Protein 4MD0 (pdb70)

CATH classification: 3.10.320.10 (+1 more: 2.60.40.10)

Foldseek 3Di:
DPKDKDFDKAADPPVRDIWTFIDIRQHTQWIADQVVLDIGGPDPVSPVPDDDRSVVVVVVSVVNVVVVVVVCVVVVNDDDDWDAWDWDWDWPDDDDAQDKTKIKIKTDDTDDQDKDKFKDKVRHTDDPPKDWDGWTADPVGGTMIMIMDIDGADQPIKMWIWMDDPNDPDIDIDIDHDD/DPDDDKDKDWDWDWDDDPQLPDIKTKTWIAIPNHTAKMDILVVLFIDGPDPVCVVVRVVQRVDPVSSVVRNCCSPPPRNVVCVVCVVCAVVPWDAWDWDWDFDDPDPPDPTFKIKIKTWFTPDQDKDKFKDKQNHTDDPQKDKPHWADPPPRGIIMIIMHGGDADAPIKMKMWMDDPNDPDIDIDIDGD/DDDDDDDDDD

Radius of gyration: 23.42 Å; Cα contacts (8 Å, |Δi|>4): 855; chains: 3; bounding box: 73×54×42 Å

InterPro domains:
  IPR001003 MHC class II, alpha chain, N-terminal [PF00993] (29-106)
  IPR001003 MHC class II, alpha chain, N-terminal [SM00920] (30-109)
  IPR003006 Immunoglobulin/major histocompatibility complex, conserved site [PS00290] (186-192)
  IPR003597 Immunoglobulin C1-set [PF07654] (114-195)
  IPR003597 Immunoglobulin C1-set [SM00407] (127-198)
  IPR007110 Immunoglobulin-like domain [PS50835] (112-192)
  IPR011162 MHC classes I/II-like antigen recognition protein [SSF54452] (27-108)
  IPR013783 Immunoglobulin-like fold [G3DSA:2.60.40.10] (107-217)
  IPR014745 MHC class II, alpha/beta chain, N-terminal [G3DSA:3.10.320.10] (25-106)
  IPR036179 Immunoglobulin-like domain superfamily [SSF48726] (110-206)
  IPR050160 Major Histocompatibility Complex/Immunoglobulin [PTHR19944] (16-243)

Structure (mmCIF, N/CA/C/O backbone):
data_4MD0
#
_entry.id   4MD0
#
_cell.length_a   67.127
_cell.length_b   183.413
_cell.length_c   77.312
_cell.angle_alpha   90.00
_cell.angle_beta   90.00
_cell.angle_gamma   90.00
#
_symmetry.space_group_name_H-M   'C 2 2 21'
#
loop_
_entity.id
_entity.type
_entity.pdbx_description
1 polymer 'HLA class II histocompatibility antigen, DR alpha chain'
2 polymer 'HLA class II histocompatibility antigen, DRB1-4 beta chain'
3 polymer 'Citrullinated Vimentin'
4 branched 2-acetamido-2-deoxy-beta-D-glucopyranose-(1-4)-2-acetamido-2-deoxy-beta-D-glucopyranose
5 non-polymer 2-acetamido-2-deoxy-beta-D-glucopyranose
6 water water
#
loop_
_atom_site.group_PDB
_atom_site.id
_atom_site.type_symbol
_atom_site.label_atom_id
_atom_site.label_alt_id
_atom_site.label_comp_id
_atom_site.label_asym_id
_atom_site.label_entity_id
_atom_site.label_seq_id
_atom_site.pdbx_PDB_ins_code
_atom_site.Cartn_x
_atom_site.Cartn_y
_atom_site.Cartn_z
_atom_site.occupancy
_atom_site.B_iso_or_equiv
_atom_site.auth_seq_id
_atom_site.auth_comp_id
_atom_site.auth_asym_id
_atom_site.auth_atom_id
_atom_site.pdbx_PDB_model_num
ATOM 1 N N . GLU A 1 3 ? 35.972 12.569 -18.921 1.00 61.62 3 GLU A N 1
ATOM 2 C CA . GLU A 1 3 ? 36.783 12.247 -17.751 1.00 58.90 3 GLU A CA 1
ATOM 3 C C . GLU A 1 3 ? 35.951 11.632 -16.635 1.00 49.77 3 GLU A C 1
ATOM 4 O O . GLU A 1 3 ? 34.745 11.855 -16.552 1.00 54.54 3 GLU A O 1
ATOM 10 N N . GLU A 1 4 ? 36.607 10.860 -15.774 1.00 40.08 4 GLU A N 1
ATOM 11 C CA . GLU A 1 4 ? 35.928 10.241 -14.646 1.00 37.67 4 GLU A CA 1
ATOM 12 C C . GLU A 1 4 ? 35.961 11.123 -13.413 1.00 31.22 4 GLU A C 1
ATOM 13 O O . GLU A 1 4 ? 34.950 11.293 -12.732 1.00 34.27 4 GLU A O 1
ATOM 19 N N . HIS A 1 5 ? 37.126 11.697 -13.134 1.00 25.13 5 HIS A N 1
ATOM 20 C CA . HIS A 1 5 ? 37.286 12.502 -11.934 1.00 24.92 5 HIS A CA 1
ATOM 21 C C . HIS A 1 5 ? 38.257 13.655 -12.135 1.00 21.67 5 HIS A C 1
ATOM 22 O O . HIS A 1 5 ? 39.154 13.595 -12.976 1.00 17.88 5 HIS A O 1
ATOM 29 N N . VAL A 1 6 ? 38.078 14.702 -11.340 1.00 19.94 6 VAL A N 1
ATOM 30 C CA . VAL A 1 6 ? 38.992 15.829 -11.355 1.00 19.44 6 VAL A CA 1
ATOM 31 C C . VA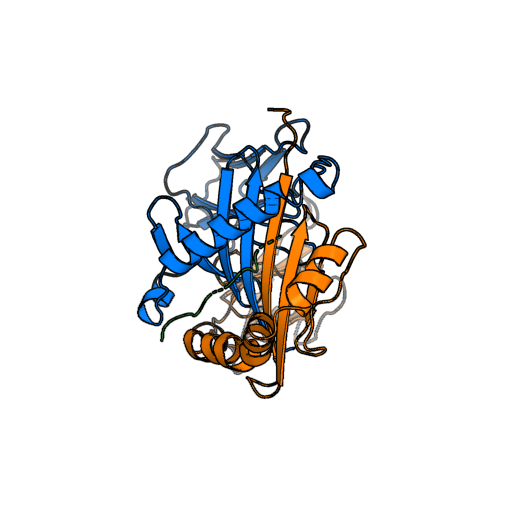L A 1 6 ? 39.349 16.199 -9.926 1.00 17.70 6 VAL A C 1
ATOM 32 O O . VAL A 1 6 ? 38.475 16.338 -9.070 1.00 18.41 6 VAL A O 1
ATOM 36 N N . ILE A 1 7 ? 40.639 16.379 -9.679 1.00 12.38 7 ILE A N 1
ATOM 37 C CA . ILE A 1 7 ? 41.098 16.852 -8.388 1.00 14.06 7 ILE A CA 1
ATOM 38 C C . ILE A 1 7 ? 41.779 18.184 -8.590 1.00 15.62 7 ILE A C 1
ATOM 39 O O . ILE A 1 7 ? 42.688 18.305 -9.407 1.00 12.69 7 ILE A O 1
ATOM 44 N N . ILE A 1 8 ? 41.338 19.189 -7.848 1.00 14.61 8 ILE A N 1
ATOM 45 C CA . ILE A 1 8 ? 41.902 20.512 -8.016 1.00 14.19 8 ILE A CA 1
ATOM 46 C C . ILE A 1 8 ? 42.428 21.029 -6.689 1.00 15.28 8 ILE A C 1
ATOM 47 O O . ILE A 1 8 ? 41.732 21.001 -5.673 1.00 15.95 8 ILE A O 1
ATOM 52 N N . GLN A 1 9 ? 43.670 21.493 -6.719 1.00 16.07 9 GLN A N 1
ATOM 53 C CA . GLN A 1 9 ? 44.245 22.249 -5.625 1.00 7.71 9 GLN A CA 1
ATOM 54 C C . GLN A 1 9 ? 44.036 23.711 -5.965 1.00 11.23 9 GLN A C 1
ATOM 55 O O . GLN A 1 9 ? 44.702 24.248 -6.852 1.00 7.54 9 GLN A O 1
ATOM 61 N N . ALA A 1 10 ? 43.125 24.355 -5.251 1.00 7.72 10 ALA A N 1
ATOM 62 C CA . ALA A 1 10 ? 42.742 25.719 -5.573 1.00 11.26 10 ALA A CA 1
ATOM 63 C C . ALA A 1 10 ? 43.234 26.671 -4.501 1.00 11.04 10 ALA A C 1
ATOM 64 O O . ALA A 1 10 ? 43.065 26.416 -3.314 1.00 15.35 10 ALA A O 1
ATOM 66 N N . GLU A 1 11 ? 43.822 27.781 -4.930 1.00 13.42 11 GLU A N 1
ATOM 67 C CA . GLU A 1 11 ? 44.387 28.742 -4.003 1.00 15.98 11 GLU A CA 1
ATOM 68 C C . GLU A 1 11 ? 43.907 30.127 -4.396 1.00 16.36 11 GLU A C 1
ATOM 69 O O . GLU A 1 11 ? 43.671 30.384 -5.575 1.00 10.94 11 GLU A O 1
ATOM 75 N N . PHE A 1 12 ? 43.763 31.029 -3.431 1.00 17.05 12 PHE A N 1
ATOM 76 C CA . PHE A 1 12 ? 43.627 32.436 -3.781 1.00 15.86 12 PHE A CA 1
ATOM 77 C C . PHE A 1 12 ? 44.269 33.338 -2.730 1.00 14.11 12 PHE A C 1
ATOM 78 O O . PHE A 1 12 ? 44.459 32.946 -1.581 1.00 9.89 12 PHE A O 1
ATOM 86 N N . TYR A 1 13 ? 44.600 34.550 -3.153 1.00 14.61 13 TYR A N 1
ATOM 87 C CA . TYR A 1 13 ? 45.025 35.619 -2.262 1.00 15.51 13 TYR A CA 1
ATOM 88 C C . TYR A 1 13 ? 44.356 36.917 -2.677 1.00 17.97 13 TYR A C 1
ATOM 89 O O . TYR A 1 13 ? 44.299 37.240 -3.860 1.00 15.28 13 TYR A O 1
ATOM 98 N N . LEU A 1 14 ? 43.840 37.651 -1.697 1.00 11.29 14 LEU A N 1
ATOM 99 C CA . LEU A 1 14 ? 43.061 38.847 -1.977 1.00 14.09 14 LEU A CA 1
ATOM 100 C C . LEU A 1 14 ? 43.632 40.066 -1.260 1.00 13.98 14 LEU A C 1
ATOM 101 O O . LEU A 1 14 ? 43.833 40.047 -0.048 1.00 15.84 14 LEU A O 1
ATOM 106 N N . ASN A 1 15 ? 43.884 41.120 -2.029 1.00 13.78 15 ASN A N 1
ATOM 107 C CA . ASN A 1 15 ? 44.278 42.409 -1.478 1.00 15.99 15 ASN A CA 1
ATOM 108 C C . ASN A 1 15 ? 43.097 43.368 -1.604 1.00 14.27 15 ASN A C 1
ATOM 109 O O . ASN A 1 15 ? 42.290 43.226 -2.517 1.00 15.81 15 ASN A O 1
ATOM 114 N N . PRO A 1 16 ? 42.973 44.337 -0.680 1.00 16.83 16 PRO A N 1
ATOM 115 C CA . PRO A 1 16 ? 43.889 44.656 0.421 1.00 17.55 16 PRO A CA 1
ATOM 116 C C . PRO A 1 16 ? 43.565 43.879 1.689 1.00 16.17 16 PRO A C 1
ATOM 117 O O . PRO A 1 16 ? 44.155 44.136 2.735 1.00 22.63 16 PRO A O 1
ATOM 121 N N . ASP A 1 17 ? 42.628 42.946 1.587 1.00 15.57 17 ASP A N 1
ATOM 122 C CA . ASP A 1 17 ? 42.163 42.200 2.746 1.00 16.01 17 ASP A CA 1
ATOM 123 C C . ASP A 1 17 ? 43.245 41.301 3.341 1.00 22.39 17 ASP A C 1
ATOM 124 O O . ASP A 1 17 ? 43.177 40.949 4.518 1.00 16.82 17 ASP A O 1
ATOM 129 N N . GLN A 1 18 ? 44.239 40.947 2.523 1.00 21.72 18 GLN A N 1
ATOM 130 C CA . GLN A 1 18 ? 45.298 40.013 2.913 1.00 18.49 18 GLN A CA 1
ATOM 131 C C . GLN A 1 18 ? 44.674 38.685 3.344 1.00 24.22 18 GLN A C 1
ATOM 132 O O . GLN A 1 18 ? 45.088 38.068 4.331 1.00 22.61 18 GLN A O 1
ATOM 138 N N . SER A 1 19 ? 43.671 38.249 2.584 1.00 20.02 19 SER A N 1
ATOM 139 C CA . SER A 1 19 ? 43.041 36.952 2.809 1.00 19.96 19 SER A CA 1
ATOM 140 C C . SER A 1 19 ? 43.534 35.911 1.814 1.00 17.19 19 SER A C 1
ATOM 141 O O . SER A 1 19 ? 43.557 36.153 0.603 1.00 16.40 19 SER A O 1
ATOM 144 N N . GLY A 1 20 ? 43.941 34.756 2.330 1.00 16.46 20 GLY A N 1
ATOM 145 C CA . GLY A 1 20 ? 44.387 33.663 1.489 1.00 22.30 20 GLY A CA 1
ATOM 146 C C . GLY A 1 20 ? 43.821 32.290 1.801 1.00 25.72 20 GLY A C 1
ATOM 147 O O . GLY A 1 20 ? 43.679 31.927 2.970 1.00 32.70 20 GLY A O 1
ATOM 148 N N . GLU A 1 21 ? 43.433 31.544 0.771 1.00 18.64 21 GLU A N 1
ATOM 149 C CA . GLU A 1 21 ? 42.834 30.235 0.997 1.00 17.01 21 GLU A CA 1
ATOM 150 C C . GLU A 1 21 ? 43.556 29.155 0.191 1.00 18.62 21 GLU A C 1
ATOM 151 O O . GLU A 1 21 ? 44.136 29.422 -0.856 1.00 9.48 21 GLU A O 1
ATOM 157 N N . PHE A 1 22 ? 43.525 27.938 0.715 1.00 15.91 22 PHE A N 1
ATOM 158 C CA . PHE A 1 22 ? 44.152 26.796 0.075 1.00 12.01 22 PHE A CA 1
ATOM 159 C C . PHE A 1 22 ? 43.228 25.622 0.340 1.00 14.44 22 PHE A C 1
ATOM 160 O O . PHE A 1 22 ? 42.917 25.332 1.493 1.00 17.06 22 PHE A O 1
ATOM 168 N N . MET A 1 23 ? 42.796 24.942 -0.717 1.00 9.09 23 MET A N 1
ATOM 169 C CA . MET A 1 23 ? 41.905 23.800 -0.538 1.00 12.69 23 MET A CA 1
ATOM 170 C C . MET A 1 23 ? 42.059 22.778 -1.650 1.00 11.67 23 MET A C 1
ATOM 171 O O . MET A 1 23 ? 42.597 23.073 -2.719 1.00 9.44 23 MET A O 1
ATOM 176 N N . PHE A 1 24 ? 41.563 21.577 -1.386 1.00 11.73 24 PHE A N 1
ATOM 177 C CA . PHE A 1 24 ? 41.505 20.529 -2.388 1.00 12.71 24 PHE A CA 1
ATOM 178 C C . PHE A 1 24 ? 40.061 20.196 -2.705 1.00 12.75 24 PHE A C 1
ATOM 179 O O . PHE A 1 24 ? 39.220 20.114 -1.809 1.00 9.28 24 PHE A O 1
ATOM 187 N N . ASP A 1 25 ? 39.779 20.017 -3.990 1.00 13.62 25 ASP A N 1
ATOM 188 C CA . ASP A 1 25 ? 38.436 19.728 -4.455 1.00 11.43 25 ASP A CA 1
ATOM 189 C C . ASP A 1 25 ? 38.447 18.402 -5.201 1.00 19.61 25 ASP A C 1
ATOM 190 O O . ASP A 1 25 ? 39.353 18.135 -5.988 1.00 18.66 25 ASP A O 1
ATOM 195 N N . PHE A 1 26 ? 37.446 17.571 -4.938 1.00 14.25 26 PHE A N 1
ATOM 196 C CA . PHE A 1 26 ? 37.255 16.336 -5.687 1.00 14.69 26 PHE A CA 1
ATOM 197 C C . PHE A 1 26 ? 35.861 16.380 -6.283 1.00 16.64 26 PHE A C 1
ATOM 198 O O . PHE A 1 26 ? 34.880 16.347 -5.542 1.00 13.15 26 PHE A O 1
ATOM 206 N N . ASP A 1 27 ? 35.775 16.457 -7.609 1.00 15.95 27 ASP A N 1
ATOM 207 C CA . ASP A 1 27 ? 34.491 16.457 -8.316 1.00 13.05 27 ASP A CA 1
ATOM 208 C C . ASP A 1 27 ? 33.492 17.479 -7.766 1.00 10.54 27 ASP A C 1
ATOM 209 O O . ASP A 1 27 ? 32.286 17.244 -7.776 1.00 16.75 27 ASP A O 1
ATOM 214 N N . GLY A 1 28 ? 33.998 18.606 -7.275 1.00 13.16 28 GLY A N 1
ATOM 215 C CA . GLY A 1 28 ? 33.139 19.670 -6.782 1.00 11.21 28 GLY A CA 1
ATOM 216 C C . GLY A 1 28 ? 32.909 19.671 -5.281 1.00 22.87 28 GLY A C 1
ATOM 217 O O . GLY A 1 28 ? 32.265 20.584 -4.756 1.00 21.92 28 GLY A O 1
ATOM 218 N N . ASP A 1 29 ? 33.444 18.673 -4.581 1.00 20.04 29 ASP A N 1
ATOM 219 C CA . ASP A 1 29 ? 33.372 18.672 -3.124 1.00 18.66 29 ASP A CA 1
ATOM 220 C C . ASP A 1 29 ? 34.741 18.909 -2.494 1.00 15.27 29 ASP A C 1
ATOM 221 O O . ASP A 1 29 ? 35.770 18.516 -3.047 1.00 22.12 29 ASP A O 1
ATOM 226 N N . GLU A 1 30 ? 34.747 19.553 -1.333 1.00 12.45 30 GLU A N 1
ATOM 227 C CA . GLU A 1 30 ? 35.995 19.887 -0.665 1.00 11.76 30 GLU A CA 1
ATOM 228 C C . GLU A 1 30 ? 36.542 18.690 0.091 1.00 13.83 30 GLU A C 1
ATOM 229 O O . GLU A 1 30 ? 35.826 18.083 0.881 1.00 14.33 30 GLU A O 1
ATOM 235 N N . ILE A 1 31 ? 37.788 18.316 -0.182 1.00 18.10 31 ILE A N 1
ATOM 236 C CA . ILE A 1 31 ? 38.440 17.271 0.601 1.00 13.40 31 ILE A CA 1
ATOM 237 C C . ILE A 1 31 ? 38.931 17.874 1.909 1.00 24.37 31 ILE A C 1
ATOM 238 O O . ILE A 1 31 ? 38.637 17.382 3.001 1.00 14.12 31 ILE A O 1
ATOM 243 N N . PHE A 1 32 ? 39.682 18.960 1.776 1.00 12.63 32 PHE A N 1
ATOM 244 C CA . PHE A 1 32 ? 40.163 19.712 2.923 1.00 15.76 32 PHE A CA 1
ATOM 245 C C . PHE A 1 32 ? 40.561 21.125 2.522 1.00 18.08 32 PHE A C 1
ATOM 246 O O . PHE A 1 32 ? 40.722 21.429 1.340 1.00 15.89 32 PHE A O 1
ATOM 254 N N . HIS A 1 33 ? 40.716 21.982 3.522 1.00 16.41 33 HIS A N 1
ATOM 255 C CA . HIS A 1 33 ? 41.367 23.267 3.353 1.00 13.40 33 HIS A CA 1
ATOM 256 C C . HIS A 1 33 ? 42.367 23.476 4.483 1.00 21.65 33 HIS A C 1
ATOM 257 O O . HIS A 1 33 ? 42.381 22.724 5.455 1.00 15.44 33 HIS A O 1
ATOM 264 N N . VAL A 1 34 ? 43.209 24.495 4.351 1.00 19.87 34 VAL A N 1
ATOM 265 C CA . VAL A 1 34 ? 44.149 24.826 5.408 1.00 19.97 34 VAL A CA 1
ATOM 266 C C . VAL A 1 34 ? 43.751 26.089 6.167 1.00 24.76 34 VAL A C 1
ATOM 267 O O . VAL A 1 34 ? 43.572 27.155 5.578 1.00 20.10 34 VAL A O 1
ATOM 271 N N . ASP A 1 35 ? 43.603 25.944 7.480 1.00 27.18 35 ASP A N 1
ATOM 272 C CA . ASP A 1 35 ? 43.410 27.068 8.387 1.00 28.73 35 ASP A CA 1
ATOM 273 C C . ASP A 1 35 ? 44.729 27.829 8.495 1.00 29.45 35 ASP A C 1
ATOM 274 O O . ASP A 1 35 ? 45.648 27.364 9.162 1.00 31.05 35 ASP A O 1
ATOM 279 N N . MET A 1 36 ? 44.827 28.985 7.839 1.00 31.29 36 MET A N 1
ATOM 280 C CA . MET A 1 36 ? 46.100 29.707 7.750 1.00 34.96 36 MET A CA 1
ATOM 281 C C . MET A 1 36 ? 46.586 30.230 9.100 1.00 40.94 36 MET A C 1
ATOM 282 O O . MET A 1 36 ? 47.786 30.212 9.381 1.00 42.07 36 MET A O 1
ATOM 287 N N . ALA A 1 37 ? 45.659 30.701 9.927 1.00 37.99 37 ALA A N 1
ATOM 288 C CA . ALA A 1 37 ? 46.016 31.246 11.232 1.00 37.86 37 ALA A CA 1
ATOM 289 C C . ALA A 1 37 ? 46.525 30.165 12.184 1.00 33.01 37 ALA A C 1
ATOM 290 O O . ALA A 1 37 ? 47.490 30.377 12.914 1.00 38.95 37 ALA A O 1
ATOM 292 N N . LYS A 1 38 ? 45.886 29.000 12.159 1.00 32.90 38 LYS A N 1
ATOM 293 C CA . LYS A 1 38 ? 46.278 27.901 13.034 1.00 36.02 38 LYS A CA 1
ATOM 294 C C . LYS A 1 38 ? 47.326 27.008 12.386 1.00 34.42 38 LYS A C 1
ATOM 295 O O . LYS A 1 38 ? 47.922 26.167 13.058 1.00 32.01 38 LYS A O 1
ATOM 301 N N . LYS A 1 39 ? 47.547 27.201 11.085 1.00 35.08 39 LYS A N 1
ATOM 302 C CA . LYS A 1 39 ? 48.473 26.363 10.326 1.00 30.73 39 LYS A CA 1
ATOM 303 C C . LYS A 1 39 ? 48.069 24.903 10.482 1.00 32.24 39 LYS A C 1
ATOM 304 O O . LYS A 1 39 ? 48.901 24.039 10.751 1.00 36.07 39 LYS A O 1
ATOM 310 N N . GLU A 1 40 ? 46.779 24.634 10.290 1.00 32.53 40 GLU A N 1
ATOM 311 C CA . GLU A 1 40 ? 46.247 23.279 10.417 1.00 33.09 40 GLU A CA 1
ATOM 312 C C . GLU A 1 40 ? 45.356 22.8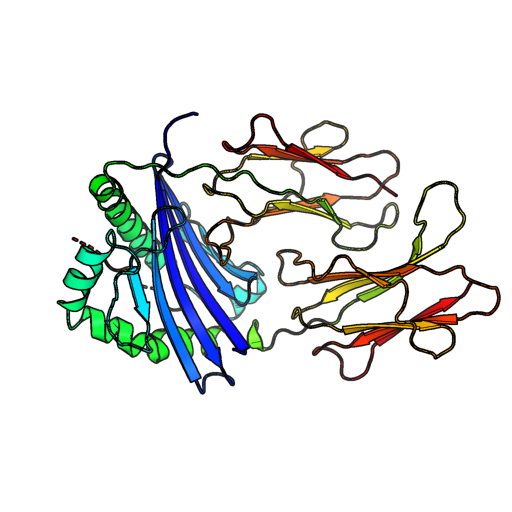33 9.261 1.00 27.48 40 GLU A C 1
ATOM 313 O O . GLU A 1 40 ? 44.633 23.629 8.659 1.00 21.20 40 GLU A O 1
ATOM 319 N N . THR A 1 41 ? 45.418 21.539 8.970 1.00 23.14 41 THR A N 1
ATOM 320 C CA . THR A 1 41 ? 44.610 20.926 7.933 1.00 22.24 41 THR A CA 1
ATOM 321 C C . THR A 1 41 ? 43.233 20.606 8.487 1.00 26.24 41 THR A C 1
ATOM 322 O O . THR A 1 41 ? 43.109 19.944 9.516 1.00 30.90 41 THR A O 1
ATOM 326 N N . VAL A 1 42 ? 42.199 21.085 7.806 1.00 27.69 42 VAL A N 1
ATOM 327 C CA . VAL A 1 42 ? 40.821 20.858 8.231 1.00 25.43 42 VAL A CA 1
ATOM 328 C C . VAL A 1 42 ? 40.111 19.978 7.219 1.00 28.40 42 VAL A C 1
ATOM 329 O O . VAL A 1 42 ? 39.766 20.421 6.123 1.00 28.96 42 VAL A O 1
ATOM 333 N N . TRP A 1 43 ? 39.885 18.727 7.599 1.00 25.88 43 TRP A N 1
ATOM 334 C CA . TRP A 1 43 ? 39.238 17.778 6.710 1.00 25.14 43 TRP A CA 1
ATOM 335 C C . TRP A 1 43 ? 37.739 18.045 6.690 1.00 25.05 43 TRP A C 1
ATOM 336 O O . TRP A 1 43 ? 37.139 18.325 7.726 1.00 23.99 43 TRP A O 1
ATOM 347 N N . ARG A 1 44 ? 37.138 17.969 5.508 1.00 23.12 44 ARG A N 1
ATOM 348 C CA . ARG A 1 44 ? 35.734 18.336 5.352 1.00 23.95 44 ARG A CA 1
ATOM 349 C C . ARG A 1 44 ? 34.821 17.361 6.085 1.00 19.65 44 ARG A C 1
ATOM 350 O O . ARG A 1 44 ? 33.850 17.761 6.727 1.00 18.84 44 ARG A O 1
ATOM 358 N N . LEU A 1 45 ? 35.157 16.080 5.979 1.00 19.54 45 LEU A N 1
ATOM 359 C CA . LEU A 1 45 ? 34.559 15.038 6.799 1.00 21.97 45 LEU A CA 1
ATOM 360 C C . LEU A 1 45 ? 35.661 14.485 7.688 1.00 22.95 45 LEU A C 1
ATOM 361 O O . LEU A 1 45 ? 36.764 14.222 7.205 1.00 22.71 45 LEU A O 1
ATOM 366 N N . GLU A 1 46 ? 35.377 14.322 8.979 1.00 25.78 46 GLU A N 1
ATOM 367 C CA . GLU A 1 46 ? 36.405 13.898 9.927 1.00 34.05 46 GLU A CA 1
ATOM 368 C C . GLU A 1 46 ? 37.063 12.577 9.554 1.00 29.49 46 GLU A C 1
ATOM 369 O O . GLU A 1 46 ? 38.250 12.386 9.804 1.00 33.02 46 GLU A O 1
ATOM 375 N N . GLU A 1 47 ? 36.295 11.674 8.952 1.00 24.91 47 GLU A N 1
ATOM 376 C CA . GLU A 1 47 ? 36.835 10.379 8.561 1.00 35.50 47 GLU A CA 1
ATOM 377 C C . GLU A 1 47 ? 38.010 10.507 7.595 1.00 36.41 47 GLU A C 1
ATOM 378 O O . GLU A 1 47 ? 38.897 9.654 7.596 1.00 31.77 47 GLU A O 1
ATOM 384 N N . PHE A 1 48 ? 38.014 11.563 6.777 1.00 32.64 48 PHE A N 1
ATOM 385 C CA . PHE A 1 48 ? 39.060 11.735 5.767 1.00 28.26 48 PHE A CA 1
ATOM 386 C C . PHE A 1 48 ? 40.430 11.754 6.434 1.00 26.85 48 PHE A C 1
ATOM 387 O O . PHE A 1 48 ? 41.393 11.187 5.916 1.00 22.79 48 PHE A O 1
ATOM 395 N N . GLY A 1 49 ? 40.504 12.392 7.597 1.00 26.92 49 GLY A N 1
ATOM 396 C CA . GLY A 1 49 ? 41.776 12.566 8.270 1.00 23.43 49 GLY A CA 1
ATOM 397 C C . GLY A 1 49 ? 42.305 11.307 8.928 1.00 26.47 49 GLY A C 1
ATOM 398 O O . GLY A 1 49 ? 43.441 11.288 9.400 1.00 26.12 49 GLY A O 1
ATOM 399 N N . ARG A 1 50 ? 41.487 10.260 8.978 1.00 29.56 50 ARG A N 1
ATOM 400 C CA . ARG A 1 50 ? 41.933 8.974 9.514 1.00 31.15 50 ARG A CA 1
ATOM 401 C C . ARG A 1 50 ? 42.666 8.176 8.437 1.00 30.44 50 ARG A C 1
ATOM 402 O O . ARG A 1 50 ? 43.389 7.228 8.739 1.00 33.71 50 ARG A O 1
ATOM 410 N N . PHE A 1 51 ? 42.459 8.562 7.180 1.00 35.65 51 PHE A N 1
ATOM 411 C CA . PHE A 1 51 ? 42.980 7.823 6.028 1.00 40.03 51 PHE A CA 1
ATOM 412 C C . PHE A 1 51 ? 44.111 8.566 5.314 1.00 32.59 51 PHE A C 1
ATOM 413 O O . PHE A 1 51 ? 44.898 7.960 4.587 1.00 33.91 51 PHE A O 1
ATOM 421 N N . ALA A 1 52 ? 44.178 9.879 5.507 1.00 26.27 52 ALA A N 1
ATOM 422 C CA . ALA A 1 52 ? 45.167 10.693 4.810 1.00 27.46 52 ALA A CA 1
ATOM 423 C C . ALA A 1 52 ? 45.729 11.792 5.702 1.00 25.09 52 ALA A C 1
ATOM 424 O O . ALA A 1 52 ? 45.160 12.119 6.743 1.00 29.17 52 ALA A O 1
ATOM 426 N N . SER A 1 53 ? 46.852 12.363 5.282 1.00 23.01 53 SER A N 1
ATOM 427 C CA . SER A 1 53 ? 47.453 13.477 6.003 1.00 22.12 53 SER A CA 1
ATOM 428 C C . SER A 1 53 ? 47.869 14.552 5.009 1.00 24.69 53 SER A C 1
ATOM 429 O O . SER A 1 53 ? 47.975 14.299 3.808 1.00 21.77 53 SER A O 1
ATOM 432 N N . PHE A 1 54 ? 48.094 15.757 5.515 1.00 29.55 54 PHE A N 1
ATOM 433 C CA . PHE A 1 54 ? 48.640 16.822 4.695 1.00 28.36 54 PHE A CA 1
ATOM 434 C C . PHE A 1 54 ? 49.494 17.784 5.501 1.00 33.67 54 PHE A C 1
ATOM 435 O O . PHE A 1 54 ? 49.073 18.264 6.553 1.00 34.36 54 PHE A O 1
ATOM 443 N N . GLU A 1 55 ? 50.706 18.039 5.023 1.00 37.04 55 GLU A N 1
ATOM 444 C CA . GLU A 1 55 ? 51.587 18.986 5.689 1.00 33.77 55 GLU A CA 1
ATOM 445 C C . GLU A 1 55 ? 51.122 20.407 5.380 1.00 25.95 55 GLU A C 1
ATOM 446 O O . GLU A 1 55 ? 51.381 20.937 4.296 1.00 25.02 55 GLU A O 1
ATOM 452 N N . ALA A 1 56 ? 50.430 21.011 6.341 1.00 18.99 56 ALA A N 1
ATOM 453 C CA . ALA A 1 56 ? 49.810 22.322 6.169 1.00 17.98 56 ALA A CA 1
ATOM 454 C C . ALA A 1 56 ? 50.823 23.397 5.786 1.00 23.58 56 ALA A C 1
ATOM 455 O O . ALA A 1 56 ? 50.476 24.387 5.140 1.00 19.47 56 ALA A O 1
ATOM 457 N N . GLN A 1 57 ? 52.071 23.210 6.201 1.00 27.79 57 GLN A N 1
ATOM 458 C CA . GLN A 1 57 ? 53.113 24.196 5.947 1.00 30.25 57 GLN A CA 1
ATOM 459 C C . GLN A 1 57 ? 53.291 24.463 4.462 1.00 23.56 57 GLN A C 1
ATOM 460 O O . GLN A 1 57 ? 53.605 25.583 4.063 1.00 24.66 57 GLN A O 1
ATOM 466 N N . GLY A 1 58 ? 53.110 23.431 3.643 1.00 22.40 58 GLY A N 1
ATOM 467 C CA . GLY A 1 58 ? 53.261 23.609 2.214 1.00 22.07 58 GLY A CA 1
ATOM 468 C C . GLY A 1 58 ? 52.248 24.595 1.666 1.00 26.36 58 GLY A C 1
ATOM 469 O O . GLY A 1 58 ? 52.538 25.312 0.709 1.00 30.67 58 GLY A O 1
ATOM 470 N N . ALA A 1 59 ? 51.057 24.634 2.261 1.00 21.44 59 ALA A N 1
ATOM 471 C CA . ALA A 1 59 ? 50.044 25.585 1.816 1.00 24.04 59 ALA A CA 1
ATOM 472 C C . ALA A 1 59 ? 50.491 27.019 2.085 1.00 23.92 59 ALA A C 1
ATOM 473 O O . ALA A 1 59 ? 50.260 27.922 1.280 1.00 19.91 59 ALA A O 1
ATOM 475 N N . LEU A 1 60 ? 51.135 27.213 3.231 1.00 24.49 60 LEU A N 1
ATOM 476 C CA . LEU A 1 60 ? 51.613 28.528 3.636 1.00 27.74 60 LEU A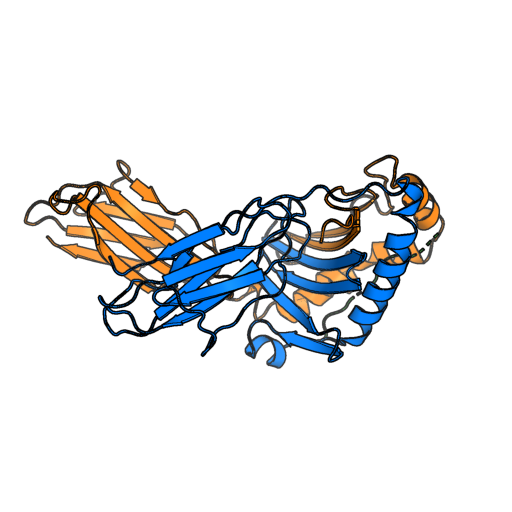 CA 1
ATOM 477 C C . LEU A 1 60 ? 52.629 29.076 2.645 1.00 25.63 60 LEU A C 1
ATOM 478 O O . LEU A 1 60 ? 52.626 30.264 2.330 1.00 25.82 60 LEU A O 1
ATOM 483 N N . ALA A 1 61 ? 53.503 28.196 2.165 1.00 24.59 61 ALA A N 1
ATOM 484 C CA . ALA A 1 61 ? 54.531 28.586 1.211 1.00 24.33 61 ALA A CA 1
ATOM 485 C C . ALA A 1 61 ? 53.900 29.032 -0.100 1.00 21.92 61 ALA A C 1
ATOM 486 O O . ALA A 1 61 ? 54.310 30.032 -0.687 1.00 22.43 61 ALA A O 1
ATOM 488 N N . ASN A 1 62 ? 52.896 28.288 -0.555 1.00 16.71 62 ASN A N 1
ATOM 489 C CA . ASN A 1 62 ? 52.191 28.639 -1.783 1.00 17.90 62 ASN A CA 1
ATOM 490 C C . ASN A 1 62 ? 51.473 29.982 -1.682 1.00 20.25 62 ASN A C 1
ATOM 491 O O . ASN A 1 62 ? 51.491 30.775 -2.624 1.00 16.35 62 ASN A O 1
ATOM 496 N N . ILE A 1 63 ? 50.820 30.222 -0.550 1.00 14.86 63 ILE A N 1
ATOM 497 C CA . ILE A 1 63 ? 50.089 31.466 -0.356 1.00 12.16 63 ILE A CA 1
ATOM 498 C C . ILE A 1 63 ? 51.047 32.652 -0.353 1.00 14.53 63 ILE A C 1
ATOM 499 O O . ILE A 1 63 ? 50.723 33.716 -0.880 1.00 15.84 63 ILE A O 1
ATOM 504 N N . ALA A 1 64 ? 52.239 32.455 0.205 1.00 13.24 64 ALA A N 1
ATOM 505 C CA . ALA A 1 64 ? 53.254 33.502 0.195 1.00 17.81 64 ALA A CA 1
ATOM 506 C C . ALA A 1 64 ? 53.663 33.814 -1.241 1.00 18.70 64 ALA A C 1
ATOM 507 O O . ALA A 1 64 ? 53.861 34.975 -1.603 1.00 17.49 64 ALA A O 1
ATOM 509 N N . VAL A 1 65 ? 53.789 32.773 -2.058 1.00 15.08 65 VAL A N 1
ATOM 510 C CA . VAL A 1 65 ? 54.092 32.962 -3.471 1.00 18.99 65 VAL A CA 1
ATOM 511 C C . VAL A 1 65 ? 52.927 33.672 -4.171 1.00 12.26 65 VAL A C 1
ATOM 512 O O . VAL A 1 65 ? 53.140 34.575 -4.980 1.00 14.01 65 VAL A O 1
ATOM 516 N N . ASP A 1 66 ? 51.699 33.279 -3.836 1.00 12.00 66 ASP A N 1
ATOM 517 C CA . ASP A 1 66 ? 50.513 33.888 -4.435 1.00 13.15 66 ASP A CA 1
ATOM 518 C C . ASP A 1 66 ? 50.441 35.367 -4.077 1.00 14.95 66 ASP A C 1
ATOM 519 O O . ASP A 1 66 ? 50.039 36.189 -4.898 1.00 13.91 66 ASP A O 1
ATOM 524 N N . LYS A 1 67 ? 50.835 35.697 -2.851 1.00 16.41 67 LYS A N 1
ATOM 525 C CA . LYS A 1 67 ? 50.874 37.085 -2.403 1.00 12.42 67 LYS A CA 1
ATOM 526 C C . LYS A 1 67 ? 51.873 37.906 -3.215 1.00 14.74 67 LYS A C 1
ATOM 527 O O . LYS A 1 67 ? 51.551 38.988 -3.708 1.00 14.66 67 LYS A O 1
ATOM 533 N N . ALA A 1 68 ? 53.072 37.368 -3.396 1.00 15.19 68 ALA A N 1
ATOM 534 C CA . ALA A 1 68 ? 54.087 38.054 -4.182 1.00 21.46 68 ALA A CA 1
ATOM 535 C C . ALA A 1 68 ? 53.679 38.180 -5.642 1.00 24.30 68 ALA A C 1
ATOM 536 O O . ALA A 1 68 ? 53.914 39.207 -6.277 1.00 24.39 68 ALA A O 1
ATOM 538 N N . ASN A 1 69 ? 53.067 37.132 -6.178 1.00 20.33 69 ASN A N 1
ATOM 539 C CA . ASN A 1 69 ? 52.593 37.180 -7.554 1.00 19.59 69 ASN A CA 1
ATOM 540 C C . ASN A 1 69 ? 51.466 38.185 -7.781 1.00 11.62 69 ASN A C 1
ATOM 541 O O . ASN A 1 69 ? 51.434 38.865 -8.804 1.00 15.11 69 ASN A O 1
ATOM 546 N N . LEU A 1 70 ? 50.558 38.300 -6.817 1.00 11.38 70 LEU A N 1
ATOM 547 C CA . LEU A 1 70 ? 49.477 39.272 -6.935 1.00 16.23 70 LEU A CA 1
ATOM 548 C C . LEU A 1 70 ? 49.979 40.706 -7.045 1.00 20.37 70 LEU A C 1
ATOM 549 O O . LEU A 1 70 ? 49.462 41.486 -7.842 1.00 18.09 70 LEU A O 1
ATOM 554 N N . GLU A 1 71 ? 50.986 41.041 -6.245 1.00 13.15 71 GLU A N 1
ATOM 555 C CA . GLU A 1 71 ? 51.605 42.364 -6.293 1.00 13.86 71 GLU A CA 1
ATOM 556 C C . GLU A 1 71 ? 52.130 42.663 -7.688 1.00 22.15 71 GLU A C 1
ATOM 557 O O . GLU A 1 71 ? 51.901 43.743 -8.241 1.00 14.39 71 GLU A O 1
ATOM 563 N N . ILE A 1 72 ? 52.841 41.691 -8.248 1.00 13.70 72 ILE A N 1
ATOM 564 C CA . ILE A 1 72 ? 53.412 41.815 -9.580 1.00 14.01 72 ILE A CA 1
ATOM 565 C C . ILE A 1 72 ? 52.308 42.014 -10.634 1.00 25.55 72 ILE A C 1
ATOM 566 O O . ILE A 1 72 ? 52.415 42.901 -11.483 1.00 17.96 72 ILE A O 1
ATOM 571 N N A MET A 1 73 ? 51.267 41.189 -10.572 0.42 20.77 73 MET A N 1
ATOM 572 N N B MET A 1 73 ? 51.266 41.182 -10.580 0.58 12.43 73 MET A N 1
ATOM 573 C CA A MET A 1 73 ? 50.208 41.214 -11.577 0.42 17.19 73 MET A CA 1
ATOM 574 C CA B MET A 1 73 ? 50.187 41.215 -11.572 0.58 17.00 73 MET A CA 1
ATOM 575 C C A MET A 1 73 ? 49.296 42.435 -11.432 0.42 17.47 73 MET A C 1
ATOM 576 C C B MET A 1 73 ? 49.319 42.456 -11.436 0.58 17.53 73 MET A C 1
ATOM 577 O O A MET A 1 73 ? 48.749 42.931 -12.420 0.42 18.24 73 MET A O 1
ATOM 578 O O B MET A 1 73 ? 48.817 42.984 -12.432 0.58 18.37 73 MET A O 1
ATOM 587 N N . THR A 1 74 ? 49.129 42.908 -10.202 1.00 12.45 74 THR A N 1
ATOM 588 C CA . THR A 1 74 ? 48.389 44.136 -9.954 1.00 13.04 74 THR A CA 1
ATOM 589 C C . THR A 1 74 ? 49.080 45.286 -10.674 1.00 21.43 74 THR A C 1
ATOM 590 O O . THR A 1 74 ? 48.444 46.084 -11.361 1.00 17.55 74 THR A O 1
ATOM 594 N N . LYS A 1 75 ? 50.396 45.346 -10.518 1.00 22.24 75 LYS A N 1
ATOM 595 C CA . LYS A 1 75 ? 51.228 46.336 -11.192 1.00 26.77 75 LYS A CA 1
ATOM 596 C C . LYS A 1 75 ? 51.191 46.209 -12.718 1.00 21.09 75 LYS A C 1
ATOM 597 O O . LYS A 1 75 ? 51.037 47.200 -13.432 1.00 22.01 75 LYS A O 1
ATOM 603 N N . ARG A 1 76 ? 51.327 44.979 -13.208 1.00 19.32 76 ARG A N 1
ATOM 604 C CA . ARG A 1 76 ? 51.300 44.700 -14.643 1.00 21.84 76 ARG A CA 1
ATOM 605 C C . ARG A 1 76 ? 49.996 45.159 -15.296 1.00 15.96 76 ARG A C 1
ATOM 606 O O . ARG A 1 76 ? 49.992 45.629 -16.431 1.00 16.56 76 ARG A O 1
ATOM 614 N N . SER A 1 77 ? 48.897 45.026 -14.562 1.00 11.14 77 SER A N 1
ATOM 615 C CA . SER A 1 77 ? 47.574 45.373 -15.068 1.00 10.77 77 SER A CA 1
ATOM 616 C C . SER A 1 77 ? 47.275 46.870 -14.958 1.00 17.77 77 SER A C 1
ATOM 617 O O . SER A 1 77 ? 46.163 47.306 -15.265 1.00 17.42 77 SER A O 1
ATOM 620 N N . ASN A 1 78 ? 48.266 47.645 -14.516 1.00 14.06 78 ASN A N 1
ATOM 621 C CA . ASN A 1 78 ? 48.069 49.066 -14.214 1.00 13.78 78 ASN A CA 1
ATOM 622 C C . ASN A 1 78 ? 46.988 49.262 -13.149 1.00 17.19 78 ASN A C 1
ATOM 623 O O . ASN A 1 78 ? 46.124 50.135 -13.263 1.00 20.61 78 ASN A O 1
ATOM 628 N N . TYR A 1 79 ? 47.045 48.404 -12.130 1.00 12.52 79 TYR A N 1
ATOM 629 C CA . TYR A 1 79 ? 46.137 48.451 -10.982 1.00 12.74 79 TYR A CA 1
ATOM 630 C C . TYR A 1 79 ? 44.660 48.346 -11.359 1.00 18.11 79 TYR A C 1
ATOM 631 O O . TYR A 1 79 ? 43.817 49.067 -10.828 1.00 22.32 79 TYR A O 1
ATOM 640 N N . THR A 1 80 ? 44.362 47.435 -12.278 1.00 10.98 80 THR A N 1
ATOM 641 C CA . THR A 1 80 ? 42.984 47.162 -12.659 1.00 12.51 80 THR A CA 1
ATOM 642 C C . THR A 1 80 ? 42.341 46.266 -11.608 1.00 12.89 80 THR A C 1
ATOM 643 O O . THR A 1 80 ? 42.773 45.133 -11.395 1.00 17.29 80 THR A O 1
ATOM 647 N N . PRO A 1 81 ? 41.295 46.771 -10.945 1.00 15.92 81 PRO A N 1
ATOM 648 C CA . PRO A 1 81 ? 40.667 46.014 -9.857 1.00 18.19 81 PRO A CA 1
ATOM 649 C C . PRO A 1 81 ? 39.622 45.015 -10.329 1.00 15.47 81 PRO A C 1
ATOM 650 O O . PRO A 1 81 ? 39.206 45.041 -11.482 1.00 15.48 81 PRO A O 1
ATOM 654 N N . ILE A 1 82 ? 39.209 44.138 -9.424 1.00 14.52 82 ILE A N 1
ATOM 655 C CA . ILE A 1 82 ? 38.172 43.166 -9.723 1.00 14.23 82 ILE A CA 1
ATOM 656 C C . ILE A 1 82 ? 36.815 43.860 -9.854 1.00 16.38 82 ILE A C 1
ATOM 657 O O . ILE A 1 82 ? 36.547 44.863 -9.192 1.00 13.84 82 ILE A O 1
ATOM 662 N N . THR A 1 83 ? 35.974 43.340 -10.737 1.00 10.13 83 THR A N 1
ATOM 663 C CA . THR A 1 83 ? 34.600 43.798 -10.843 1.00 10.82 83 THR A CA 1
ATOM 664 C C . THR A 1 83 ? 33.767 42.908 -9.926 1.00 10.41 83 THR A C 1
ATOM 665 O O . THR A 1 83 ? 33.844 41.684 -10.017 1.00 14.97 83 THR A O 1
ATOM 669 N N . ASN A 1 84 ? 32.979 43.517 -9.044 1.00 12.17 84 ASN A N 1
ATOM 670 C CA . ASN A 1 84 ? 32.133 42.759 -8.131 1.00 11.42 84 ASN A CA 1
ATOM 671 C C . ASN A 1 84 ? 31.075 41.974 -8.891 1.00 17.15 84 ASN A C 1
ATOM 672 O O . ASN A 1 84 ? 30.411 42.507 -9.782 1.00 15.53 84 ASN A O 1
ATOM 677 N N . VAL A 1 85 ? 30.926 40.704 -8.537 1.00 12.92 85 VAL A N 1
ATOM 678 C CA . VAL A 1 85 ? 29.860 39.886 -9.084 1.00 15.51 85 VAL A CA 1
ATOM 679 C C . VAL A 1 85 ? 29.014 39.421 -7.909 1.00 15.81 85 VAL A C 1
ATOM 680 O O . VAL A 1 85 ? 29.469 38.625 -7.090 1.00 15.65 85 VAL A O 1
ATOM 684 N N . PRO A 1 86 ? 27.778 39.930 -7.813 1.00 9.60 86 PRO A N 1
ATOM 685 C CA . PRO A 1 86 ? 26.960 39.616 -6.638 1.00 8.62 86 PRO A CA 1
ATOM 686 C C . PRO A 1 86 ? 26.460 38.180 -6.657 1.00 10.46 86 PRO A C 1
ATOM 687 O O . PRO A 1 86 ? 26.298 37.599 -7.729 1.00 13.20 86 PRO A O 1
ATOM 691 N N . PRO A 1 87 ? 26.223 37.604 -5.469 1.00 11.45 87 PRO A N 1
ATOM 692 C CA . PRO A 1 87 ? 25.815 36.196 -5.373 1.00 11.99 87 PRO A CA 1
ATOM 693 C C . PRO A 1 87 ? 24.359 35.887 -5.692 1.00 12.76 87 PRO A C 1
ATOM 694 O O . PRO A 1 87 ? 23.482 36.737 -5.551 1.00 13.32 87 PRO A O 1
ATOM 698 N N . GLU A 1 88 ? 24.117 34.652 -6.117 1.00 16.98 88 GLU A N 1
ATOM 699 C CA . GLU A 1 88 ? 22.785 34.061 -6.092 1.00 19.39 88 GLU A CA 1
ATOM 700 C C . GLU A 1 88 ? 22.631 33.292 -4.794 1.00 9.60 88 GLU A C 1
ATOM 701 O O . GLU A 1 88 ? 23.544 32.580 -4.392 1.00 16.31 88 GLU A O 1
ATOM 707 N N . VAL A 1 89 ? 21.491 33.431 -4.127 1.00 10.14 89 VAL A N 1
ATOM 708 C CA . VAL A 1 89 ? 21.318 32.775 -2.836 1.00 10.68 89 VAL A CA 1
ATOM 709 C C . VAL A 1 89 ? 20.084 31.883 -2.805 1.00 16.74 89 VAL A C 1
ATOM 710 O O . VAL A 1 89 ? 19.001 32.284 -3.222 1.00 18.09 89 VAL A O 1
ATOM 714 N N . THR A 1 90 ? 20.253 30.668 -2.299 1.00 11.93 90 THR A N 1
ATOM 715 C CA A THR A 1 90 ? 19.161 29.712 -2.177 0.64 12.29 90 THR A CA 1
ATOM 716 C CA B THR A 1 90 ? 19.115 29.778 -2.147 0.36 12.30 90 THR A CA 1
ATOM 717 C C . THR A 1 90 ? 19.124 29.168 -0.758 1.00 19.26 90 THR A C 1
ATOM 718 O O . THR A 1 90 ? 20.173 28.853 -0.196 1.00 16.64 90 THR A O 1
ATOM 725 N N . VAL A 1 91 ? 17.929 29.029 -0.201 1.00 15.81 91 VAL A N 1
ATOM 726 C CA . VAL A 1 91 ? 17.766 28.390 1.088 1.00 21.95 91 VAL A CA 1
ATOM 727 C C . VAL A 1 91 ? 16.925 27.141 0.896 1.00 18.98 91 VAL A C 1
ATOM 728 O O . VAL A 1 91 ? 15.878 27.169 0.259 1.00 22.15 91 VAL A O 1
ATOM 732 N N . LEU A 1 92 ? 17.414 26.037 1.434 1.00 17.47 92 LEU A N 1
ATOM 733 C CA . LEU A 1 92 ? 16.707 24.775 1.350 1.00 20.24 92 LEU A CA 1
ATOM 734 C C . LEU A 1 92 ? 16.974 23.941 2.599 1.00 21.74 92 LEU A C 1
ATOM 735 O O . LEU A 1 92 ? 17.863 24.264 3.385 1.00 23.77 92 LEU A O 1
ATOM 740 N N . THR A 1 93 ? 16.208 22.872 2.780 1.00 17.53 93 THR A N 1
ATOM 741 C CA . THR A 1 93 ? 16.465 21.957 3.879 1.00 27.71 93 THR A CA 1
ATOM 742 C C . THR A 1 93 ? 17.206 20.752 3.340 1.00 29.98 93 THR A C 1
ATOM 743 O O . THR A 1 93 ? 17.131 20.439 2.154 1.00 18.22 93 THR A O 1
ATOM 747 N N . ASN A 1 94 ? 17.940 20.088 4.221 1.00 18.99 94 ASN A N 1
ATOM 748 C CA . ASN A 1 94 ? 18.721 18.934 3.815 1.00 24.42 94 ASN A CA 1
ATOM 749 C C . ASN A 1 94 ? 17.914 17.630 3.753 1.00 23.29 94 ASN A C 1
ATOM 750 O O . ASN A 1 94 ? 18.355 16.652 3.154 1.00 24.25 94 ASN A O 1
ATOM 755 N N . SER A 1 95 ? 16.694 17.649 4.283 1.00 24.25 95 SER A N 1
ATOM 756 C CA . SER A 1 95 ? 15.781 16.512 4.162 1.00 27.95 95 SER A CA 1
ATOM 757 C C . SER A 1 95 ? 14.334 17.008 4.162 1.00 27.53 95 SER A C 1
ATOM 758 O O . SER A 1 95 ? 14.077 18.149 4.549 1.00 22.18 95 SER A O 1
ATOM 761 N N . PRO A 1 96 ? 13.387 16.166 3.710 1.00 28.52 96 PRO A N 1
ATOM 762 C CA . PRO A 1 96 ? 11.986 16.594 3.788 1.00 26.27 96 PRO A CA 1
ATOM 763 C C . PRO A 1 96 ? 11.615 16.997 5.211 1.00 29.28 96 PRO A C 1
ATOM 764 O O . PRO A 1 96 ? 12.030 16.345 6.169 1.00 33.05 96 PRO A O 1
ATOM 768 N N . VAL A 1 97 ? 10.835 18.062 5.338 1.00 23.31 97 VAL A N 1
ATOM 769 C CA . VAL A 1 97 ? 10.537 18.632 6.644 1.00 26.63 97 VAL A CA 1
ATOM 770 C C . VAL A 1 97 ? 9.353 17.956 7.326 1.00 27.22 97 VAL A C 1
ATOM 771 O O . VAL A 1 97 ? 8.283 17.788 6.739 1.00 31.23 97 VAL A O 1
ATOM 775 N N . GLU A 1 98 ? 9.570 17.566 8.576 1.00 26.83 98 GLU A N 1
ATOM 776 C CA . GLU A 1 98 ? 8.511 17.063 9.432 1.00 32.04 98 GLU A CA 1
ATOM 777 C C . GLU A 1 98 ? 8.540 17.860 10.730 1.00 32.92 98 GLU A C 1
ATOM 778 O O . GLU A 1 98 ? 9.616 18.148 11.255 1.00 31.62 98 GLU A O 1
ATOM 784 N N . LEU A 1 99 ? 7.366 18.229 11.236 1.00 30.13 99 LEU A N 1
ATOM 785 C CA . LEU A 1 99 ? 7.279 19.020 12.465 1.00 33.39 99 LEU A CA 1
ATOM 786 C C . LEU A 1 99 ? 8.016 18.372 13.627 1.00 37.06 99 LEU A C 1
ATOM 787 O O . LEU A 1 99 ? 7.915 17.163 13.835 1.00 35.50 99 LEU A O 1
ATOM 792 N N . ARG A 1 100 ? 8.779 19.189 14.352 1.00 42.90 100 ARG A N 1
ATOM 793 C CA . ARG A 1 100 ? 9.605 18.746 15.483 1.00 45.02 100 ARG A CA 1
ATOM 794 C C . ARG A 1 100 ? 10.473 17.505 15.212 1.00 43.05 100 ARG A C 1
ATOM 795 O O . ARG A 1 100 ? 10.807 16.744 16.125 1.00 43.82 100 ARG A O 1
ATOM 803 N N . GLU A 1 101 ? 10.841 17.331 13.945 1.00 46.28 101 GLU A N 1
ATOM 804 C CA . GLU A 1 101 ? 11.852 16.358 13.541 1.00 41.34 101 GLU A CA 1
ATOM 805 C C . GLU A 1 101 ? 13.073 17.129 13.075 1.00 36.53 101 GLU A C 1
ATOM 806 O O . GLU A 1 101 ? 13.003 17.870 12.099 1.00 31.85 101 GLU A O 1
ATOM 812 N N . PRO A 1 102 ? 14.205 16.939 13.772 1.00 27.54 102 PRO A N 1
ATOM 813 C CA . PRO A 1 102 ? 15.455 17.670 13.534 1.00 27.73 102 PRO A CA 1
ATOM 814 C C . PRO A 1 102 ? 15.821 17.716 12.060 1.00 24.50 102 PRO A C 1
ATOM 815 O O . PRO A 1 102 ? 15.786 16.694 11.377 1.00 23.30 102 PRO A O 1
ATOM 819 N N . ASN A 1 103 ? 16.164 18.905 11.581 1.00 22.07 103 ASN A N 1
ATOM 820 C CA . ASN A 1 103 ? 16.501 19.090 10.182 1.00 17.34 103 ASN A CA 1
ATOM 821 C C . ASN A 1 103 ? 17.645 20.090 10.095 1.00 18.59 103 ASN A C 1
ATOM 822 O O . ASN A 1 103 ? 18.130 20.573 11.117 1.00 15.90 103 ASN A O 1
ATOM 827 N N . VAL A 1 104 ? 18.082 20.413 8.886 1.00 18.77 104 VAL A N 1
ATOM 828 C CA . VAL A 1 104 ? 19.151 21.390 8.730 1.00 15.54 104 VAL A CA 1
ATOM 829 C C . VAL A 1 104 ? 18.808 22.345 7.602 1.00 17.67 104 VAL A C 1
ATOM 830 O O . VAL A 1 104 ? 18.510 21.919 6.484 1.00 15.09 104 VAL A O 1
ATOM 834 N N . LEU A 1 105 ? 18.865 23.641 7.894 1.00 17.22 105 LEU A N 1
ATOM 835 C CA . LEU A 1 105 ? 18.744 24.640 6.847 1.00 14.83 105 LEU A CA 1
ATOM 836 C C . LEU A 1 105 ? 20.086 24.866 6.189 1.00 17.16 105 LEU A C 1
ATOM 837 O O . LEU A 1 105 ? 21.110 24.991 6.863 1.00 18.49 105 LEU A O 1
ATOM 842 N N . ILE A 1 106 ? 20.068 24.920 4.864 1.00 19.50 106 ILE A N 1
ATOM 843 C CA . ILE A 1 106 ? 21.264 25.194 4.093 1.00 16.06 106 ILE A CA 1
ATOM 844 C C . ILE A 1 106 ? 21.107 26.510 3.344 1.00 15.35 106 ILE A C 1
ATOM 845 O O . ILE A 1 106 ? 20.111 26.724 2.661 1.00 15.09 106 ILE A O 1
ATOM 850 N N . CYS A 1 107 ? 22.087 27.393 3.492 1.00 9.98 107 CYS A N 1
ATOM 851 C CA . CYS A 1 107 ? 22.124 28.612 2.702 1.00 15.40 107 CYS A CA 1
ATOM 852 C C . CYS A 1 107 ? 23.229 28.457 1.671 1.00 13.07 107 CYS A C 1
ATOM 853 O O . CYS A 1 107 ? 24.401 28.363 2.019 1.00 10.62 107 CYS A O 1
ATOM 856 N N . PHE A 1 108 ? 22.847 28.417 0.401 1.00 10.43 108 PHE A N 1
ATOM 857 C CA . PHE A 1 108 ? 23.814 28.237 -0.668 1.00 10.54 108 PHE A CA 1
ATOM 858 C C . PHE A 1 108 ? 24.071 29.583 -1.326 1.00 16.37 108 PHE A C 1
ATOM 859 O O . PHE A 1 108 ? 23.169 30.195 -1.893 1.00 19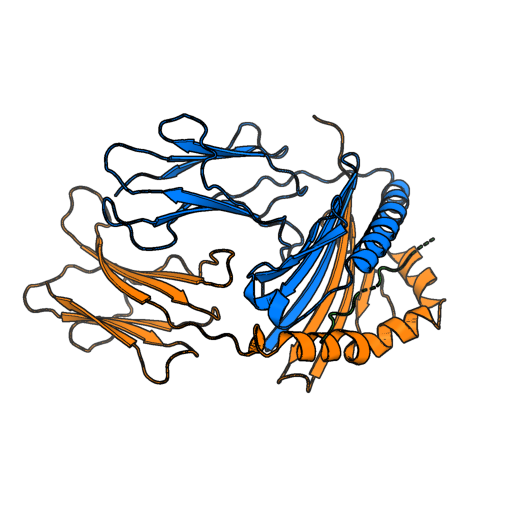.51 108 PHE A O 1
ATOM 867 N N . ILE A 1 109 ? 25.322 30.020 -1.260 1.00 16.67 109 ILE A N 1
ATOM 868 C CA . ILE A 1 109 ? 25.721 31.308 -1.800 1.00 13.88 109 ILE A CA 1
ATOM 869 C C . ILE A 1 109 ? 26.618 31.005 -2.980 1.00 10.41 109 ILE A C 1
ATOM 870 O O . ILE A 1 109 ? 27.644 30.353 -2.817 1.00 13.27 109 ILE A O 1
ATOM 875 N N . ASP A 1 110 ? 26.228 31.471 -4.163 1.00 9.66 110 ASP A N 1
ATOM 876 C CA . ASP A 1 110 ? 26.795 30.970 -5.410 1.00 8.91 110 ASP A CA 1
ATOM 877 C C . ASP A 1 110 ? 27.123 32.069 -6.416 1.00 10.16 110 ASP A C 1
ATOM 878 O O . ASP A 1 110 ? 26.518 33.142 -6.393 1.00 11.07 110 ASP A O 1
ATOM 883 N N . LYS A 1 111 ? 28.093 31.791 -7.289 1.00 12.68 111 LYS A N 1
ATOM 884 C CA . LYS A 1 111 ? 28.388 32.639 -8.448 1.00 14.45 111 LYS A CA 1
ATOM 885 C C . LYS A 1 111 ? 28.781 34.064 -8.086 1.00 11.43 111 LYS A C 1
ATOM 886 O O . LYS A 1 111 ? 28.238 35.021 -8.643 1.00 11.22 111 LYS A O 1
ATOM 892 N N . PHE A 1 112 ? 29.709 34.221 -7.151 1.00 14.96 112 PHE A N 1
ATOM 893 C CA . PHE A 1 112 ? 30.100 35.562 -6.738 1.00 11.98 112 PHE A CA 1
ATOM 894 C C . PHE A 1 112 ? 31.615 35.750 -6.670 1.00 14.85 112 PHE A C 1
ATOM 895 O O . PHE A 1 112 ? 32.381 34.789 -6.576 1.00 12.00 112 PHE A O 1
ATOM 903 N N . THR A 1 113 ? 32.030 37.011 -6.709 1.00 16.53 113 THR A N 1
ATOM 904 C CA . THR A 1 113 ? 33.416 37.382 -6.477 1.00 8.71 113 THR A CA 1
ATOM 905 C C . THR A 1 113 ? 33.418 38.877 -6.174 1.00 12.80 113 THR A C 1
ATOM 906 O O . THR A 1 113 ? 32.544 39.601 -6.652 1.00 13.00 113 THR A O 1
ATOM 910 N N . PRO A 1 114 ? 34.383 39.352 -5.366 1.00 18.35 114 PRO A N 1
ATOM 911 C CA . PRO A 1 114 ? 35.475 38.635 -4.691 1.00 11.26 114 PRO A CA 1
ATOM 912 C C . PRO A 1 114 ? 34.966 37.698 -3.594 1.00 13.44 114 PRO A C 1
ATOM 913 O O . PRO A 1 114 ? 33.805 37.810 -3.194 1.00 14.53 114 PRO A O 1
ATOM 917 N N . PRO A 1 115 ? 35.822 36.777 -3.121 1.00 15.49 115 PRO A N 1
ATOM 918 C CA . PRO A 1 115 ? 35.440 35.825 -2.073 1.00 8.81 115 PRO A CA 1
ATOM 919 C C . PRO A 1 115 ? 35.410 36.485 -0.697 1.00 14.39 115 PRO A C 1
ATOM 920 O O . PRO A 1 115 ? 36.229 36.169 0.171 1.00 13.89 115 PRO A O 1
ATOM 924 N N . VAL A 1 116 ? 34.458 37.396 -0.517 1.00 15.34 116 VAL A N 1
ATOM 925 C CA . VAL A 1 116 ? 34.196 38.044 0.769 1.00 19.40 116 VAL A CA 1
ATOM 926 C C . VAL A 1 116 ? 32.700 38.216 0.925 1.00 17.37 116 VAL A C 1
ATOM 927 O O . VAL A 1 116 ? 32.041 38.834 0.088 1.00 14.76 116 VAL A O 1
ATOM 931 N N . VAL A 1 117 ? 32.164 37.670 2.009 1.00 16.71 117 VAL A N 1
ATOM 932 C CA . VAL A 1 117 ? 30.735 37.741 2.243 1.00 21.28 117 VAL A CA 1
ATOM 933 C C . VAL A 1 117 ? 30.417 37.790 3.741 1.00 20.69 117 VAL A C 1
ATOM 934 O O . VAL A 1 117 ? 31.145 37.227 4.560 1.00 20.04 117 VAL A O 1
ATOM 938 N N . ASN A 1 118 ? 29.355 38.504 4.101 1.00 16.78 118 ASN A N 1
ATOM 939 C CA . ASN A 1 118 ? 28.818 38.422 5.454 1.00 20.53 118 ASN A CA 1
ATOM 940 C C . ASN A 1 118 ? 27.513 37.652 5.388 1.00 20.57 118 ASN A C 1
ATOM 941 O O . ASN A 1 118 ? 26.591 38.039 4.668 1.00 17.84 118 ASN A O 1
ATOM 946 N N . VAL A 1 119 ? 27.420 36.583 6.170 1.00 23.64 119 VAL A N 1
ATOM 947 C CA . VAL A 1 119 ? 26.213 35.772 6.177 1.00 17.53 119 VAL A CA 1
ATOM 948 C C . VAL A 1 119 ? 25.647 35.676 7.582 1.00 18.63 119 VAL A C 1
ATOM 949 O O . VAL A 1 119 ? 26.351 35.327 8.529 1.00 18.46 119 VAL A O 1
ATOM 953 N N . THR A 1 120 ? 24.360 35.968 7.704 1.00 16.59 120 THR A N 1
ATOM 954 C CA . THR A 1 120 ? 23.689 35.879 8.984 1.00 20.93 120 THR A CA 1
ATOM 955 C C . THR A 1 120 ? 22.417 35.054 8.873 1.00 23.63 120 THR A C 1
ATOM 956 O O . THR A 1 120 ? 21.615 35.255 7.963 1.00 18.60 120 THR A O 1
ATOM 960 N N . TRP A 1 121 ? 22.243 34.130 9.809 1.00 20.17 121 TRP A N 1
ATOM 961 C CA . TRP A 1 121 ? 20.991 33.412 9.942 1.00 17.31 121 TRP A CA 1
ATOM 962 C C . TRP A 1 121 ? 20.056 34.212 10.832 1.00 21.25 121 TRP A C 1
ATOM 963 O O . TRP A 1 121 ? 20.464 34.715 11.881 1.00 23.37 121 TRP A O 1
ATOM 974 N N . LEU A 1 122 ? 18.812 34.350 10.397 1.00 20.08 122 LEU A N 1
ATOM 975 C CA . LEU A 1 122 ? 17.802 35.051 11.175 1.00 20.76 122 LEU A CA 1
ATOM 976 C C . LEU A 1 122 ? 16.668 34.096 11.510 1.00 20.11 122 LEU A C 1
ATOM 977 O O . LEU A 1 122 ? 16.169 33.381 10.641 1.00 20.20 122 LEU A O 1
ATOM 982 N N . ARG A 1 123 ? 16.275 34.084 12.776 1.00 15.79 123 ARG A N 1
ATOM 983 C CA . ARG A 1 123 ? 15.106 33.338 13.208 1.00 14.66 123 ARG A CA 1
ATOM 984 C C . ARG A 1 123 ? 14.116 34.354 13.731 1.00 16.93 123 ARG A C 1
ATOM 985 O O . ARG A 1 123 ? 14.399 35.044 14.711 1.00 18.25 123 ARG A O 1
ATOM 993 N N . ASN A 1 124 ? 12.965 34.450 13.076 1.00 15.03 124 ASN A N 1
ATOM 994 C CA . ASN A 1 124 ? 11.976 35.465 13.412 1.00 24.74 124 ASN A CA 1
ATOM 995 C C . ASN A 1 124 ? 12.584 36.862 13.426 1.00 24.15 124 ASN A C 1
ATOM 996 O O . ASN A 1 124 ? 12.255 37.680 14.285 1.00 26.04 124 ASN A O 1
ATOM 1001 N N . GLY A 1 125 ? 13.492 37.124 12.489 1.00 21.76 125 GLY A N 1
ATOM 1002 C CA . GLY A 1 125 ? 14.090 38.442 12.368 1.00 21.07 125 GLY A CA 1
ATOM 1003 C C . GLY A 1 125 ? 15.256 38.699 13.305 1.00 21.47 125 GLY A C 1
ATOM 1004 O O . GLY A 1 125 ? 15.801 39.805 13.335 1.00 18.97 125 GLY A O 1
ATOM 1005 N N . LYS A 1 126 ? 15.647 37.680 14.063 1.00 13.92 126 LYS A N 1
ATOM 1006 C CA . LYS A 1 126 ? 16.741 37.818 15.020 1.00 16.48 126 LYS A CA 1
ATOM 1007 C C . LYS A 1 126 ? 17.922 36.933 14.657 1.00 19.03 126 LYS A C 1
ATOM 1008 O O . LYS A 1 126 ? 17.740 35.777 14.278 1.00 25.52 126 LYS A O 1
ATOM 1014 N N . PRO A 1 127 ? 19.142 37.475 14.792 1.00 23.06 127 PRO A N 1
ATOM 1015 C CA . PRO A 1 127 ? 20.355 36.717 14.476 1.00 18.17 127 PRO A CA 1
ATOM 1016 C C . PRO A 1 127 ? 20.484 35.501 15.376 1.00 21.22 127 PRO A C 1
ATOM 1017 O O . PRO A 1 127 ? 20.270 35.602 16.586 1.00 22.66 127 PRO A O 1
ATOM 1021 N N . VAL A 1 128 ? 20.811 34.358 14.784 1.00 22.37 128 VAL A N 1
ATOM 1022 C CA . VAL A 1 128 ? 21.027 33.141 15.552 1.00 28.32 128 VAL A CA 1
ATOM 1023 C C . VAL A 1 128 ? 22.375 32.532 15.194 1.00 32.09 128 VAL A C 1
ATOM 1024 O O . VAL A 1 128 ? 22.790 32.550 14.033 1.00 34.56 128 VAL A O 1
ATOM 1028 N N . THR A 1 129 ? 23.070 32.008 16.199 1.00 37.86 129 THR A N 1
ATOM 1029 C CA . THR A 1 129 ? 24.409 31.476 15.982 1.00 41.51 129 THR A CA 1
ATOM 1030 C C . THR A 1 129 ? 24.587 30.096 16.599 1.00 41.35 129 THR A C 1
ATOM 1031 O O . THR A 1 129 ? 25.593 29.431 16.363 1.00 42.44 129 THR A O 1
ATOM 1035 N N . THR A 1 130 ? 23.611 29.663 17.387 1.00 42.05 130 THR A N 1
ATOM 1036 C CA . THR A 1 130 ? 23.707 28.365 18.042 1.00 44.97 130 THR A CA 1
ATOM 1037 C C . THR A 1 130 ? 23.690 27.220 17.034 1.00 37.19 130 THR A C 1
ATOM 1038 O O . THR A 1 130 ? 22.699 27.003 16.340 1.00 40.48 130 THR A O 1
ATOM 1042 N N . GLY A 1 131 ? 24.801 26.498 16.954 1.00 35.30 131 GLY A N 1
ATOM 1043 C CA . GLY A 1 131 ? 24.896 25.309 16.130 1.00 34.08 131 GLY A CA 1
ATOM 1044 C C . GLY A 1 131 ? 25.235 25.546 14.668 1.00 33.45 131 GLY A C 1
ATOM 1045 O O . GLY A 1 131 ? 25.360 24.588 13.902 1.00 33.49 131 GLY A O 1
ATOM 1046 N N . VAL A 1 132 ? 25.409 26.805 14.277 1.00 22.47 132 VAL A N 1
ATOM 1047 C CA . VAL A 1 132 ? 25.699 27.114 12.880 1.00 24.38 132 VAL A CA 1
ATOM 1048 C C . VAL A 1 132 ? 27.098 26.670 12.471 1.00 22.03 132 VAL A C 1
ATOM 1049 O O . VAL A 1 132 ? 28.001 26.554 13.297 1.00 28.09 132 VAL A O 1
ATOM 1053 N N . SER A 1 133 ? 27.261 26.415 11.181 1.00 20.93 133 SER A N 1
ATOM 1054 C CA . SER A 1 133 ? 28.554 26.072 10.618 1.00 19.39 133 SER A CA 1
ATOM 1055 C C . SER A 1 133 ? 28.594 26.576 9.184 1.00 23.38 133 SER A C 1
ATOM 1056 O O . SER A 1 133 ? 27.573 27.012 8.649 1.00 20.47 133 SER A O 1
ATOM 1059 N N . GLU A 1 134 ? 29.768 26.516 8.566 1.00 21.66 134 GLU A N 1
ATOM 1060 C CA . GLU A 1 134 ? 29.950 27.049 7.223 1.00 18.65 134 GLU A CA 1
ATOM 1061 C C . GLU A 1 134 ? 31.179 26.456 6.561 1.00 20.23 134 GLU A C 1
ATOM 1062 O O . GLU A 1 134 ? 32.081 25.965 7.236 1.00 25.05 134 GLU A O 1
ATOM 1068 N N . THR A 1 135 ? 31.205 26.501 5.235 1.00 16.58 135 THR A N 1
ATOM 1069 C CA . THR A 1 135 ? 32.376 26.081 4.484 1.00 11.87 135 THR A CA 1
ATOM 1070 C C . THR A 1 135 ? 33.252 27.285 4.175 1.00 18.61 135 THR A C 1
ATOM 1071 O O . THR A 1 135 ? 32.835 28.434 4.333 1.00 15.46 135 THR A O 1
ATOM 1075 N N . VAL A 1 136 ? 34.472 27.017 3.733 1.00 21.56 136 VAL A N 1
ATOM 1076 C CA . VAL A 1 136 ? 35.303 28.058 3.158 1.00 17.40 136 VAL A CA 1
ATOM 1077 C C . VAL A 1 136 ? 34.753 28.389 1.776 1.00 15.01 136 VAL A C 1
ATOM 1078 O O . VAL A 1 136 ? 33.739 27.837 1.347 1.00 12.47 136 VAL A O 1
ATOM 1082 N N . PHE A 1 137 ? 35.434 29.275 1.067 1.00 12.78 137 PHE A N 1
ATOM 1083 C CA . PHE A 1 137 ? 35.025 29.621 -0.284 1.00 15.23 137 PHE A CA 1
ATOM 1084 C C . PHE A 1 137 ? 35.403 28.505 -1.244 1.00 14.35 137 PHE A C 1
ATOM 1085 O O . PHE A 1 137 ? 36.548 28.057 -1.281 1.00 20.54 137 PHE A O 1
ATOM 1093 N N . LEU A 1 138 ? 34.431 28.058 -2.027 1.00 8.09 138 LEU A N 1
ATOM 1094 C CA . LEU A 1 138 ? 34.652 26.914 -2.885 1.00 8.73 138 LEU A CA 1
ATOM 1095 C C . LEU A 1 138 ? 34.741 27.401 -4.323 1.00 12.16 138 LEU A C 1
ATOM 1096 O O . LEU A 1 138 ? 33.973 28.270 -4.743 1.00 8.85 138 LEU A O 1
ATOM 1101 N N . PRO A 1 139 ? 35.682 26.835 -5.086 1.00 9.30 139 PRO A N 1
ATOM 1102 C CA . PRO A 1 139 ? 35.938 27.313 -6.445 1.00 9.58 139 PRO A CA 1
ATOM 1103 C C . PRO A 1 139 ? 34.903 26.859 -7.465 1.00 20.73 139 PRO A C 1
ATOM 1104 O O . PRO A 1 139 ? 34.367 25.755 -7.351 1.00 21.54 139 PRO A O 1
ATOM 1108 N N . ARG A 1 140 ? 34.614 27.720 -8.437 1.00 14.80 140 ARG A N 1
ATOM 1109 C CA . ARG A 1 140 ? 33.769 27.339 -9.562 1.00 9.78 140 ARG A CA 1
ATOM 1110 C C . ARG A 1 140 ? 34.582 27.255 -10.856 1.00 12.97 140 ARG A C 1
ATOM 1111 O O . ARG A 1 140 ? 35.649 27.857 -10.966 1.00 11.52 140 ARG A O 1
ATOM 1119 N N . GLU A 1 141 ? 34.083 26.502 -11.830 1.00 5.91 141 GLU A N 1
ATOM 1120 C CA . GLU A 1 141 ? 34.788 26.356 -13.099 1.00 14.56 141 GLU A CA 1
ATOM 1121 C C . GLU A 1 141 ? 34.820 27.650 -13.906 1.00 11.41 141 GLU A C 1
ATOM 1122 O O . GLU A 1 141 ? 35.629 27.792 -14.821 1.00 12.13 141 GLU A O 1
ATOM 1128 N N . ASP A 1 142 ? 33.943 28.594 -13.579 1.00 8.68 142 ASP A N 1
ATOM 1129 C CA . ASP A 1 142 ? 33.984 29.905 -14.216 1.00 7.23 142 ASP A CA 1
ATOM 1130 C C . ASP A 1 142 ? 34.800 30.868 -13.351 1.00 12.53 142 ASP A C 1
ATOM 1131 O O . ASP A 1 142 ? 34.840 32.075 -13.617 1.00 9.93 142 ASP A O 1
ATOM 1136 N N . HIS A 1 143 ? 35.409 30.317 -12.297 1.00 5.69 143 HIS A N 1
ATOM 1137 C CA . HIS A 1 143 ? 36.391 31.022 -11.465 1.00 8.10 143 HIS A CA 1
ATOM 1138 C C . HIS A 1 143 ? 35.765 32.083 -10.566 1.00 13.76 143 HIS A C 1
ATOM 1139 O O . HIS A 1 143 ? 36.455 32.936 -10.008 1.00 16.57 143 HIS A O 1
ATOM 1146 N N . LEU A 1 144 ? 34.443 32.006 -10.441 1.00 11.64 144 LEU A N 1
ATOM 1147 C CA . LEU A 1 144 ? 33.723 32.650 -9.350 1.00 8.40 144 LEU A CA 1
ATOM 1148 C C . LEU A 1 144 ? 33.737 31.688 -8.164 1.00 11.44 144 LEU A C 1
ATOM 1149 O O . LEU A 1 144 ? 34.487 30.711 -8.170 1.00 8.95 144 LEU A O 1
ATOM 1154 N N . PHE A 1 145 ? 32.926 31.963 -7.148 1.00 13.23 145 PHE A N 1
ATOM 1155 C CA . PHE A 1 145 ? 32.938 31.158 -5.931 1.00 10.68 145 PHE A CA 1
ATOM 1156 C C . PHE A 1 145 ? 31.563 30.706 -5.437 1.00 11.70 145 PHE A C 1
ATOM 1157 O O . PHE A 1 145 ? 30.527 31.251 -5.817 1.00 6.75 145 PHE A O 1
ATOM 1165 N N . ARG A 1 146 ? 31.600 29.717 -4.547 1.00 10.01 146 ARG A N 1
ATOM 1166 C CA A ARG A 1 146 ? 30.456 29.054 -3.920 0.64 12.55 146 ARG A CA 1
ATOM 1167 C CA B ARG A 1 146 ? 30.374 29.325 -3.880 0.36 10.76 146 ARG A CA 1
ATOM 1168 C C . ARG A 1 146 ? 30.693 29.044 -2.428 1.00 12.90 146 ARG A C 1
ATOM 1169 O O . ARG A 1 146 ? 31.852 28.999 -2.017 1.00 11.70 146 ARG A O 1
ATOM 1184 N N . LYS A 1 147 ? 29.636 28.975 -1.630 1.00 13.84 147 LYS A N 1
ATOM 1185 C CA . LYS A 1 147 ? 29.813 28.837 -0.196 1.00 12.84 147 LYS A CA 1
ATOM 1186 C C . LYS A 1 147 ? 28.533 28.282 0.424 1.00 10.30 147 LYS A C 1
ATOM 1187 O O . LYS A 1 147 ? 27.436 28.549 -0.062 1.00 15.99 147 LYS A O 1
ATOM 1193 N N . PHE A 1 148 ? 28.683 27.530 1.511 1.00 11.95 148 PHE A N 1
ATOM 1194 C CA . PHE A 1 148 ? 27.534 26.967 2.213 1.00 8.14 148 PHE A CA 1
ATOM 1195 C C . PHE A 1 148 ? 27.501 27.401 3.662 1.00 13.98 148 PHE A C 1
ATOM 1196 O O . PHE A 1 148 ? 28.534 27.456 4.330 1.00 20.24 148 PHE A O 1
ATOM 1204 N N . HIS A 1 149 ? 26.307 27.734 4.140 1.00 10.71 149 HIS A N 1
ATOM 1205 C CA . HIS A 1 149 ? 26.118 27.977 5.559 1.00 9.01 149 HIS A CA 1
ATOM 1206 C C . HIS A 1 149 ? 25.030 27.039 6.067 1.00 13.23 149 HIS A C 1
ATOM 1207 O O . HIS A 1 149 ? 24.077 26.741 5.345 1.00 17.35 149 HIS A O 1
ATOM 1214 N N . TYR A 1 150 ? 25.163 26.576 7.306 1.00 15.23 150 TYR A N 1
ATOM 1215 C CA . TYR A 1 150 ? 24.259 25.556 7.823 1.00 16.95 150 TYR A CA 1
ATOM 1216 C C . TYR A 1 150 ? 23.649 25.945 9.161 1.00 20.93 150 TYR A C 1
ATOM 1217 O O . TYR A 1 150 ? 24.297 26.563 10.001 1.00 19.47 150 TYR A O 1
ATOM 1226 N N . LEU A 1 151 ? 22.384 25.582 9.340 1.00 20.93 151 LEU A N 1
ATOM 1227 C CA . LEU A 1 151 ? 21.684 25.810 10.593 1.00 21.64 151 LEU A CA 1
ATOM 1228 C C . LEU A 1 151 ? 20.812 24.626 10.985 1.00 17.19 151 LEU A C 1
ATOM 1229 O O . LEU A 1 151 ? 19.749 24.422 10.403 1.00 17.33 151 LEU A O 1
ATOM 1234 N N . PRO A 1 152 ? 21.271 23.828 11.960 1.00 19.10 152 PRO A N 1
ATOM 1235 C CA . PRO A 1 152 ? 20.398 22.793 12.512 1.00 17.08 152 PRO A CA 1
ATOM 1236 C C . PRO A 1 152 ? 19.197 23.456 13.163 1.00 17.19 152 PRO A C 1
ATOM 1237 O O . PRO A 1 152 ? 19.367 24.481 13.819 1.00 23.49 152 PRO A O 1
ATOM 1241 N N . PHE A 1 153 ? 18.006 22.901 12.987 1.00 18.51 153 PHE A N 1
ATOM 1242 C CA . PHE A 1 153 ? 16.829 23.525 13.570 1.00 21.22 153 PHE A CA 1
ATOM 1243 C C . PHE A 1 153 ? 15.740 22.491 13.791 1.00 23.82 153 PHE A C 1
ATOM 1244 O O . PHE A 1 153 ? 15.761 21.407 13.208 1.00 22.91 153 PHE A O 1
ATOM 1252 N N . LEU A 1 154 ? 14.800 22.841 14.658 1.00 26.23 154 LEU A N 1
ATOM 1253 C CA . LEU A 1 154 ? 13.646 22.006 14.936 1.00 25.85 154 LEU A CA 1
ATOM 1254 C C . LEU A 1 154 ? 12.406 22.639 14.320 1.00 23.46 154 LEU A C 1
ATOM 1255 O O . LEU A 1 154 ? 11.924 23.658 14.806 1.00 24.43 154 LEU A O 1
ATOM 1260 N N . PRO A 1 155 ? 11.905 22.052 13.225 1.00 25.86 155 PRO A N 1
ATOM 1261 C CA . PRO A 1 155 ? 10.795 22.652 12.479 1.00 24.51 155 PRO A CA 1
ATOM 1262 C C . PRO A 1 155 ? 9.545 22.876 13.323 1.00 26.52 155 PRO A C 1
ATOM 1263 O O . PRO A 1 155 ? 9.148 22.009 14.100 1.00 28.50 155 PRO A O 1
ATOM 1267 N N . SER A 1 156 ? 8.938 24.045 13.154 1.00 28.94 156 SER A N 1
ATOM 1268 C CA . SER A 1 156 ? 7.722 24.410 13.865 1.00 37.60 156 SER A CA 1
ATOM 1269 C C . SER A 1 156 ? 6.927 25.406 13.030 1.00 38.18 156 SER A C 1
ATOM 1270 O O . SER A 1 156 ? 7.480 26.063 12.149 1.00 36.68 156 SER A O 1
ATOM 1273 N N . THR A 1 157 ? 5.633 25.516 13.305 1.00 35.42 157 THR A N 1
ATOM 1274 C CA . THR A 1 157 ? 4.785 26.473 12.604 1.00 36.68 157 THR A CA 1
ATOM 1275 C C . THR A 1 157 ? 5.024 27.904 13.084 1.00 36.73 157 THR A C 1
ATOM 1276 O O . THR A 1 157 ? 4.571 28.860 12.453 1.00 40.19 157 THR A O 1
ATOM 1280 N N . GLU A 1 158 ? 5.737 28.048 14.197 1.00 41.09 158 GLU A N 1
ATOM 1281 C CA . GLU A 1 158 ? 5.886 29.350 14.843 1.00 49.13 158 GLU A CA 1
ATOM 1282 C C . GLU A 1 158 ? 7.141 30.118 14.426 1.00 50.33 158 GLU A C 1
ATOM 1283 O O . GLU A 1 158 ? 7.257 31.314 14.695 1.00 53.87 158 GLU A O 1
ATOM 1289 N N . ASP A 1 159 ? 8.071 29.448 13.758 1.00 40.34 159 ASP A N 1
ATOM 1290 C CA . ASP A 1 159 ? 9.323 30.095 13.387 1.00 34.29 159 ASP A CA 1
ATOM 1291 C C . ASP A 1 159 ? 9.475 30.271 11.886 1.00 38.12 159 ASP A C 1
ATOM 1292 O O . ASP A 1 159 ? 9.166 29.372 11.101 1.00 41.59 159 ASP A O 1
ATOM 1297 N N . VAL A 1 160 ? 9.980 31.438 11.502 1.00 32.38 160 VAL A N 1
ATOM 1298 C CA . VAL A 1 160 ? 10.414 31.672 10.137 1.00 19.04 160 VAL A CA 1
ATOM 1299 C C . VAL A 1 160 ? 11.903 31.954 10.155 1.00 27.55 160 VAL A C 1
ATOM 1300 O O . VAL A 1 160 ? 12.452 32.424 11.156 1.00 21.20 160 VAL A O 1
ATOM 1304 N N . TYR A 1 161 ? 12.555 31.665 9.039 1.00 20.98 161 TYR A N 1
ATOM 1305 C CA . TYR A 1 161 ? 13.990 31.853 8.928 1.00 18.73 161 TYR A CA 1
ATOM 1306 C C . TYR A 1 161 ? 14.329 32.669 7.694 1.00 17.60 161 TYR A C 1
ATOM 1307 O O . TYR A 1 161 ? 13.577 32.688 6.722 1.00 15.35 161 TYR A O 1
ATOM 1316 N N . ASP A 1 162 ? 15.473 33.339 7.747 1.00 15.52 162 ASP A N 1
ATOM 1317 C CA . ASP A 1 162 ? 16.019 34.019 6.587 1.00 16.13 162 ASP A CA 1
ATOM 1318 C C . ASP A 1 162 ? 17.525 33.829 6.579 1.00 15.52 162 ASP A C 1
ATOM 1319 O O . ASP A 1 162 ? 18.159 33.806 7.632 1.00 15.80 162 ASP A O 1
ATOM 1324 N N . CYS A 1 163 ? 18.100 33.682 5.393 1.00 13.69 163 CYS A N 1
ATOM 1325 C CA . CYS A 1 163 ? 19.544 33.791 5.259 1.00 19.61 163 CYS A CA 1
ATOM 1326 C C . CYS A 1 163 ? 19.861 35.166 4.695 1.00 20.18 163 CYS A C 1
ATOM 1327 O O . CYS A 1 163 ? 19.412 35.517 3.606 1.00 17.31 163 CYS A O 1
ATOM 1330 N N . ARG A 1 164 ? 20.638 35.945 5.435 1.00 21.15 164 ARG A N 1
ATOM 1331 C CA . ARG A 1 164 ? 20.970 37.288 4.985 1.00 21.35 164 ARG A CA 1
ATOM 1332 C C . ARG A 1 164 ? 22.403 37.363 4.503 1.00 22.53 164 ARG A C 1
ATOM 1333 O O . ARG A 1 164 ? 23.339 37.061 5.243 1.00 14.93 164 ARG A O 1
ATOM 1341 N N . VAL A 1 165 ? 22.571 37.785 3.258 1.00 18.32 165 VAL A N 1
ATOM 1342 C CA . VAL A 1 165 ? 23.887 37.797 2.647 1.00 18.19 165 VAL A CA 1
ATOM 1343 C C . VAL A 1 165 ? 24.302 39.200 2.221 1.00 16.62 165 VAL A C 1
ATOM 1344 O O . VAL A 1 165 ? 23.575 39.868 1.487 1.00 21.81 165 VAL A O 1
ATOM 1348 N N . GLU A 1 166 ? 25.465 39.645 2.692 1.00 18.48 166 GLU A N 1
ATOM 1349 C CA . GLU A 1 166 ? 26.028 40.925 2.269 1.00 16.12 166 GLU A CA 1
ATOM 1350 C C . GLU A 1 166 ? 27.255 40.695 1.398 1.00 23.74 166 GLU A C 1
ATOM 1351 O O . GLU A 1 166 ? 28.125 39.895 1.732 1.00 17.99 166 GLU A O 1
ATOM 1357 N N . HIS A 1 167 ? 27.321 41.427 0.292 1.00 20.47 167 HIS A N 1
ATOM 1358 C CA . HIS A 1 167 ? 28.438 41.350 -0.635 1.00 14.73 167 HIS A CA 1
ATOM 1359 C C . HIS A 1 167 ? 28.540 42.701 -1.316 1.00 12.57 167 HIS A C 1
ATOM 1360 O O . HIS A 1 167 ? 27.528 43.350 -1.561 1.00 20.38 167 HIS A O 1
ATOM 1367 N N . TRP A 1 168 ? 29.759 43.116 -1.638 1.00 14.44 168 TRP A N 1
ATOM 1368 C CA . TRP A 1 168 ? 29.994 44.441 -2.214 1.00 17.35 168 TRP A CA 1
ATOM 1369 C C . TRP A 1 168 ? 29.296 44.634 -3.561 1.00 20.19 168 TRP A C 1
ATOM 1370 O O . TRP A 1 168 ? 29.072 45.764 -3.987 1.00 18.90 168 TRP A O 1
ATOM 1381 N N . GLY A 1 169 ? 28.939 43.533 -4.215 1.00 13.76 169 GLY A N 1
ATOM 1382 C CA . GLY A 1 169 ? 28.226 43.602 -5.478 1.00 14.92 169 GLY A CA 1
ATOM 1383 C C . GLY A 1 169 ? 26.735 43.831 -5.288 1.00 15.96 169 GLY A C 1
ATOM 1384 O O . GLY A 1 169 ? 26.014 44.059 -6.255 1.00 21.71 169 GLY A O 1
ATOM 1385 N N . LEU A 1 170 ? 26.270 43.778 -4.042 1.00 20.56 170 LEU A N 1
ATOM 1386 C CA . LEU A 1 170 ? 24.858 44.014 -3.736 1.00 18.71 170 LEU A CA 1
ATOM 1387 C C . LEU A 1 170 ? 24.654 45.439 -3.235 1.00 25.79 170 LEU A C 1
ATOM 1388 O O . LEU A 1 170 ? 25.457 45.946 -2.454 1.00 29.24 170 LEU A O 1
ATOM 1393 N N . ASP A 1 171 ? 23.579 46.080 -3.684 1.00 31.49 171 ASP A N 1
ATOM 1394 C CA . ASP A 1 171 ? 23.246 47.427 -3.228 1.00 38.52 171 ASP A CA 1
ATOM 1395 C C . ASP A 1 171 ? 22.677 47.408 -1.817 1.00 39.42 171 ASP A C 1
ATOM 1396 O O . ASP A 1 171 ? 22.880 48.338 -1.037 1.00 42.75 171 ASP A O 1
ATOM 1401 N N . GLU A 1 172 ? 21.973 46.328 -1.499 1.00 31.90 172 GLU A N 1
ATOM 1402 C CA . GLU A 1 172 ? 21.409 46.109 -0.175 1.00 30.11 172 GLU A CA 1
ATOM 1403 C C . GLU A 1 172 ? 21.555 44.631 0.155 1.00 25.11 172 GLU A C 1
ATOM 1404 O O . GLU A 1 172 ? 21.718 43.818 -0.753 1.00 22.39 172 GLU A O 1
ATOM 1410 N N . PRO A 1 173 ? 21.495 44.268 1.446 1.00 24.66 173 PRO A N 1
ATOM 1411 C CA . PRO A 1 173 ? 21.611 42.839 1.758 1.00 24.13 173 PRO A CA 1
ATOM 1412 C C . PRO A 1 173 ? 20.488 42.000 1.153 1.00 22.97 173 PRO A C 1
ATOM 1413 O O . PRO A 1 173 ? 19.346 42.444 1.021 1.00 31.42 173 PRO A O 1
ATOM 1417 N N . LEU A 1 174 ? 20.846 40.782 0.767 1.00 22.04 174 LEU A N 1
ATOM 1418 C CA . LEU A 1 174 ? 19.910 39.850 0.159 1.00 19.59 174 LEU A CA 1
ATOM 1419 C C . LEU A 1 174 ? 19.369 38.891 1.215 1.00 24.91 174 LEU A C 1
ATOM 1420 O O . LEU A 1 174 ? 20.135 38.216 1.899 1.00 20.98 174 LEU A O 1
ATOM 1425 N N . LEU A 1 175 ? 18.048 38.847 1.352 1.00 21.71 175 LEU A N 1
ATOM 1426 C CA . LEU A 1 175 ? 17.404 37.917 2.274 1.00 22.71 175 LEU A CA 1
ATOM 1427 C C . LEU A 1 175 ? 16.636 36.834 1.535 1.00 17.56 175 LEU A C 1
ATOM 1428 O O . LEU A 1 175 ? 15.785 37.129 0.698 1.00 20.40 175 LEU A O 1
ATOM 1433 N N . LYS A 1 176 ? 16.944 35.580 1.839 1.00 20.32 176 LYS A N 1
ATOM 1434 C CA . LYS A 1 176 ? 16.187 34.466 1.285 1.00 18.51 176 LYS A CA 1
ATOM 1435 C C . LYS A 1 176 ? 15.448 33.763 2.411 1.00 22.12 176 LYS A C 1
ATOM 1436 O O . LYS A 1 176 ? 16.041 33.379 3.420 1.00 20.44 176 LYS A O 1
ATOM 1442 N N . HIS A 1 177 ? 14.147 33.592 2.215 1.00 23.08 177 HIS A N 1
ATOM 1443 C CA . HIS A 1 177 ? 13.239 33.181 3.274 1.00 24.03 177 HIS A CA 1
ATOM 1444 C C . HIS A 1 177 ? 12.987 31.683 3.270 1.00 28.39 177 HIS A C 1
ATOM 1445 O O . HIS A 1 177 ? 13.031 31.041 2.223 1.00 30.07 177 HIS A O 1
ATOM 1452 N N . TRP A 1 178 ? 12.738 31.129 4.452 1.00 29.93 178 TRP A N 1
ATOM 1453 C CA . TRP A 1 178 ? 12.188 29.785 4.556 1.00 24.34 178 TRP A CA 1
ATOM 1454 C C . TRP A 1 178 ? 11.173 29.730 5.690 1.00 22.45 178 TRP A C 1
ATOM 1455 O O . TRP A 1 178 ? 11.399 30.281 6.769 1.00 24.52 178 TRP A O 1
ATOM 1466 N N . GLU A 1 179 ? 10.051 29.071 5.444 1.00 21.72 179 GLU A N 1
ATOM 1467 C CA . GLU A 1 179 ? 9.116 28.765 6.514 1.00 33.08 179 GLU A CA 1
ATOM 1468 C C . GLU A 1 179 ? 8.399 27.453 6.214 1.00 33.43 179 GLU A C 1
ATOM 1469 O O . GLU A 1 179 ? 8.346 27.009 5.063 1.00 30.46 179 GLU A O 1
ATOM 1475 N N . PHE A 1 180 ? 7.864 26.833 7.261 1.00 25.75 180 PHE A N 1
ATOM 1476 C CA . PHE A 1 180 ? 7.217 25.532 7.146 1.00 28.74 180 PHE A CA 1
ATOM 1477 C C . PHE A 1 180 ? 6.018 25.530 6.203 1.00 36.87 180 PHE A C 1
ATOM 1478 O O . PHE A 1 180 ? 5.081 26.314 6.351 1.00 40.88 180 PHE A O 1
ATOM 1486 N N . ASP A 1 181 ? 6.069 24.625 5.230 1.00 47.77 181 ASP A N 1
ATOM 1487 C CA . ASP A 1 181 ? 5.067 24.537 4.177 1.00 56.03 181 ASP A CA 1
ATOM 1488 C C . ASP A 1 181 ? 3.829 23.843 4.740 1.00 57.97 181 ASP A C 1
ATOM 1489 O O . ASP A 1 181 ? 2.797 24.475 4.965 1.00 61.32 181 ASP A O 1
ATOM 1494 N N . ASP B 2 4 ? 33.052 49.748 2.736 1.00 53.15 2 ASP B N 1
ATOM 1495 C CA . ASP B 2 4 ? 34.403 49.576 2.214 1.00 55.46 2 ASP B CA 1
ATOM 1496 C C . ASP B 2 4 ? 34.362 49.555 0.688 1.00 59.12 2 ASP B C 1
ATOM 1497 O O . ASP B 2 4 ? 33.976 48.555 0.082 1.00 58.48 2 ASP B O 1
ATOM 1502 N N . THR B 2 5 ? 34.764 50.664 0.075 1.00 53.37 3 THR B N 1
ATOM 1503 C CA . THR B 2 5 ? 34.711 50.807 -1.378 1.00 48.11 3 THR B CA 1
ATOM 1504 C C . THR B 2 5 ? 36.085 50.649 -2.013 1.00 43.03 3 THR B C 1
ATOM 1505 O O . THR B 2 5 ? 36.238 50.824 -3.225 1.00 42.81 3 THR B O 1
ATOM 1509 N N . ARG B 2 6 ? 37.084 50.333 -1.194 1.00 34.33 4 ARG B N 1
ATOM 1510 C CA . ARG B 2 6 ? 38.439 50.138 -1.696 1.00 26.46 4 ARG B CA 1
ATOM 1511 C C . ARG B 2 6 ? 38.461 49.056 -2.767 1.00 24.25 4 ARG B C 1
ATOM 1512 O O . ARG B 2 6 ? 37.809 48.021 -2.625 1.00 22.26 4 ARG B O 1
ATOM 1520 N N . PRO B 2 7 ? 39.223 49.292 -3.842 1.00 21.40 5 PRO B N 1
ATOM 1521 C CA . PRO B 2 7 ? 39.351 48.305 -4.917 1.00 21.11 5 PRO B CA 1
ATOM 1522 C C . PRO B 2 7 ? 39.995 47.016 -4.427 1.00 18.41 5 PRO B C 1
ATOM 1523 O O . PRO B 2 7 ? 40.894 47.043 -3.583 1.00 20.05 5 PRO B O 1
ATOM 1527 N N . ARG B 2 8 ? 39.525 45.893 -4.955 1.00 12.54 6 ARG B N 1
ATOM 1528 C CA . ARG B 2 8 ? 40.082 44.598 -4.603 1.00 11.74 6 ARG B CA 1
ATOM 1529 C C . ARG B 2 8 ? 40.889 44.030 -5.760 1.00 13.69 6 ARG B C 1
ATOM 1530 O O . ARG B 2 8 ? 40.631 44.332 -6.924 1.00 14.91 6 ARG B O 1
ATOM 1538 N N . PHE B 2 9 ? 41.872 43.208 -5.423 1.00 16.40 7 PHE B N 1
ATOM 1539 C CA . PHE B 2 9 ? 42.703 42.548 -6.414 1.00 15.91 7 PHE B CA 1
ATOM 1540 C C . PHE B 2 9 ? 42.848 41.104 -5.975 1.00 17.56 7 PHE B C 1
ATOM 1541 O O . PHE B 2 9 ? 43.186 40.829 -4.823 1.00 12.41 7 PHE B O 1
ATOM 1549 N N . LEU B 2 10 ? 42.590 40.182 -6.895 1.00 18.28 8 LEU B N 1
ATOM 1550 C CA . LEU B 2 10 ? 42.534 38.769 -6.550 1.00 12.41 8 LEU B CA 1
ATOM 1551 C C . LEU B 2 10 ? 43.476 37.944 -7.407 1.00 19.16 8 LEU B C 1
ATOM 1552 O O . LEU B 2 10 ? 43.492 38.068 -8.631 1.00 13.58 8 LEU B O 1
ATOM 1557 N N . GLU B 2 11 ? 44.252 37.093 -6.744 1.00 7.83 9 GLU B N 1
ATOM 1558 C CA . GLU B 2 11 ? 45.065 36.111 -7.436 1.00 9.07 9 GLU B CA 1
ATOM 1559 C C . GLU B 2 11 ? 44.492 34.731 -7.152 1.00 19.92 9 GLU B C 1
ATOM 1560 O O . GLU B 2 11 ? 44.188 34.419 -6.002 1.00 15.62 9 GLU B O 1
ATOM 1566 N N . GLN B 2 12 ? 44.345 33.908 -8.191 1.00 11.09 10 GLN B N 1
ATOM 1567 C CA . GLN B 2 12 ? 43.959 32.513 -7.995 1.00 7.91 10 GLN B CA 1
ATOM 1568 C C . GLN B 2 12 ? 44.954 31.610 -8.700 1.00 12.81 10 GLN B C 1
ATOM 1569 O O . GLN B 2 12 ? 45.531 31.978 -9.725 1.00 9.92 10 GLN B O 1
ATOM 1575 N N . VAL B 2 13 ? 45.150 30.424 -8.140 1.00 7.15 11 VAL B N 1
ATOM 1576 C CA . VAL B 2 13 ? 45.919 29.376 -8.790 1.00 6.36 11 VAL B CA 1
ATOM 1577 C C . VAL B 2 13 ? 45.122 28.091 -8.674 1.00 12.95 11 VAL B C 1
ATOM 1578 O O . VAL B 2 13 ? 44.601 27.772 -7.606 1.00 12.35 11 VAL B O 1
ATOM 1582 N N . LYS B 2 14 ? 45.018 27.349 -9.766 1.00 9.68 12 LYS B N 1
ATOM 1583 C CA . LYS B 2 14 ? 44.356 26.059 -9.714 1.00 15.90 12 LYS B CA 1
ATOM 1584 C C . LYS B 2 14 ? 45.244 24.997 -10.333 1.00 12.35 12 LYS B C 1
ATOM 1585 O O . LYS B 2 14 ? 45.570 25.053 -11.517 1.00 9.28 12 LYS B O 1
ATOM 1591 N N . HIS B 2 15 ? 45.643 24.034 -9.514 1.00 8.87 13 HIS B N 1
ATOM 1592 C CA . HIS B 2 15 ? 46.451 22.933 -9.998 1.00 11.63 13 HIS B CA 1
ATOM 1593 C C . HIS B 2 15 ? 45.509 21.762 -10.190 1.00 13.42 13 HIS B C 1
ATOM 1594 O O . HIS B 2 15 ? 45.026 21.180 -9.214 1.00 14.64 13 HIS B O 1
ATOM 1601 N N . GLU B 2 16 ? 45.240 21.415 -11.443 1.00 14.66 14 GLU B N 1
ATOM 1602 C CA . GLU B 2 16 ? 44.169 20.472 -11.737 1.00 11.13 14 GLU B CA 1
ATOM 1603 C C . GLU B 2 16 ? 44.693 19.141 -12.243 1.00 14.41 14 GLU B C 1
ATOM 1604 O O . GLU B 2 16 ? 45.614 19.086 -13.063 1.00 17.97 14 GLU B O 1
ATOM 1610 N N . CYS B 2 17 ? 44.099 18.068 -11.737 1.00 11.29 15 CYS B N 1
ATOM 1611 C CA . CYS B 2 17 ? 44.408 16.728 -12.208 1.00 13.17 15 CYS B CA 1
ATOM 1612 C C . CYS B 2 17 ? 43.154 16.088 -12.779 1.00 12.91 15 CYS B C 1
ATOM 1613 O O . CYS B 2 17 ? 42.161 15.915 -12.074 1.00 17.06 15 CYS B O 1
ATOM 1616 N N . HIS B 2 18 ? 43.211 15.726 -14.055 1.00 10.97 16 HIS B N 1
ATOM 1617 C CA . HIS B 2 18 ? 42.058 15.141 -14.728 1.00 17.27 16 HIS B CA 1
ATOM 1618 C C . HIS B 2 18 ? 42.286 13.663 -15.020 1.00 10.14 16 HIS B C 1
ATOM 1619 O O . HIS B 2 18 ? 43.286 13.293 -15.631 1.00 22.06 16 HIS B O 1
ATOM 1626 N N . PHE B 2 19 ? 41.356 12.822 -14.579 1.00 14.49 17 PHE B N 1
ATOM 1627 C CA . PHE B 2 19 ? 41.537 11.376 -14.669 1.00 11.26 17 PHE B CA 1
ATOM 1628 C C . PHE B 2 19 ? 40.527 10.721 -15.603 1.00 22.36 17 PHE B C 1
ATOM 1629 O O . PHE B 2 19 ? 39.335 11.019 -15.560 1.00 23.21 17 PHE B O 1
ATOM 1637 N N . PHE B 2 20 ? 41.033 9.825 -16.444 1.00 19.56 18 PHE B N 1
ATOM 1638 C CA . PHE B 2 20 ? 40.228 9.088 -17.410 1.00 27.11 18 PHE B CA 1
ATOM 1639 C C . PHE B 2 20 ? 40.552 7.608 -17.228 1.00 28.51 18 PHE B C 1
ATOM 1640 O O . PHE B 2 20 ? 41.724 7.242 -17.260 1.00 27.74 18 PHE B O 1
ATOM 1648 N N . ASN B 2 21 ? 39.539 6.765 -17.036 1.00 34.93 19 ASN B N 1
ATOM 1649 C CA . ASN B 2 21 ? 39.760 5.325 -16.866 1.00 35.81 19 ASN B CA 1
ATOM 1650 C C . ASN B 2 21 ? 40.720 5.043 -15.713 1.00 30.95 19 ASN B C 1
ATOM 1651 O O . ASN B 2 21 ? 41.814 4.525 -15.928 1.00 35.44 19 ASN B O 1
ATOM 1656 N N . GLY B 2 22 ? 40.330 5.403 -14.494 1.00 25.47 20 GLY B N 1
ATOM 1657 C CA . GLY B 2 22 ? 41.240 5.289 -13.369 1.00 24.22 20 GLY B CA 1
ATOM 1658 C C . GLY B 2 22 ? 42.387 6.267 -13.510 1.00 29.37 20 GLY B C 1
ATOM 1659 O O . GLY B 2 22 ? 42.180 7.473 -13.641 1.00 33.63 20 GLY B O 1
ATOM 1660 N N . THR B 2 23 ? 43.605 5.736 -13.481 1.00 25.16 21 THR B N 1
ATOM 1661 C CA . THR B 2 23 ? 44.802 6.535 -13.709 1.00 30.62 21 THR B CA 1
ATOM 1662 C C . THR B 2 23 ? 45.482 6.175 -15.034 1.00 27.90 21 THR B C 1
ATOM 1663 O O . THR B 2 23 ? 46.665 6.455 -15.226 1.00 28.01 21 THR B O 1
ATOM 1667 N N . GLU B 2 24 ? 44.743 5.534 -15.936 1.00 26.80 22 GLU B N 1
ATOM 1668 C CA . GLU B 2 24 ? 45.309 5.112 -17.217 1.00 33.92 22 GLU B CA 1
ATOM 1669 C C . GLU B 2 24 ? 45.687 6.326 -18.062 1.00 30.83 22 GLU B C 1
ATOM 1670 O O . GLU B 2 24 ? 46.745 6.354 -18.693 1.00 31.91 22 GLU B O 1
ATOM 1676 N N . ARG B 2 25 ? 44.824 7.336 -18.053 1.00 25.15 23 ARG B N 1
ATOM 1677 C CA . ARG B 2 25 ? 45.095 8.584 -18.753 1.00 25.12 23 ARG B CA 1
ATOM 1678 C C . ARG B 2 25 ? 44.893 9.743 -17.782 1.00 25.62 23 ARG B C 1
ATOM 1679 O O . ARG B 2 25 ? 43.838 9.864 -17.158 1.00 24.52 23 ARG B O 1
ATOM 1687 N N . VAL B 2 26 ? 45.907 10.594 -17.660 1.00 21.10 24 VAL B N 1
ATOM 1688 C CA . VAL B 2 26 ? 45.881 11.703 -16.708 1.00 17.72 24 VAL B CA 1
ATOM 1689 C C . VAL B 2 26 ? 46.364 12.978 -17.379 1.00 15.52 24 VAL B C 1
ATOM 1690 O O . VAL B 2 26 ? 47.345 12.963 -18.115 1.00 19.28 24 VAL B O 1
ATOM 1694 N N . ARG B 2 27 ? 45.683 14.085 -17.112 1.00 16.60 25 ARG B N 1
ATOM 1695 C CA . ARG B 2 27 ? 46.109 15.375 -17.635 1.00 17.41 25 ARG B CA 1
ATOM 1696 C C . ARG B 2 27 ? 46.282 16.355 -16.483 1.00 13.69 25 ARG B C 1
ATOM 1697 O O . ARG B 2 27 ? 45.426 16.444 -15.604 1.00 19.04 25 ARG B O 1
ATOM 1705 N N . PHE B 2 28 ? 47.380 17.103 -16.509 1.00 17.51 26 PHE B N 1
ATOM 1706 C CA . PHE B 2 28 ? 47.694 18.054 -15.447 1.00 12.67 26 PHE B CA 1
ATOM 1707 C C . PHE B 2 28 ? 47.652 19.468 -16.004 1.00 13.62 26 PHE B C 1
ATOM 1708 O O . PHE B 2 28 ? 48.227 19.754 -17.052 1.00 17.97 26 PHE B O 1
ATOM 1716 N N . LEU B 2 29 ? 46.947 20.344 -15.301 1.00 15.30 27 LEU B N 1
ATOM 1717 C CA . LEU B 2 29 ? 46.870 21.752 -15.666 1.00 12.29 27 LEU B CA 1
ATOM 1718 C C . LEU B 2 29 ? 47.327 22.663 -14.536 1.00 8.77 27 LEU B C 1
ATOM 1719 O O . LEU B 2 29 ? 46.833 22.549 -13.416 1.00 8.82 27 LEU B O 1
ATOM 1724 N N . ASP B 2 30 ? 48.297 23.529 -14.816 1.00 7.30 28 ASP B N 1
ATOM 1725 C CA . ASP B 2 30 ? 48.766 24.497 -13.830 1.00 7.08 28 ASP B CA 1
ATOM 1726 C C . ASP B 2 30 ? 48.209 25.842 -14.286 1.00 11.14 28 ASP B C 1
ATOM 1727 O O . ASP B 2 30 ? 48.673 26.402 -15.274 1.00 10.41 28 ASP B O 1
ATOM 1732 N N . ARG B 2 31 ? 47.234 26.373 -13.558 1.00 6.70 29 ARG B N 1
ATOM 1733 C CA . ARG B 2 31 ? 46.460 27.492 -14.076 1.00 11.74 29 ARG B CA 1
ATOM 1734 C C . ARG B 2 31 ? 46.588 28.694 -13.166 1.00 15.27 29 ARG B C 1
ATOM 1735 O O . ARG B 2 31 ? 46.427 28.589 -11.952 1.00 16.16 29 ARG B O 1
ATOM 1743 N N . TYR B 2 32 ? 46.869 29.849 -13.761 1.00 12.16 30 TYR B N 1
ATOM 1744 C CA . TYR B 2 32 ? 47.015 31.054 -12.969 1.00 12.30 30 TYR B CA 1
ATOM 1745 C C . TYR B 2 32 ? 45.942 32.077 -13.364 1.00 16.99 30 TYR B C 1
ATOM 1746 O O . TYR B 2 32 ? 45.692 32.282 -14.553 1.00 8.19 30 TYR B O 1
ATOM 1755 N N . PHE B 2 33 ? 45.330 32.743 -12.387 1.00 16.15 31 PHE B N 1
ATOM 1756 C CA . PHE B 2 33 ? 44.207 33.629 -12.687 1.00 12.59 31 PHE B CA 1
ATOM 1757 C C . PHE B 2 33 ? 44.422 34.984 -12.032 1.00 13.27 31 PHE B C 1
ATOM 1758 O O . PHE B 2 33 ? 44.918 35.070 -10.913 1.00 12.04 31 PHE B O 1
ATOM 1766 N N . TYR B 2 34 ? 44.045 36.044 -12.736 1.00 11.52 32 TYR B N 1
ATOM 1767 C CA . TYR B 2 34 ? 43.996 37.372 -12.147 1.00 10.40 32 TYR B CA 1
ATOM 1768 C C . TYR B 2 34 ? 42.549 37.834 -12.131 1.00 12.69 32 TYR B C 1
ATOM 1769 O O . TYR B 2 34 ? 41.941 37.968 -13.196 1.00 8.37 32 TYR B O 1
ATOM 1778 N N . HIS B 2 35 ? 41.994 38.045 -10.937 1.00 14.76 33 HIS B N 1
ATOM 1779 C CA . HIS B 2 35 ? 40.548 38.165 -10.779 1.00 14.58 33 HIS B CA 1
ATOM 1780 C C . HIS B 2 35 ? 39.837 36.895 -11.243 1.00 18.02 33 HIS B C 1
ATOM 1781 O O . HIS B 2 35 ? 39.980 35.835 -10.631 1.00 16.37 33 HIS B O 1
ATOM 1788 N N . GLN B 2 36 ? 39.070 37.003 -12.317 1.00 14.27 34 GLN B N 1
ATOM 1789 C CA . GLN B 2 36 ? 38.388 35.849 -12.900 1.00 13.52 34 GLN B CA 1
ATOM 1790 C C . GLN B 2 36 ? 39.053 35.319 -14.171 1.00 18.07 34 GLN B C 1
ATOM 1791 O O . GLN B 2 36 ? 38.715 34.244 -14.667 1.00 22.89 34 GLN B O 1
ATOM 1797 N N . GLU B 2 37 ? 39.965 36.112 -14.716 1.00 23.16 35 GLU B N 1
ATOM 1798 C CA A GLU B 2 37 ? 40.621 35.838 -15.995 0.39 22.33 35 GLU B CA 1
ATOM 1799 C CA B GLU B 2 37 ? 40.594 35.791 -15.992 0.61 20.52 35 GLU B CA 1
ATOM 1800 C C . GLU B 2 37 ? 41.856 34.932 -15.893 1.00 17.55 35 GLU B C 1
ATOM 1801 O O . GLU B 2 37 ? 42.825 35.290 -15.227 1.00 12.84 35 GLU B O 1
ATOM 1812 N N . GLU B 2 38 ? 41.823 33.764 -16.536 1.00 7.90 36 GLU B N 1
ATOM 1813 C CA . GLU B 2 38 ? 43.018 32.914 -16.655 1.00 12.82 36 GLU B CA 1
ATOM 1814 C C . GLU B 2 38 ? 44.025 33.624 -17.562 1.00 12.60 36 GLU B C 1
ATOM 1815 O O . GLU B 2 38 ? 43.682 33.989 -18.686 1.00 9.90 36 GLU B O 1
ATOM 1821 N N . TYR B 2 39 ? 45.261 33.821 -17.105 1.00 9.49 37 TYR B N 1
ATOM 1822 C CA A TYR B 2 39 ? 46.224 34.544 -17.935 0.50 8.24 37 TYR B CA 1
ATOM 1823 C CA B TYR B 2 39 ? 46.246 34.558 -17.889 0.50 13.00 37 TYR B CA 1
ATOM 1824 C C . TYR B 2 39 ? 47.414 33.707 -18.407 1.00 8.26 37 TYR B C 1
ATOM 1825 O O . TYR B 2 39 ? 48.050 34.052 -19.400 1.00 12.66 37 TYR B O 1
ATOM 1842 N N . VAL B 2 40 ? 47.716 32.605 -17.726 1.00 13.74 38 VAL B N 1
ATOM 1843 C CA . VAL B 2 40 ? 48.784 31.706 -18.187 1.00 16.89 38 VAL B CA 1
ATOM 1844 C C . VAL B 2 40 ? 48.520 30.304 -17.649 1.00 12.57 38 VAL B C 1
ATOM 1845 O O . VAL B 2 40 ? 47.927 30.161 -16.584 1.00 7.58 38 VAL B O 1
ATOM 1849 N N . ARG B 2 41 ? 48.935 29.276 -18.392 1.00 12.32 39 ARG B N 1
ATOM 1850 C CA . ARG B 2 41 ? 48.709 27.890 -17.972 1.00 16.15 39 ARG B CA 1
ATOM 1851 C C . ARG B 2 41 ? 49.776 26.911 -18.473 1.00 13.81 39 ARG B C 1
ATOM 1852 O O . ARG B 2 41 ? 50.339 27.080 -19.550 1.00 16.40 39 ARG B O 1
ATOM 1860 N N . PHE B 2 42 ? 50.036 25.886 -17.668 1.00 10.01 40 PHE B N 1
ATOM 1861 C CA . PHE B 2 42 ? 50.789 24.724 -18.116 1.00 9.65 40 PHE B CA 1
ATOM 1862 C C . PHE B 2 42 ? 49.806 23.589 -18.358 1.00 12.18 40 PHE B C 1
ATOM 1863 O O . PHE B 2 42 ? 49.029 23.227 -17.478 1.00 12.65 40 PHE B O 1
ATOM 1871 N N . ASP B 2 43 ? 49.844 23.051 -19.570 1.00 14.48 41 ASP B N 1
ATOM 1872 C CA . ASP B 2 43 ? 49.031 21.904 -19.953 1.00 15.64 41 ASP B CA 1
ATOM 1873 C C . ASP B 2 43 ? 49.975 20.731 -20.177 1.00 13.43 41 ASP B C 1
ATOM 1874 O O . ASP B 2 43 ? 50.897 20.837 -20.979 1.00 17.04 41 ASP B O 1
ATOM 1879 N N . SER B 2 44 ? 49.757 19.616 -19.480 1.00 15.56 42 SER B N 1
ATOM 1880 C CA . SER B 2 44 ? 50.640 18.454 -19.633 1.00 10.88 42 SER B CA 1
ATOM 1881 C C . SER B 2 44 ? 50.613 17.902 -21.060 1.00 12.19 42 SER B C 1
ATOM 1882 O O . SER B 2 44 ? 51.548 17.227 -21.489 1.00 13.97 42 SER B O 1
ATOM 1885 N N . ASP B 2 45 ? 49.547 18.212 -21.794 1.00 10.84 43 ASP B N 1
ATOM 1886 C CA . ASP B 2 45 ? 49.446 17.850 -23.204 1.00 16.76 43 ASP B CA 1
ATOM 1887 C C . ASP B 2 45 ? 50.490 18.585 -24.040 1.00 20.99 43 ASP B C 1
ATOM 1888 O O . ASP B 2 45 ? 50.862 18.138 -25.126 1.00 17.02 43 ASP B O 1
ATOM 1893 N N . VAL B 2 46 ? 50.950 19.724 -23.533 1.00 11.39 44 VAL B N 1
ATOM 1894 C CA . VAL B 2 46 ? 51.887 20.567 -24.265 1.00 12.82 44 VAL B CA 1
ATOM 1895 C C . VAL B 2 46 ? 53.297 20.430 -23.692 1.00 13.03 44 VAL B C 1
ATOM 1896 O O . VAL B 2 46 ? 54.263 20.222 -24.433 1.00 12.70 44 VAL B O 1
ATOM 1900 N N . GLY B 2 47 ? 53.425 20.582 -22.378 1.00 13.13 45 GLY B N 1
ATOM 1901 C CA . GLY B 2 47 ? 54.706 20.369 -21.731 1.00 16.10 45 GLY B CA 1
ATOM 1902 C C . GLY B 2 47 ? 55.452 21.671 -21.533 1.00 12.57 45 GLY B C 1
ATOM 1903 O O . GLY B 2 47 ? 56.625 21.670 -21.161 1.00 18.68 45 GLY B O 1
ATOM 1904 N N . GLU B 2 48 ? 54.767 22.778 -21.805 1.00 10.86 46 GLU B N 1
ATOM 1905 C CA . GLU B 2 48 ? 55.288 24.120 -21.561 1.00 14.29 46 GLU B CA 1
ATOM 1906 C C . GLU B 2 48 ? 54.143 25.029 -21.156 1.00 13.87 46 GLU B C 1
ATOM 1907 O O . GLU B 2 48 ? 52.981 24.712 -21.400 1.00 12.79 46 GLU B O 1
ATOM 1913 N N . TYR B 2 49 ? 54.477 26.164 -20.550 1.00 14.66 47 TYR B N 1
ATOM 1914 C CA . TYR B 2 49 ? 53.493 27.195 -20.260 1.00 9.39 47 TYR B CA 1
ATOM 1915 C C . TYR B 2 49 ? 53.097 27.936 -21.537 1.00 17.30 47 TYR B C 1
ATOM 1916 O O . TYR B 2 49 ? 53.920 28.138 -22.432 1.00 18.28 47 TYR B O 1
ATOM 1925 N N . ARG B 2 50 ? 51.832 28.332 -21.620 1.00 12.15 48 ARG B N 1
ATOM 1926 C CA . ARG B 2 50 ? 51.352 29.149 -22.729 1.00 16.00 48 ARG B CA 1
ATOM 1927 C C . ARG B 2 50 ? 50.519 30.303 -22.189 1.00 16.51 48 ARG B C 1
ATOM 1928 O O . ARG B 2 50 ? 49.708 30.113 -21.282 1.00 16.43 48 ARG B O 1
ATOM 1936 N N . ALA B 2 51 ? 50.739 31.500 -22.721 1.00 19.26 49 ALA B N 1
ATOM 1937 C CA . ALA B 2 51 ? 49.933 32.642 -22.322 1.00 20.20 49 ALA B CA 1
ATOM 1938 C C . ALA B 2 51 ? 48.502 32.438 -22.790 1.00 20.50 49 ALA B C 1
ATOM 1939 O O . ALA B 2 51 ? 48.254 32.056 -23.936 1.00 20.09 49 ALA B O 1
ATOM 1941 N N . VAL B 2 52 ? 47.556 32.717 -21.905 1.00 20.15 50 VAL B N 1
ATOM 1942 C CA . VAL B 2 52 ? 46.150 32.648 -22.263 1.00 13.39 50 VAL B CA 1
ATOM 1943 C C . VAL B 2 52 ? 45.717 34.036 -22.701 1.00 15.11 50 VAL B C 1
ATOM 1944 O O . VAL B 2 52 ? 44.871 34.182 -23.579 1.00 19.08 50 VAL B O 1
ATOM 1948 N N . THR B 2 53 ? 46.287 35.060 -22.073 1.00 9.88 51 THR B N 1
ATOM 1949 C CA . THR B 2 53 ? 46.067 36.427 -22.526 1.00 19.86 51 THR B CA 1
ATOM 1950 C C . THR B 2 53 ? 47.430 37.099 -22.600 1.00 20.06 51 THR B C 1
ATOM 1951 O O . THR B 2 53 ? 48.418 36.541 -22.111 1.00 14.75 51 THR B O 1
ATOM 1955 N N . GLU B 2 54 ? 47.485 38.296 -23.181 1.00 11.34 52 GLU B N 1
ATOM 1956 C CA . GLU B 2 54 ? 48.754 39.010 -23.315 1.00 25.11 52 GLU B CA 1
ATOM 1957 C C . GLU B 2 54 ? 49.427 39.271 -21.981 1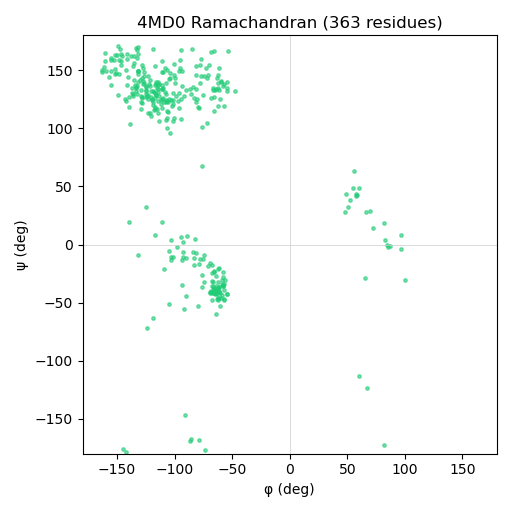.00 20.50 52 GLU B C 1
ATOM 1958 O O . GLU B 2 54 ? 50.653 39.260 -21.861 1.00 17.27 52 GLU B O 1
ATOM 1964 N N . LEU B 2 55 ? 48.583 39.494 -20.983 1.00 19.51 53 LEU B N 1
ATOM 1965 C CA A LEU B 2 55 ? 49.002 39.755 -19.610 0.61 22.91 53 LEU B CA 1
ATOM 1966 C CA B LEU B 2 55 ? 49.025 39.764 -19.623 0.39 22.08 53 LEU B CA 1
ATOM 1967 C C . LEU B 2 55 ? 49.890 38.644 -19.032 1.00 19.26 53 LEU B C 1
ATOM 1968 O O . LEU B 2 55 ? 50.691 38.879 -18.125 1.00 13.42 53 LEU B O 1
ATOM 1977 N N . GLY B 2 56 ? 49.730 37.427 -19.548 1.00 13.34 54 GLY B N 1
ATOM 1978 C CA . GLY B 2 56 ? 50.438 36.284 -19.000 1.00 13.62 54 GLY B CA 1
ATOM 1979 C C . GLY B 2 56 ? 51.694 35.908 -19.768 1.00 17.05 54 GLY B C 1
ATOM 1980 O O . GLY B 2 56 ? 52.404 34.976 -19.390 1.00 15.62 54 GLY B O 1
ATOM 1981 N N . ARG B 2 57 ? 51.961 36.632 -20.851 1.00 10.34 55 ARG B N 1
ATOM 1982 C CA . ARG B 2 57 ? 53.108 36.349 -21.720 1.00 21.62 55 ARG B CA 1
ATOM 1983 C C . ARG B 2 57 ? 54.472 36.406 -21.018 1.00 23.08 55 ARG B C 1
ATOM 1984 O O . ARG B 2 57 ? 55.306 35.534 -21.254 1.00 22.44 55 ARG B O 1
ATOM 1992 N N . PRO B 2 58 ? 54.710 37.419 -20.164 1.00 18.79 56 PRO B N 1
ATOM 1993 C CA . PRO B 2 58 ? 56.024 37.450 -19.518 1.00 14.64 56 PRO B CA 1
ATOM 1994 C C . PRO B 2 58 ? 56.245 36.215 -18.659 1.00 11.43 56 PRO B C 1
ATOM 1995 O O . PRO B 2 58 ? 57.363 35.711 -18.584 1.00 16.61 56 PRO B O 1
ATOM 1999 N N . ASP B 2 59 ? 55.190 35.744 -18.010 1.00 18.11 57 ASP B N 1
ATOM 2000 C CA . ASP B 2 59 ? 55.290 34.586 -17.139 1.00 15.00 57 ASP B CA 1
ATOM 2001 C C . ASP B 2 59 ? 55.538 33.306 -17.922 1.00 14.84 57 ASP B C 1
ATOM 2002 O O . ASP B 2 59 ? 56.358 32.490 -17.525 1.00 16.67 57 ASP B O 1
ATOM 2007 N N . ALA B 2 60 ? 54.843 33.146 -19.046 1.00 15.69 58 ALA B N 1
ATOM 2008 C CA . ALA B 2 60 ? 55.044 31.990 -19.916 1.00 9.88 58 ALA B CA 1
ATOM 2009 C C . ALA B 2 60 ? 56.500 31.887 -20.359 1.00 18.88 58 ALA B C 1
ATOM 2010 O O . ALA B 2 60 ? 57.116 30.829 -20.289 1.00 17.31 58 ALA B O 1
ATOM 2012 N N . GLU B 2 61 ? 57.040 33.013 -20.803 1.00 17.91 59 GLU B N 1
ATOM 2013 C CA . GLU B 2 61 ? 58.405 33.088 -21.303 1.00 20.72 59 GLU B CA 1
ATOM 2014 C C . GLU B 2 61 ? 59.434 32.908 -20.184 1.00 17.96 59 GLU B C 1
ATOM 2015 O O . GLU B 2 61 ? 60.432 32.220 -20.370 1.00 23.28 59 GLU B O 1
ATOM 2021 N N . TYR B 2 62 ? 59.184 33.500 -19.020 1.00 19.75 60 TYR B N 1
ATOM 2022 C CA . TYR B 2 62 ? 60.119 33.375 -17.903 1.00 20.08 60 TYR B CA 1
ATOM 2023 C C . TYR B 2 62 ? 60.138 31.934 -17.400 1.00 16.05 60 TYR B C 1
ATOM 2024 O O . TYR B 2 62 ? 61.201 31.344 -17.211 1.00 23.64 60 TYR B O 1
ATOM 2033 N N . TRP B 2 63 ? 58.954 31.369 -17.199 1.00 15.27 61 TRP B N 1
ATOM 2034 C CA . TRP B 2 63 ? 58.835 30.008 -16.690 1.00 15.01 61 TRP B CA 1
ATOM 2035 C C . TRP B 2 63 ? 59.341 28.976 -17.694 1.00 18.68 61 TRP B C 1
ATOM 2036 O O . TRP B 2 63 ? 59.957 27.981 -17.302 1.00 17.29 61 TRP B O 1
ATOM 2047 N N . ASN B 2 64 ? 59.121 29.211 -18.984 1.00 17.77 62 ASN B N 1
ATOM 2048 C CA . ASN B 2 64 ? 59.607 28.267 -19.983 1.00 19.06 62 ASN B CA 1
ATOM 2049 C C . ASN B 2 64 ? 61.127 28.268 -20.104 1.00 17.61 62 ASN B C 1
ATOM 2050 O O . ASN B 2 64 ? 61.709 27.338 -20.660 1.00 18.91 62 ASN B O 1
ATOM 2055 N N . SER B 2 65 ? 61.772 29.303 -19.577 1.00 13.57 63 SER B N 1
ATOM 2056 C CA . SER B 2 65 ? 63.229 29.365 -19.608 1.00 13.39 63 SER B CA 1
ATOM 2057 C C . SER B 2 65 ? 63.854 28.594 -18.452 1.00 16.18 63 SER B C 1
ATOM 2058 O O . SER B 2 65 ? 65.071 28.448 -18.386 1.00 17.29 63 SER B O 1
ATOM 2061 N N . GLN B 2 66 ? 63.017 28.110 -17.539 1.00 14.39 64 GLN B N 1
ATOM 2062 C CA . GLN B 2 66 ? 63.494 27.369 -16.377 1.00 16.21 64 GLN B CA 1
ATOM 2063 C C . GLN B 2 66 ? 63.245 25.879 -16.560 1.00 19.36 64 GLN B C 1
ATOM 2064 O O . GLN B 2 66 ? 62.157 25.376 -16.268 1.00 20.18 64 GLN B O 1
ATOM 2070 N N . LYS B 2 67 ? 64.274 25.187 -17.036 1.00 20.26 65 LYS B N 1
ATOM 2071 C CA A LYS B 2 67 ? 64.216 23.760 -17.343 0.49 21.11 65 LYS B CA 1
ATOM 2072 C CA B LYS B 2 67 ? 64.164 23.773 -17.364 0.51 21.14 65 LYS B CA 1
ATOM 2073 C C . LYS B 2 67 ? 63.771 22.907 -16.162 1.00 17.93 65 LYS B C 1
ATOM 2074 O O . LYS B 2 67 ? 62.943 22.006 -16.296 1.00 16.63 65 LYS B O 1
ATOM 2085 N N . ASP B 2 68 ? 64.336 23.200 -14.996 1.00 18.03 66 ASP B N 1
ATOM 2086 C CA . ASP B 2 68 ? 64.036 22.462 -13.779 1.00 19.69 66 ASP B CA 1
ATOM 2087 C C . ASP B 2 68 ? 62.578 22.634 -13.385 1.00 20.74 66 ASP B C 1
ATOM 2088 O O . ASP B 2 68 ? 61.919 21.674 -12.986 1.00 17.30 66 ASP B O 1
ATOM 2093 N N . LEU B 2 69 ? 62.080 23.860 -13.503 1.00 16.20 67 LEU B N 1
ATOM 2094 C CA . LEU B 2 69 ? 60.680 24.143 -13.224 1.00 19.89 67 LEU B CA 1
ATOM 2095 C C . LEU B 2 69 ? 59.766 23.363 -14.173 1.00 22.00 67 LEU B C 1
ATOM 2096 O O . LEU B 2 69 ? 58.790 22.751 -13.734 1.00 18.28 67 LEU B O 1
ATOM 2101 N N . LEU B 2 70 ? 60.089 23.381 -15.464 1.00 16.00 68 LEU B N 1
ATOM 2102 C CA . LEU B 2 70 ? 59.287 22.679 -16.462 1.00 20.76 68 LEU B CA 1
ATOM 2103 C C . LEU B 2 70 ? 59.248 21.167 -16.221 1.00 23.77 68 LEU B C 1
ATOM 2104 O O . LEU B 2 70 ? 58.196 20.546 -16.363 1.00 23.78 68 LEU B O 1
ATOM 2109 N N . GLU B 2 71 ? 60.385 20.581 -15.850 1.00 16.13 69 GLU B N 1
ATOM 2110 C CA . GLU B 2 71 ? 60.441 19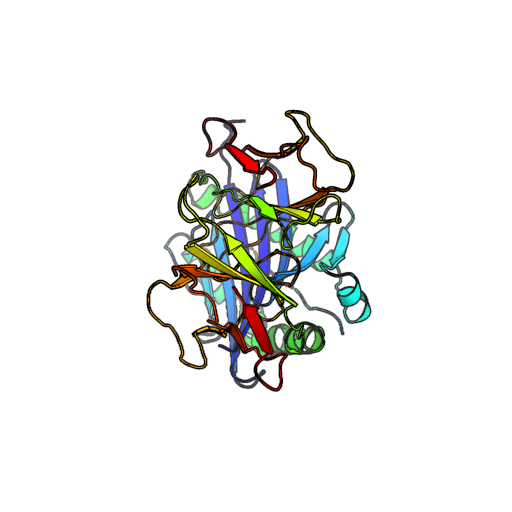.145 -15.563 1.00 12.43 69 GLU B CA 1
ATOM 2111 C C . GLU B 2 71 ? 59.643 18.789 -14.311 1.00 12.49 69 GLU B C 1
ATOM 2112 O O . GLU B 2 71 ? 59.111 17.685 -14.202 1.00 15.50 69 GLU B O 1
ATOM 2118 N N . GLN B 2 72 ? 59.573 19.710 -13.360 1.00 11.54 70 GLN B N 1
ATOM 2119 C CA . GLN B 2 72 ? 58.727 19.496 -12.197 1.00 20.67 70 GLN B CA 1
ATOM 2120 C C . GLN B 2 72 ? 57.281 19.386 -12.668 1.00 17.21 70 GLN B C 1
ATOM 2121 O O . GLN B 2 72 ? 56.541 18.503 -12.236 1.00 10.46 70 GLN B O 1
ATOM 2127 N N . LYS B 2 73 ? 56.874 20.326 -13.515 1.00 11.18 71 LYS B N 1
ATOM 2128 C CA . LYS B 2 73 ? 55.512 20.350 -14.027 1.00 11.66 71 LYS B CA 1
ATOM 2129 C C . LYS B 2 73 ? 55.220 19.154 -14.939 1.00 11.84 71 LYS B C 1
ATOM 2130 O O . LYS B 2 73 ? 54.117 18.613 -14.935 1.00 16.53 71 LYS B O 1
ATOM 2136 N N . ARG B 2 74 ? 56.216 18.745 -15.721 1.00 15.31 72 ARG B N 1
ATOM 2137 C CA . ARG B 2 74 ? 56.069 17.602 -16.623 1.00 20.07 72 ARG B CA 1
ATOM 2138 C C . ARG B 2 74 ? 55.920 16.263 -15.907 1.00 22.41 72 ARG B C 1
ATOM 2139 O O . ARG B 2 74 ? 55.364 15.317 -16.462 1.00 12.92 72 ARG B O 1
ATOM 2147 N N . ALA B 2 75 ? 56.414 16.183 -14.677 1.00 16.62 73 ALA B N 1
ATOM 2148 C CA . ALA B 2 75 ? 56.343 14.943 -13.916 1.00 17.90 73 ALA B CA 1
ATOM 2149 C C . ALA B 2 75 ? 55.096 14.909 -13.039 1.00 13.76 73 ALA B C 1
ATOM 2150 O O . ALA B 2 75 ? 54.795 13.889 -12.421 1.00 23.65 73 ALA B O 1
ATOM 2152 N N . ALA B 2 76 ? 54.374 16.026 -12.994 1.00 13.72 74 ALA B N 1
ATOM 2153 C CA . ALA B 2 76 ? 53.252 16.180 -12.071 1.00 16.01 74 ALA B CA 1
ATOM 2154 C C . ALA B 2 76 ? 52.162 15.119 -12.248 1.00 13.21 74 ALA B C 1
ATOM 2155 O O . ALA B 2 76 ? 51.558 14.695 -11.264 1.00 16.92 74 ALA B O 1
ATOM 2157 N N . VAL B 2 77 ? 51.897 14.696 -13.483 1.00 14.24 75 VAL B N 1
ATOM 2158 C CA . VAL B 2 77 ? 50.886 13.661 -13.710 1.00 13.70 75 VAL B CA 1
ATOM 2159 C C . VAL B 2 77 ? 51.209 12.404 -12.899 1.00 12.12 75 VAL B C 1
ATOM 2160 O O . VAL B 2 77 ? 50.307 11.686 -12.477 1.00 19.88 75 VAL B O 1
ATOM 2164 N N . ASP B 2 78 ? 52.497 12.154 -12.678 1.00 15.25 76 ASP B N 1
ATOM 2165 C CA . ASP B 2 78 ? 52.930 11.009 -11.881 1.00 18.71 76 ASP B CA 1
ATOM 2166 C C . ASP B 2 78 ? 53.096 11.369 -10.403 1.00 21.13 76 ASP B C 1
ATOM 2167 O O . ASP B 2 78 ? 52.497 10.745 -9.529 1.00 19.80 76 ASP B O 1
ATOM 2172 N N . THR B 2 79 ? 53.907 12.385 -10.127 1.00 19.37 77 THR B N 1
ATOM 2173 C CA . THR B 2 79 ? 54.313 12.688 -8.756 1.00 21.27 77 THR B CA 1
ATOM 2174 C C . THR B 2 79 ? 53.245 13.428 -7.957 1.00 19.00 77 THR B C 1
ATOM 2175 O O . THR B 2 79 ? 53.302 13.490 -6.728 1.00 16.09 77 THR B O 1
ATOM 2179 N N . TYR B 2 80 ? 52.277 13.991 -8.666 1.00 15.16 78 TYR B N 1
ATOM 2180 C CA . TYR B 2 80 ? 51.239 14.801 -8.043 1.00 17.51 78 TYR B CA 1
ATOM 2181 C C . TYR B 2 80 ? 49.849 14.199 -8.257 1.00 16.46 78 TYR B C 1
ATOM 2182 O O . TYR B 2 80 ? 49.177 13.819 -7.299 1.00 17.92 78 TYR B O 1
ATOM 2191 N N . CYS B 2 81 ? 49.423 14.116 -9.514 1.00 11.12 79 CYS B N 1
ATOM 2192 C CA . CYS B 2 81 ? 48.095 13.612 -9.845 1.00 11.97 79 CYS B CA 1
ATOM 2193 C C . CYS B 2 81 ? 47.876 12.146 -9.480 1.00 10.68 79 CYS B C 1
ATOM 2194 O O . CYS B 2 81 ? 46.978 11.834 -8.695 1.00 13.65 79 CYS B O 1
ATOM 2197 N N . ARG B 2 82 ? 48.683 11.250 -10.043 1.00 18.83 80 ARG B N 1
ATOM 2198 C CA . ARG B 2 82 ? 48.521 9.826 -9.761 1.00 15.36 80 ARG B CA 1
ATOM 2199 C C . ARG B 2 82 ? 48.744 9.538 -8.284 1.00 21.76 80 ARG B C 1
ATOM 2200 O O . ARG B 2 82 ? 48.055 8.697 -7.703 1.00 24.18 80 ARG B O 1
ATOM 2208 N N . HIS B 2 83 ? 49.699 10.234 -7.677 1.00 16.40 81 HIS B N 1
ATOM 2209 C CA . HIS B 2 83 ? 49.963 10.061 -6.257 1.00 18.56 81 HIS B CA 1
ATOM 2210 C C . HIS B 2 83 ? 48.742 10.410 -5.403 1.00 16.92 81 HIS B C 1
ATOM 2211 O O . HIS B 2 83 ? 48.304 9.606 -4.583 1.00 20.15 81 HIS B O 1
ATOM 2218 N N . ASN B 2 84 ? 48.194 11.605 -5.602 1.00 13.23 82 ASN B N 1
ATOM 2219 C CA . ASN B 2 84 ? 47.068 12.072 -4.797 1.00 11.45 82 ASN B CA 1
ATOM 2220 C C . ASN B 2 84 ? 45.812 11.246 -5.045 1.00 17.98 82 ASN B C 1
ATOM 2221 O O . ASN B 2 84 ? 44.994 11.066 -4.143 1.00 19.07 82 ASN B O 1
ATOM 2226 N N . TYR B 2 85 ? 45.655 10.758 -6.271 1.00 17.76 83 TYR B N 1
ATOM 2227 C CA . TYR B 2 85 ? 44.536 9.880 -6.593 1.00 17.72 83 TYR B CA 1
ATOM 2228 C C . TYR B 2 85 ? 44.604 8.644 -5.704 1.00 21.07 83 TYR B C 1
ATOM 2229 O O . TYR B 2 85 ? 43.602 8.231 -5.123 1.00 23.61 83 TYR B O 1
ATOM 2238 N N . GLY B 2 86 ? 45.803 8.079 -5.595 1.00 16.93 84 GLY B N 1
ATOM 2239 C CA . GLY B 2 86 ? 46.059 6.904 -4.778 1.00 18.68 84 GLY B CA 1
ATOM 2240 C C . GLY B 2 86 ? 45.774 7.118 -3.307 1.00 14.66 84 GLY B C 1
ATOM 2241 O O . GLY B 2 86 ? 45.269 6.235 -2.623 1.00 23.76 84 GLY B O 1
ATOM 2242 N N . VAL B 2 87 ? 46.078 8.322 -2.836 1.00 19.58 85 VAL B N 1
ATOM 2243 C CA . VAL B 2 87 ? 45.929 8.705 -1.432 1.00 22.02 85 VAL B CA 1
ATOM 2244 C C . VAL B 2 87 ? 44.466 8.776 -1.004 1.00 20.70 85 VAL B C 1
ATOM 2245 O O . VAL B 2 87 ? 44.104 8.335 0.086 1.00 22.11 85 VAL B O 1
ATOM 2249 N N . GLY B 2 88 ? 43.628 9.303 -1.888 1.00 28.70 86 GLY B N 1
ATOM 2250 C CA . GLY B 2 88 ? 42.249 9.630 -1.580 1.00 29.05 86 GLY B CA 1
ATOM 2251 C C . GLY B 2 88 ? 41.222 8.675 -2.157 1.00 25.07 86 GLY B C 1
ATOM 2252 O O . GLY B 2 88 ? 40.034 8.788 -1.860 1.00 30.27 86 GLY B O 1
ATOM 2253 N N . GLU B 2 89 ? 41.683 7.726 -2.964 1.00 23.75 87 GLU B N 1
ATOM 2254 C CA . GLU B 2 89 ? 40.806 6.845 -3.728 1.00 25.88 87 GLU B CA 1
ATOM 2255 C C . GLU B 2 89 ? 39.775 6.099 -2.878 1.00 29.63 87 GLU B C 1
ATOM 2256 O O . GLU B 2 89 ? 38.616 5.991 -3.278 1.00 25.60 87 GLU B O 1
ATOM 2262 N N . SER B 2 90 ? 40.184 5.577 -1.726 1.00 25.90 88 SER B N 1
ATOM 2263 C CA . SER B 2 90 ? 39.278 4.774 -0.913 1.00 22.07 88 SER B CA 1
ATOM 2264 C C . SER B 2 90 ? 38.067 5.557 -0.382 1.00 23.86 88 SER B C 1
ATOM 2265 O O . SER B 2 90 ? 37.008 4.971 -0.169 1.00 23.11 88 SER B O 1
ATOM 2268 N N . PHE B 2 91 ? 38.198 6.871 -0.198 1.00 25.10 89 PHE B N 1
ATOM 2269 C CA . PHE B 2 91 ? 37.080 7.657 0.339 1.00 28.78 89 PHE B CA 1
ATOM 2270 C C . PHE B 2 91 ? 36.535 8.735 -0.603 1.00 27.93 89 PHE B C 1
ATOM 2271 O O . PHE B 2 91 ? 35.706 9.549 -0.198 1.00 22.07 89 PHE B O 1
ATOM 2279 N N . THR B 2 92 ? 36.996 8.749 -1.849 1.00 24.75 90 THR B N 1
ATOM 2280 C CA . THR B 2 92 ? 36.489 9.706 -2.828 1.00 22.02 90 THR B CA 1
ATOM 2281 C C . THR B 2 92 ? 35.960 8.942 -4.032 1.00 23.91 90 THR B C 1
ATOM 2282 O O . THR B 2 92 ? 34.751 8.882 -4.260 1.00 20.26 90 THR B O 1
ATOM 2286 N N . VAL B 2 93 ? 36.878 8.378 -4.812 1.00 22.22 91 VAL B N 1
ATOM 2287 C CA . VAL B 2 93 ? 36.524 7.572 -5.973 1.00 22.45 91 VAL B CA 1
ATOM 2288 C C . VAL B 2 93 ? 35.560 6.437 -5.605 1.00 24.22 91 VAL B C 1
ATOM 2289 O O . VAL B 2 93 ? 34.593 6.172 -6.318 1.00 23.13 91 VAL B O 1
ATOM 2293 N N . GLN B 2 94 ? 35.827 5.780 -4.480 1.00 27.08 92 GLN B N 1
ATOM 2294 C CA . GLN B 2 94 ? 35.046 4.617 -4.054 1.00 27.62 92 GLN B CA 1
ATOM 2295 C C . GLN B 2 94 ? 33.884 4.963 -3.121 1.00 22.73 92 GLN B C 1
ATOM 2296 O O . GLN B 2 94 ? 33.188 4.074 -2.638 1.00 24.35 92 GLN B O 1
ATOM 2302 N N . ARG B 2 95 ? 33.692 6.250 -2.854 1.00 24.35 93 ARG B N 1
ATOM 2303 C CA . ARG B 2 95 ? 32.616 6.683 -1.970 1.00 26.54 93 ARG B CA 1
ATOM 2304 C C . ARG B 2 95 ? 31.247 6.391 -2.580 1.00 26.46 93 ARG B C 1
ATOM 2305 O O . ARG B 2 95 ? 30.966 6.770 -3.716 1.00 23.69 93 ARG B O 1
ATOM 2313 N N . ARG B 2 96 ? 30.403 5.703 -1.819 1.00 25.13 94 ARG B N 1
ATOM 2314 C CA . ARG B 2 96 ? 29.047 5.386 -2.257 1.00 28.81 94 ARG B CA 1
ATOM 2315 C C . ARG B 2 96 ? 28.011 5.525 -1.160 1.00 26.56 94 ARG B C 1
ATOM 2316 O O . ARG B 2 96 ? 28.093 4.828 -0.152 1.00 19.26 94 ARG B O 1
ATOM 2324 N N . VAL B 2 97 ? 27.037 6.416 -1.324 1.00 15.56 95 VAL B N 1
ATOM 2325 C CA . VAL B 2 97 ? 26.011 6.464 -0.304 1.00 18.38 95 VAL B CA 1
ATOM 2326 C C . VAL B 2 97 ? 24.649 6.381 -0.968 1.00 16.44 95 VAL B C 1
ATOM 2327 O O . VAL B 2 97 ? 24.328 7.212 -1.822 1.00 15.00 95 VAL B O 1
ATOM 2331 N N . TYR B 2 98 ? 23.853 5.378 -0.603 1.00 18.30 96 TYR B N 1
ATOM 2332 C CA . TYR B 2 98 ? 22.507 5.235 -1.152 1.00 20.21 96 TYR B CA 1
ATOM 2333 C C . TYR B 2 98 ? 21.667 6.452 -0.782 1.00 19.92 96 TYR B C 1
ATOM 2334 O O . TYR B 2 98 ? 21.893 7.077 0.240 1.00 21.54 96 TYR B O 1
ATOM 2343 N N . PRO B 2 99 ? 20.677 6.773 -1.614 1.00 20.65 97 PRO B N 1
ATOM 2344 C CA . PRO B 2 99 ? 19.630 7.746 -1.271 1.00 17.11 97 PRO B CA 1
ATOM 2345 C C . PRO B 2 99 ? 18.482 7.230 -0.417 1.00 15.86 97 PRO B C 1
ATOM 2346 O O . PRO B 2 99 ? 18.100 6.065 -0.495 1.00 22.09 97 PRO B O 1
ATOM 2350 N N . GLU B 2 100 ? 17.981 8.119 0.438 1.00 21.75 98 GLU B N 1
ATOM 2351 C CA . GLU B 2 100 ? 16.701 7.904 1.096 1.00 26.40 98 GLU B CA 1
ATOM 2352 C C . GLU B 2 100 ? 15.662 8.519 0.171 1.00 25.70 98 GLU B C 1
ATOM 2353 O O . GLU B 2 100 ? 15.836 9.626 -0.346 1.00 21.96 98 GLU B O 1
ATOM 2359 N N . VAL B 2 101 ? 14.593 7.773 -0.068 1.00 19.35 99 VAL B N 1
ATOM 2360 C CA . VAL B 2 101 ? 13.549 8.200 -0.984 1.00 20.74 99 VAL B CA 1
ATOM 2361 C C . VAL B 2 101 ? 12.201 8.330 -0.297 1.00 23.62 99 VAL B C 1
ATOM 2362 O O . VAL B 2 101 ? 11.712 7.392 0.332 1.00 21.62 99 VAL B O 1
ATOM 2366 N N . THR B 2 102 ? 11.624 9.520 -0.429 1.00 20.13 100 THR B N 1
ATOM 2367 C CA . THR B 2 102 ? 10.333 9.854 0.149 1.00 27.34 100 THR B CA 1
ATOM 2368 C C . THR B 2 102 ? 9.375 10.372 -0.914 1.00 27.40 100 THR B C 1
ATOM 2369 O O . THR B 2 102 ? 9.761 11.163 -1.771 1.00 26.19 100 THR B O 1
ATOM 2373 N N . VAL B 2 103 ? 8.131 9.906 -0.875 1.00 25.45 101 VAL B N 1
ATOM 2374 C CA . VAL B 2 103 ? 7.109 10.455 -1.749 1.00 22.63 101 VAL B CA 1
ATOM 2375 C C . VAL B 2 103 ? 6.030 11.128 -0.909 1.00 29.09 101 VAL B C 1
ATOM 2376 O O . VAL B 2 103 ? 5.495 10.533 0.028 1.00 26.68 101 VAL B O 1
ATOM 2380 N N . TYR B 2 104 ? 5.714 12.371 -1.249 1.00 28.10 102 TYR B N 1
ATOM 2381 C CA . TYR B 2 104 ? 4.637 13.099 -0.597 1.00 27.14 102 TYR B CA 1
ATOM 2382 C C . TYR B 2 104 ? 3.873 13.967 -1.591 1.00 27.84 102 TYR B C 1
ATOM 2383 O O . TYR B 2 104 ? 4.444 14.433 -2.579 1.00 23.13 102 TYR B O 1
ATOM 2392 N N . PRO B 2 105 ? 2.573 14.180 -1.336 1.00 25.09 103 PRO B N 1
ATOM 2393 C CA . PRO B 2 105 ? 1.782 15.002 -2.251 1.00 22.32 103 PRO B CA 1
ATOM 2394 C C . PRO B 2 105 ? 1.987 16.482 -1.965 1.00 28.63 103 PRO B C 1
ATOM 2395 O O . PRO B 2 105 ? 2.312 16.867 -0.842 1.00 33.61 103 PRO B O 1
ATOM 2399 N N . ALA B 2 106 ? 1.803 17.296 -2.997 1.00 23.21 104 ALA B N 1
ATOM 2400 C CA . ALA B 2 106 ? 1.923 18.745 -2.901 1.00 23.61 104 ALA B CA 1
ATOM 2401 C C . ALA B 2 106 ? 0.909 19.415 -3.817 1.00 32.11 104 ALA B C 1
ATOM 2402 O O . ALA B 2 106 ? 0.084 18.743 -4.435 1.00 28.09 104 ALA B O 1
ATOM 2404 N N . LYS B 2 107 ? 0.966 20.741 -3.892 1.00 38.58 105 LYS B N 1
ATOM 2405 C CA . LYS B 2 107 ? 0.028 21.507 -4.703 1.00 38.23 105 LYS B CA 1
ATOM 2406 C C . LYS B 2 107 ? 0.814 22.412 -5.640 1.00 37.66 105 LYS B C 1
ATOM 2407 O O . LYS B 2 107 ? 1.803 23.021 -5.234 1.00 38.18 105 LYS B O 1
ATOM 2413 N N . THR B 2 108 ? 0.375 22.523 -6.890 1.00 39.65 106 THR B N 1
ATOM 2414 C CA . THR B 2 108 ? 1.041 23.452 -7.791 1.00 42.96 106 THR B CA 1
ATOM 2415 C C . THR B 2 108 ? 0.636 24.884 -7.484 1.00 45.48 106 THR B C 1
ATOM 2416 O O . THR B 2 108 ? 1.452 25.799 -7.588 1.00 42.68 106 THR B O 1
ATOM 2420 N N . GLN B 2 109 ? -0.621 25.084 -7.111 1.00 49.48 107 GLN B N 1
ATOM 2421 C CA . GLN B 2 109 ? -1.063 26.402 -6.687 1.00 62.01 107 GLN B CA 1
ATOM 2422 C C . GLN B 2 109 ? -1.908 26.270 -5.437 1.00 69.58 107 GLN B C 1
ATOM 2423 O O . GLN B 2 109 ? -2.656 25.300 -5.308 1.00 69.89 107 GLN B O 1
ATOM 2429 N N . PRO B 2 110 ? -1.764 27.213 -4.492 1.00 75.78 108 PRO B N 1
ATOM 2430 C CA . PRO B 2 110 ? -2.476 27.128 -3.212 1.00 79.11 108 PRO B CA 1
ATOM 2431 C C . PRO B 2 110 ? -3.991 26.963 -3.430 1.00 83.91 108 PRO B C 1
ATOM 2432 O O . PRO B 2 110 ? -4.466 27.189 -4.547 1.00 84.89 108 PRO B O 1
ATOM 2436 N N . LEU B 2 111 ? -4.725 26.594 -2.383 1.00 84.71 109 LEU B N 1
ATOM 2437 C CA . LEU B 2 111 ? -6.166 26.301 -2.448 1.00 81.89 109 LEU B CA 1
ATOM 2438 C C . LEU B 2 111 ? -6.584 25.075 -3.275 1.00 76.47 109 LEU B C 1
ATOM 2439 O O . LEU B 2 111 ? -7.607 24.461 -2.971 1.00 80.29 109 LEU B O 1
ATOM 2441 N N . GLN B 2 112 ? -5.827 24.708 -4.306 1.00 66.13 110 GLN B N 1
ATOM 2442 C CA . GLN B 2 112 ? -6.269 23.624 -5.186 1.00 70.57 110 GLN B CA 1
ATOM 2443 C C . GLN B 2 112 ? -6.020 22.298 -4.490 1.00 71.80 110 GLN B C 1
ATOM 2444 O O . GLN B 2 112 ? -5.226 22.228 -3.558 1.00 77.68 110 GLN B O 1
ATOM 2450 N N . HIS B 2 113 ? -6.707 21.247 -4.928 1.00 62.06 111 HIS B N 1
ATOM 2451 C CA . HIS B 2 113 ? -6.447 19.925 -4.381 1.00 46.56 111 HIS B CA 1
ATOM 2452 C C . HIS B 2 113 ? -5.039 19.474 -4.759 1.00 38.55 111 HIS B C 1
ATOM 2453 O O . HIS B 2 113 ? -4.397 20.080 -5.618 1.00 36.55 111 HIS B O 1
ATOM 2460 N N . HIS B 2 114 ? -4.561 18.417 -4.108 1.00 39.69 112 HIS B N 1
ATOM 2461 C CA . HIS B 2 114 ? -3.254 17.837 -4.413 1.00 37.28 112 HIS B CA 1
ATOM 2462 C C . HIS B 2 114 ? -3.112 17.418 -5.875 1.00 35.22 112 HIS B C 1
ATOM 2463 O O . HIS B 2 114 ? -3.865 16.575 -6.354 1.00 42.74 112 HIS B O 1
ATOM 2470 N N . ASN B 2 115 ? -2.152 18.007 -6.581 1.00 32.40 113 ASN B N 1
ATOM 2471 C CA . ASN B 2 115 ? -1.990 17.735 -8.006 1.00 27.30 113 ASN B CA 1
ATOM 2472 C C . ASN B 2 115 ? -0.510 17.636 -8.337 1.00 24.88 113 ASN B C 1
ATOM 2473 O O . ASN B 2 115 ? -0.096 17.757 -9.493 1.00 21.41 113 ASN B O 1
ATOM 2478 N N . LEU B 2 116 ? 0.285 17.414 -7.301 1.00 27.90 114 LEU B N 1
ATOM 2479 C CA . LEU B 2 116 ? 1.717 17.274 -7.459 1.00 29.27 114 LEU B CA 1
ATOM 2480 C C . LEU B 2 116 ? 2.242 16.161 -6.563 1.00 32.11 114 LEU B C 1
ATOM 2481 O O . LEU B 2 116 ? 1.987 16.155 -5.361 1.00 39.79 114 LEU B O 1
ATOM 2486 N N . LEU B 2 117 ? 2.974 15.217 -7.145 1.00 26.64 115 LEU B N 1
ATOM 2487 C CA . LEU B 2 117 ? 3.617 14.178 -6.351 1.00 24.83 115 LEU B CA 1
ATOM 2488 C C . LEU B 2 117 ? 5.106 14.442 -6.331 1.00 20.60 115 LEU B C 1
ATOM 2489 O O . LEU B 2 117 ? 5.754 14.497 -7.373 1.00 17.52 115 LEU B O 1
ATOM 2494 N N . VAL B 2 118 ? 5.649 14.577 -5.130 1.00 21.38 116 VAL B N 1
ATOM 2495 C CA . VAL B 2 118 ? 7.060 14.864 -4.983 1.00 17.30 116 VAL B CA 1
ATOM 2496 C C . VAL B 2 118 ? 7.829 13.613 -4.627 1.00 17.38 116 VAL B C 1
ATOM 2497 O O . VAL B 2 118 ? 7.529 12.945 -3.641 1.00 19.61 116 VAL B O 1
ATOM 2501 N N . CYS B 2 119 ? 8.828 13.298 -5.439 1.00 17.97 117 CYS B N 1
ATOM 2502 C CA . CYS B 2 119 ? 9.759 12.250 -5.076 1.00 20.71 117 CYS B CA 1
ATOM 2503 C C . CYS B 2 119 ? 11.016 12.929 -4.568 1.00 20.50 117 CYS B C 1
ATOM 2504 O O . CYS B 2 119 ? 11.789 13.488 -5.344 1.00 16.86 117 CYS B O 1
ATOM 2507 N N . SER B 2 120 ? 11.214 12.877 -3.255 1.00 15.86 118 SER B N 1
ATOM 2508 C CA . SER B 2 120 ? 12.366 13.522 -2.651 1.00 19.98 118 SER B CA 1
ATOM 2509 C C . SER B 2 120 ? 13.476 12.498 -2.468 1.00 21.22 118 SER B C 1
ATOM 2510 O O . SER B 2 120 ? 13.317 11.511 -1.753 1.00 26.07 118 SER B O 1
ATOM 2513 N N . VAL B 2 121 ? 14.596 12.738 -3.136 1.00 15.37 119 VAL B N 1
ATOM 2514 C CA . VAL B 2 121 ? 15.726 11.818 -3.111 1.00 14.60 119 VAL B CA 1
ATOM 2515 C C . VAL B 2 121 ? 16.908 12.482 -2.418 1.00 17.75 119 VAL B C 1
ATOM 2516 O O . VAL B 2 121 ? 17.452 13.461 -2.923 1.00 14.96 119 VAL B O 1
ATOM 2520 N N . ASN B 2 122 ? 17.286 11.967 -1.249 1.00 16.13 120 ASN B N 1
ATOM 2521 C CA . ASN B 2 122 ? 18.214 12.672 -0.367 1.00 15.69 120 ASN B CA 1
ATOM 2522 C C . ASN B 2 122 ? 19.430 11.868 0.078 1.00 14.89 120 ASN B C 1
ATOM 2523 O O . ASN B 2 122 ? 19.355 10.661 0.294 1.00 18.84 120 ASN B O 1
ATOM 2528 N N . GLY B 2 123 ? 20.550 12.568 0.216 1.00 18.55 121 GLY B N 1
ATOM 2529 C CA . GLY B 2 123 ? 21.723 12.042 0.886 1.00 14.92 121 GLY B CA 1
ATOM 2530 C C . GLY B 2 123 ? 22.631 11.138 0.076 1.00 21.59 121 GLY B C 1
ATOM 2531 O O . GLY B 2 123 ? 23.428 10.399 0.647 1.00 24.40 121 GLY B O 1
ATOM 2532 N N . PHE B 2 124 ? 22.525 11.182 -1.248 1.00 15.78 122 PHE B N 1
ATOM 2533 C CA . PHE B 2 124 ? 23.273 10.226 -2.057 1.00 17.13 122 PHE B CA 1
ATOM 2534 C C . PHE B 2 124 ? 24.615 10.775 -2.557 1.00 19.94 122 PHE B C 1
ATOM 2535 O O . PHE B 2 124 ? 24.825 11.987 -2.625 1.00 21.69 122 PHE B O 1
ATOM 2543 N N . TYR B 2 125 ? 25.511 9.852 -2.903 1.00 18.41 123 TYR B N 1
ATOM 2544 C CA . TYR B 2 125 ? 26.800 10.156 -3.526 1.00 13.97 123 TYR B CA 1
ATOM 2545 C C . TYR B 2 125 ? 27.257 8.927 -4.318 1.00 19.21 123 TYR B C 1
ATOM 2546 O O . TYR B 2 125 ? 27.151 7.807 -3.824 1.00 14.63 123 TYR B O 1
ATOM 2555 N N . PRO B 2 126 ? 27.794 9.127 -5.536 1.00 14.24 124 PRO B N 1
ATOM 2556 C CA . PRO B 2 126 ? 28.026 10.407 -6.219 1.00 14.01 124 PRO B CA 1
ATOM 2557 C C . PRO B 2 126 ? 26.774 10.995 -6.848 1.00 22.65 124 PRO B C 1
ATOM 2558 O O . PRO B 2 126 ? 25.666 10.526 -6.572 1.00 13.74 124 PRO B O 1
ATOM 2562 N N . GLY B 2 127 ? 26.954 12.022 -7.675 1.00 13.79 125 GLY B N 1
ATOM 2563 C CA . GLY B 2 127 ? 25.832 12.794 -8.173 1.00 23.14 125 GLY B CA 1
ATOM 2564 C C . GLY B 2 127 ? 24.994 12.159 -9.264 1.00 20.00 125 GLY B C 1
ATOM 2565 O O . GLY B 2 127 ? 23.812 12.470 -9.392 1.00 24.17 125 GLY B O 1
ATOM 2566 N N . SER B 2 128 ? 25.595 11.265 -10.043 1.00 23.10 126 SER B N 1
ATOM 2567 C CA . SER B 2 128 ? 24.892 10.629 -11.157 1.00 24.54 126 SER B CA 1
ATOM 2568 C C . SER B 2 128 ? 23.716 9.815 -10.632 1.00 19.29 126 SER B C 1
ATOM 2569 O O . SER B 2 128 ? 23.899 8.880 -9.858 1.00 22.76 126 SER B O 1
ATOM 2572 N N . ILE B 2 129 ? 22.510 10.177 -11.053 1.00 17.17 127 ILE B N 1
ATOM 2573 C CA . ILE B 2 129 ? 21.301 9.497 -10.600 1.00 24.69 127 ILE B CA 1
ATOM 2574 C C . ILE B 2 129 ? 20.191 9.575 -11.641 1.00 24.86 127 ILE B C 1
ATOM 2575 O O . ILE B 2 129 ? 20.139 10.507 -12.446 1.00 27.53 127 ILE B O 1
ATOM 2580 N N . GLU B 2 130 ? 19.323 8.569 -11.644 1.00 24.89 128 GLU B N 1
ATOM 2581 C CA . GLU B 2 130 ? 18.173 8.576 -12.532 1.00 27.58 128 GLU B CA 1
ATOM 2582 C C . GLU B 2 130 ? 16.904 8.302 -11.741 1.00 18.19 128 GLU B C 1
ATOM 2583 O O . GLU B 2 130 ? 16.786 7.275 -11.072 1.00 17.35 128 GLU B O 1
ATOM 2589 N N . VAL B 2 131 ? 15.960 9.231 -11.823 1.00 15.20 129 VAL B N 1
ATOM 2590 C CA . VAL B 2 131 ? 14.696 9.108 -11.115 1.00 20.91 129 VAL B CA 1
ATOM 2591 C C . VAL B 2 131 ? 13.546 9.129 -12.115 1.00 23.70 129 VAL B C 1
ATOM 2592 O O . VAL B 2 131 ? 13.449 10.044 -12.931 1.00 22.05 129 VAL B O 1
ATOM 2596 N N . ARG B 2 132 ? 12.672 8.128 -12.042 1.00 23.08 130 ARG B N 1
ATOM 2597 C CA . ARG B 2 132 ? 11.555 8.025 -12.977 1.00 23.44 130 ARG B CA 1
ATOM 2598 C C . ARG B 2 132 ? 10.231 7.773 -12.259 1.00 22.21 130 ARG B C 1
ATOM 2599 O O . ARG B 2 132 ? 10.185 7.139 -11.202 1.00 17.01 130 ARG B O 1
ATOM 2607 N N . TRP B 2 133 ? 9.153 8.276 -12.845 1.00 17.33 131 TRP B N 1
ATOM 2608 C CA . TRP B 2 133 ? 7.833 8.091 -12.275 1.00 17.69 131 TRP B CA 1
ATOM 2609 C C . TRP B 2 133 ? 7.026 7.054 -13.027 1.00 23.73 131 TRP B C 1
ATOM 2610 O O . TRP B 2 133 ? 7.107 6.953 -14.249 1.00 25.70 131 TRP B O 1
ATOM 2621 N N . PHE B 2 134 ? 6.237 6.292 -12.281 1.00 18.99 132 PHE B N 1
ATOM 2622 C CA . PHE B 2 134 ? 5.363 5.304 -12.880 1.00 26.00 132 PHE B CA 1
ATOM 2623 C C . PHE B 2 134 ? 3.966 5.453 -12.295 1.00 25.96 132 PHE B C 1
ATOM 2624 O O . PHE B 2 134 ? 3.798 5.686 -11.099 1.00 27.76 132 PHE B O 1
ATOM 2632 N N . ARG B 2 135 ? 2.969 5.325 -13.157 1.00 28.48 133 ARG B N 1
ATOM 2633 C CA . ARG B 2 135 ? 1.580 5.300 -12.738 1.00 31.88 133 ARG B CA 1
ATOM 2634 C C . ARG B 2 135 ? 1.031 3.942 -13.154 1.00 34.15 133 ARG B C 1
ATOM 2635 O O . ARG B 2 135 ? 0.977 3.634 -14.344 1.00 33.45 133 ARG B O 1
ATOM 2643 N N . ASN B 2 136 ? 0.645 3.134 -12.171 1.00 38.49 134 ASN B N 1
ATOM 2644 C CA . ASN B 2 136 ? 0.199 1.761 -12.405 1.00 44.48 134 ASN B CA 1
ATOM 2645 C C . ASN B 2 136 ? 1.135 0.938 -13.292 1.00 42.48 134 ASN B C 1
ATOM 2646 O O . ASN B 2 136 ? 0.685 0.222 -14.184 1.00 39.90 134 ASN B O 1
ATOM 2651 N N . GLY B 2 137 ? 2.438 1.057 -13.054 1.00 44.48 135 GLY B N 1
ATOM 2652 C CA . GLY B 2 137 ? 3.412 0.243 -13.760 1.00 42.17 135 GLY B CA 1
ATOM 2653 C C . GLY B 2 137 ? 3.863 0.785 -15.099 1.00 41.31 135 GLY B C 1
ATOM 2654 O O . GLY B 2 137 ? 4.711 0.186 -15.761 1.00 43.39 135 GLY B O 1
ATOM 2655 N N . GLN B 2 138 ? 3.297 1.918 -15.501 1.00 44.38 136 GLN B N 1
ATOM 2656 C CA . GLN B 2 138 ? 3.660 2.555 -16.762 1.00 40.54 136 GLN B CA 1
ATOM 2657 C C . GLN B 2 138 ? 4.454 3.828 -16.503 1.00 30.77 136 GLN B C 1
ATOM 2658 O O . GLN B 2 138 ? 4.047 4.654 -15.693 1.00 32.65 136 GLN B O 1
ATOM 2664 N N . GLU B 2 139 ? 5.585 3.992 -17.179 1.00 29.17 137 GLU B N 1
ATOM 2665 C CA . GLU B 2 139 ? 6.392 5.183 -16.951 1.00 29.50 137 GLU B CA 1
ATOM 2666 C C . GLU B 2 139 ? 5.632 6.409 -17.431 1.00 27.56 137 GLU B C 1
ATOM 2667 O O . GLU B 2 139 ? 5.081 6.422 -18.534 1.00 24.18 137 GLU B O 1
ATOM 2673 N N . GLU B 2 140 ? 5.613 7.439 -16.597 1.00 25.12 138 GLU B N 1
ATOM 2674 C CA . GLU B 2 140 ? 5.005 8.706 -16.965 1.00 26.74 138 GLU B CA 1
ATOM 2675 C C . GLU B 2 140 ? 6.104 9.719 -17.255 1.00 23.99 138 GLU B C 1
ATOM 2676 O O . GLU B 2 140 ? 6.865 10.097 -16.365 1.00 20.02 138 GLU B O 1
ATOM 2682 N N . LYS B 2 141 ? 6.193 10.139 -18.515 1.00 23.08 139 LYS B N 1
ATOM 2683 C CA . LYS B 2 141 ? 7.221 11.085 -18.933 1.00 26.82 139 LYS B CA 1
ATOM 2684 C C . LYS B 2 141 ? 6.714 12.514 -19.128 1.00 32.15 139 LYS B C 1
ATOM 2685 O O . LYS B 2 141 ? 7.512 13.434 -19.296 1.00 32.11 139 LYS B O 1
ATOM 2691 N N . THR B 2 142 ? 5.400 12.709 -19.113 1.00 30.67 140 THR B N 1
ATOM 2692 C CA . THR B 2 142 ? 4.859 14.057 -19.269 1.00 26.55 140 THR B CA 1
ATOM 2693 C C . THR B 2 142 ? 4.619 14.690 -17.905 1.00 19.44 140 THR B C 1
ATOM 2694 O O . THR B 2 142 ? 4.308 13.996 -16.939 1.00 27.81 140 THR B O 1
ATOM 2698 N N . GLY B 2 143 ? 4.752 16.009 -17.828 1.00 21.00 141 GLY B N 1
ATOM 2699 C CA . GLY B 2 143 ? 4.486 16.715 -16.590 1.00 16.06 141 GLY B CA 1
ATOM 2700 C C . GLY B 2 143 ? 5.497 16.460 -15.486 1.00 21.72 141 GLY B C 1
ATOM 2701 O O . GLY B 2 143 ? 5.157 16.531 -14.304 1.00 23.98 141 GLY B O 1
ATOM 2702 N N . VAL B 2 144 ? 6.739 16.158 -15.857 1.00 20.27 142 VAL B N 1
ATOM 2703 C CA . VAL B 2 144 ? 7.774 15.927 -14.855 1.00 22.67 142 VAL B CA 1
ATOM 2704 C C . VAL B 2 144 ? 8.723 17.117 -14.772 1.00 17.08 142 VAL B C 1
ATOM 2705 O O . VAL B 2 144 ? 9.303 17.535 -15.774 1.00 21.50 142 VAL B O 1
ATOM 2709 N N . VAL B 2 145 ? 8.875 17.659 -13.569 1.00 16.72 143 VAL B N 1
ATOM 2710 C CA . VAL B 2 145 ? 9.775 18.786 -13.337 1.00 26.46 143 VAL B CA 1
ATOM 2711 C C . VAL B 2 145 ? 10.657 18.492 -12.123 1.00 23.97 143 VAL B C 1
ATOM 2712 O O . VAL B 2 145 ? 10.245 17.787 -11.205 1.00 17.70 143 VAL B O 1
ATOM 2716 N N . SER B 2 146 ? 11.873 19.029 -12.122 1.00 16.98 144 SER B N 1
ATOM 2717 C CA . SER B 2 146 ? 12.807 18.762 -11.035 1.00 18.63 144 SER B CA 1
ATOM 2718 C C . SER B 2 146 ? 13.578 19.986 -10.571 1.00 22.09 144 SER B C 1
ATOM 2719 O O . SER B 2 146 ? 13.664 20.991 -11.274 1.00 18.22 144 SER B O 1
ATOM 2722 N N . THR B 2 147 ? 14.143 19.879 -9.374 1.00 19.81 145 THR B N 1
ATOM 2723 C CA . THR B 2 147 ? 15.082 20.871 -8.872 1.00 22.40 145 THR B CA 1
ATOM 2724 C C . THR B 2 147 ? 16.403 20.769 -9.631 1.00 22.45 145 THR B C 1
ATOM 2725 O O . THR B 2 147 ? 17.215 21.693 -9.612 1.00 19.83 145 THR B O 1
ATOM 2729 N N . GLY B 2 148 ? 16.619 19.634 -10.291 1.00 12.42 146 GLY B N 1
ATOM 2730 C CA . GLY B 2 148 ? 17.930 19.316 -10.822 1.00 12.32 146 GLY B CA 1
ATOM 2731 C C . GLY B 2 148 ? 18.783 18.734 -9.714 1.00 17.44 146 GLY B C 1
ATOM 2732 O O . GLY B 2 148 ? 18.283 18.457 -8.624 1.00 14.44 146 GLY B O 1
ATOM 2733 N N . LEU B 2 149 ? 20.064 18.523 -9.991 1.00 12.95 147 LEU B N 1
ATOM 2734 C CA . LEU B 2 149 ? 20.950 17.950 -8.992 1.00 13.33 147 LEU B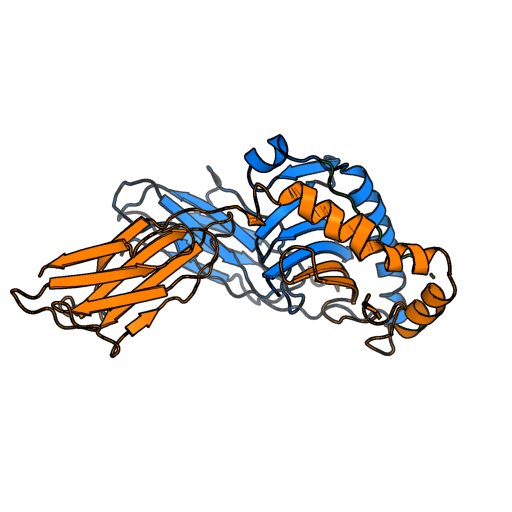 CA 1
ATOM 2735 C C . LEU B 2 149 ? 21.420 19.025 -8.024 1.00 18.12 147 LEU B C 1
ATOM 2736 O O . LEU B 2 149 ? 22.023 20.015 -8.430 1.00 16.54 147 LEU B O 1
ATOM 2741 N N . ILE B 2 150 ? 21.154 18.818 -6.739 1.00 20.25 148 ILE B N 1
ATOM 2742 C CA . ILE B 2 150 ? 21.544 19.786 -5.722 1.00 17.48 148 ILE B CA 1
ATOM 2743 C C . ILE B 2 150 ? 22.678 19.267 -4.855 1.00 13.78 148 ILE B C 1
ATOM 2744 O O . ILE B 2 150 ? 22.566 18.216 -4.229 1.00 12.47 148 ILE B O 1
ATOM 2749 N N . GLN B 2 151 ? 23.773 20.015 -4.827 1.00 11.54 149 GLN B N 1
ATOM 2750 C CA . GLN B 2 151 ? 24.866 19.718 -3.918 1.00 18.81 149 GLN B CA 1
ATOM 2751 C C . GLN B 2 151 ? 24.559 20.279 -2.530 1.00 18.23 149 GLN B C 1
ATOM 2752 O O . GLN B 2 151 ? 24.128 21.423 -2.398 1.00 22.74 149 GLN B O 1
ATOM 2758 N N . ASN B 2 152 ? 24.774 19.474 -1.495 1.00 15.70 150 ASN B N 1
ATOM 2759 C CA . ASN B 2 152 ? 24.531 19.930 -0.130 1.00 11.86 150 ASN B CA 1
ATOM 2760 C C . ASN B 2 152 ? 25.792 20.516 0.500 1.00 13.06 150 ASN B C 1
ATOM 2761 O O . ASN B 2 152 ? 25.739 21.106 1.580 1.00 13.59 150 ASN B O 1
ATOM 2766 N N . GLY B 2 153 ? 26.926 20.326 -0.174 1.00 13.16 151 GLY B N 1
ATOM 2767 C CA . GLY B 2 153 ? 28.195 20.884 0.258 1.00 11.96 151 GLY B CA 1
ATOM 2768 C C . GLY B 2 153 ? 28.933 19.990 1.236 1.00 14.57 151 GLY B C 1
ATOM 2769 O O . GLY B 2 153 ? 30.029 20.319 1.696 1.00 15.23 151 GLY B O 1
ATOM 2770 N N . ASP B 2 154 ? 28.323 18.859 1.569 1.00 15.76 152 ASP B N 1
ATOM 2771 C CA . ASP B 2 154 ? 28.867 17.971 2.591 1.00 16.42 152 ASP B CA 1
ATOM 2772 C C . ASP B 2 154 ? 29.079 16.545 2.084 1.00 16.51 152 ASP B C 1
ATOM 2773 O O . ASP B 2 154 ? 28.937 15.583 2.847 1.00 19.87 152 ASP B O 1
ATOM 2778 N N . TRP B 2 155 ? 29.402 16.424 0.797 1.00 11.78 153 TRP B N 1
ATOM 2779 C CA . TRP B 2 155 ? 29.604 15.134 0.135 1.00 18.72 153 TRP B CA 1
ATOM 2780 C C . TRP B 2 155 ? 28.322 14.306 0.047 1.00 20.45 153 TRP B C 1
ATOM 2781 O O . TRP B 2 155 ? 28.368 13.074 0.008 1.00 17.91 153 TRP B O 1
ATOM 2792 N N . THR B 2 156 ? 27.181 14.987 0.019 1.00 11.97 154 THR B N 1
ATOM 2793 C CA . THR B 2 156 ? 25.919 14.327 -0.301 1.00 14.92 154 THR B CA 1
ATOM 2794 C C . THR B 2 156 ? 25.150 15.201 -1.282 1.00 18.74 154 THR B C 1
ATOM 2795 O O . THR B 2 156 ? 25.350 16.416 -1.335 1.00 13.58 154 THR B O 1
ATOM 2799 N N . PHE B 2 157 ? 24.259 14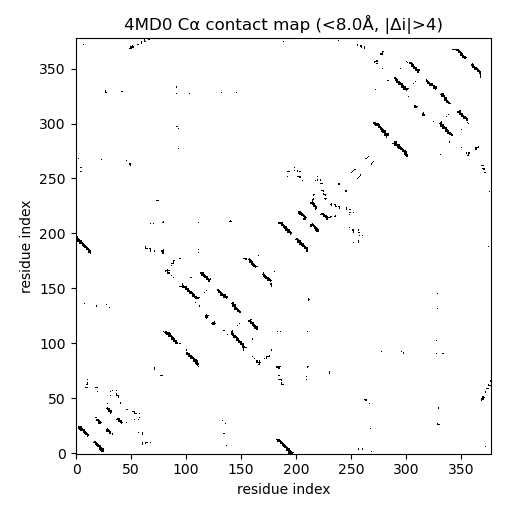.581 -2.048 1.00 12.09 155 PHE B N 1
ATOM 2800 C CA . PHE B 2 157 ? 23.408 15.316 -2.970 1.00 12.00 155 PHE B CA 1
ATOM 2801 C C . PHE B 2 157 ? 21.956 15.116 -2.602 1.00 13.96 155 PHE B C 1
ATOM 2802 O O . PHE B 2 157 ? 21.618 14.228 -1.820 1.00 12.99 155 PHE B O 1
ATOM 2810 N N . GLN B 2 158 ? 21.097 15.927 -3.205 1.00 16.57 156 GLN B N 1
ATOM 2811 C CA . GLN B 2 158 ? 19.673 15.654 -3.178 1.00 22.02 156 GLN B CA 1
ATOM 2812 C C . GLN B 2 158 ? 19.044 16.123 -4.484 1.00 20.81 156 GLN B C 1
ATOM 2813 O O . GLN B 2 158 ? 19.638 16.894 -5.242 1.00 14.40 156 GLN B O 1
ATOM 2819 N N . THR B 2 159 ? 17.837 15.647 -4.745 1.00 17.66 157 THR B N 1
ATOM 2820 C CA . THR B 2 159 ? 17.052 16.140 -5.861 1.00 12.64 157 THR B CA 1
ATOM 2821 C C . THR B 2 159 ? 15.588 15.869 -5.593 1.00 13.73 157 THR B C 1
ATOM 2822 O O . THR B 2 159 ? 15.240 14.854 -4.991 1.00 20.87 157 THR B O 1
ATOM 2826 N N . LEU B 2 160 ? 14.731 16.788 -6.013 1.00 12.98 158 LEU B N 1
ATOM 2827 C CA . LEU B 2 160 ? 13.299 16.554 -5.955 1.00 13.39 158 LEU B CA 1
ATOM 2828 C C . LEU B 2 160 ? 12.809 16.339 -7.376 1.00 16.20 158 LEU B C 1
ATOM 2829 O O . LEU B 2 160 ? 13.106 17.137 -8.261 1.00 15.59 158 LEU B O 1
ATOM 2834 N N . VAL B 2 161 ? 12.060 15.267 -7.600 1.00 20.54 159 VAL B N 1
ATOM 2835 C CA . VAL B 2 161 ? 11.495 15.013 -8.918 1.00 16.38 159 VAL B CA 1
ATOM 2836 C C . VAL B 2 161 ? 9.989 14.948 -8.767 1.00 22.09 159 VAL B C 1
ATOM 2837 O O . VAL B 2 161 ? 9.440 14.047 -8.132 1.00 18.66 159 VAL B O 1
ATOM 2841 N N . MET B 2 162 ? 9.331 15.929 -9.365 1.00 19.90 160 MET B N 1
ATOM 2842 C CA . MET B 2 162 ? 7.900 16.101 -9.212 1.00 21.19 160 MET B CA 1
ATOM 2843 C C . MET B 2 162 ? 7.094 15.673 -10.429 1.00 19.70 160 MET B C 1
ATOM 2844 O O . MET B 2 162 ? 7.492 15.891 -11.572 1.00 22.10 160 MET B O 1
ATOM 2849 N N . LEU B 2 163 ? 5.940 15.075 -10.162 1.00 16.81 161 LEU B N 1
ATOM 2850 C CA . LEU B 2 163 ? 5.030 14.656 -11.217 1.00 21.71 161 LEU B CA 1
ATOM 2851 C C . LEU B 2 163 ? 3.724 15.418 -11.094 1.00 17.83 161 LEU B C 1
ATOM 2852 O O . LEU B 2 163 ? 3.028 15.302 -10.088 1.00 19.04 161 LEU B O 1
ATOM 2857 N N . GLU B 2 164 ? 3.390 16.188 -12.128 1.00 18.81 162 GLU B N 1
ATOM 2858 C CA . GLU B 2 164 ? 2.097 16.860 -12.171 1.00 26.41 162 GLU B CA 1
ATOM 2859 C C . GLU B 2 164 ? 1.050 15.854 -12.602 1.00 25.70 162 GLU B C 1
ATOM 2860 O O . GLU B 2 164 ? 1.129 15.285 -13.689 1.00 29.51 162 GLU B O 1
ATOM 2866 N N . THR B 2 165 ? 0.083 15.621 -11.724 1.00 21.19 163 THR B N 1
ATOM 2867 C CA . THR B 2 165 ? -0.921 14.599 -11.944 1.00 18.02 163 THR B CA 1
ATOM 2868 C C . THR B 2 165 ? -2.125 14.839 -11.047 1.00 18.43 163 THR B C 1
ATOM 2869 O O . THR B 2 165 ? -2.004 15.433 -9.984 1.00 18.25 163 THR B O 1
ATOM 2873 N N . VAL B 2 166 ? -3.285 14.374 -11.489 1.00 20.54 164 VAL B N 1
ATOM 2874 C CA . VAL B 2 166 ? -4.484 14.378 -10.666 1.00 21.98 164 VAL B CA 1
ATOM 2875 C C . VAL B 2 166 ? -4.759 12.950 -10.226 1.00 27.58 164 VAL B C 1
ATOM 2876 O O . VAL B 2 166 ? -5.272 12.147 -11.007 1.00 27.00 164 VAL B O 1
ATOM 2880 N N . PRO B 2 167 ? -4.389 12.619 -8.981 1.00 27.20 165 PRO B N 1
ATOM 2881 C CA . PRO B 2 167 ? -4.548 11.247 -8.497 1.00 31.65 165 PRO B CA 1
ATOM 2882 C C . PRO B 2 167 ? -6.000 10.782 -8.491 1.00 31.75 165 PRO B C 1
ATOM 2883 O O . PRO B 2 167 ? -6.891 11.505 -8.038 1.00 22.06 165 PRO B O 1
ATOM 2887 N N . ARG B 2 168 ? -6.225 9.580 -9.009 1.00 28.45 166 ARG B N 1
ATOM 2888 C CA . ARG B 2 168 ? -7.543 8.965 -8.976 1.00 36.24 166 ARG B CA 1
ATOM 2889 C C . ARG B 2 168 ? -7.527 7.780 -8.019 1.00 38.23 166 ARG B C 1
ATOM 2890 O O . ARG B 2 168 ? -6.493 7.133 -7.847 1.00 36.26 166 ARG B O 1
ATOM 2898 N N . SER B 2 169 ? -8.662 7.518 -7.377 1.00 45.42 167 SER B N 1
ATOM 2899 C CA . SER B 2 169 ? -8.766 6.408 -6.433 1.00 46.00 167 SER B CA 1
ATOM 2900 C C . SER B 2 169 ? -8.342 5.096 -7.088 1.00 41.78 167 SER B C 1
ATOM 2901 O O . SER B 2 169 ? -8.763 4.786 -8.199 1.00 41.67 167 SER B O 1
ATOM 2904 N N . GLY B 2 170 ? -7.492 4.340 -6.405 1.00 43.03 168 GLY B N 1
ATOM 2905 C CA . GLY B 2 170 ? -7.030 3.060 -6.912 1.00 47.57 168 GLY B CA 1
ATOM 2906 C C . GLY B 2 170 ? -5.654 3.117 -7.542 1.00 46.36 168 GLY B C 1
ATOM 2907 O O . GLY B 2 170 ? -4.919 2.129 -7.513 1.00 45.55 168 GLY B O 1
ATOM 2908 N N . GLU B 2 171 ? -5.314 4.262 -8.129 1.00 42.93 169 GLU B N 1
ATOM 2909 C CA . GLU B 2 171 ? -4.022 4.428 -8.786 1.00 40.12 169 GLU B CA 1
ATOM 2910 C C . GLU B 2 171 ? -2.879 4.211 -7.810 1.00 37.36 169 GLU B C 1
ATOM 2911 O O . GLU B 2 171 ? -2.938 4.639 -6.654 1.00 35.98 169 GLU B O 1
ATOM 2917 N N . VAL B 2 172 ? -1.836 3.545 -8.282 1.00 36.36 170 VAL B N 1
ATOM 2918 C CA . VAL B 2 172 ? -0.614 3.439 -7.506 1.00 42.17 170 VAL B CA 1
ATOM 2919 C C . VAL B 2 172 ? 0.520 4.089 -8.285 1.00 38.07 170 VAL B C 1
ATOM 2920 O O . VAL B 2 172 ? 0.816 3.710 -9.420 1.00 37.51 170 VAL B O 1
ATOM 2924 N N . TYR B 2 173 ? 1.154 5.074 -7.663 1.00 21.43 171 TYR B N 1
ATOM 2925 C CA . TYR B 2 173 ? 2.281 5.740 -8.283 1.00 25.43 171 TYR B CA 1
ATOM 2926 C C . TYR B 2 173 ? 3.581 5.209 -7.720 1.00 33.16 171 TYR B C 1
ATOM 2927 O O . TYR B 2 173 ? 3.665 4.853 -6.547 1.00 36.90 171 TYR B O 1
ATOM 2936 N N . THR B 2 174 ? 4.598 5.155 -8.569 1.00 23.16 172 THR B N 1
ATOM 2937 C CA . THR B 2 174 ? 5.882 4.651 -8.138 1.00 22.38 172 THR B CA 1
ATOM 2938 C C . THR B 2 174 ? 7.008 5.573 -8.566 1.00 18.79 172 THR B C 1
ATOM 2939 O O . THR B 2 174 ? 7.107 5.958 -9.730 1.00 22.95 172 THR B O 1
ATOM 2943 N N . CYS B 2 175 ? 7.850 5.925 -7.607 1.00 18.34 173 CYS B N 1
ATOM 2944 C CA . CYS B 2 175 ? 9.075 6.627 -7.912 1.00 25.94 173 CYS B CA 1
ATOM 2945 C C . CYS B 2 175 ? 10.210 5.619 -7.935 1.00 26.18 173 CYS B C 1
ATOM 2946 O O . CYS B 2 175 ? 10.384 4.850 -6.993 1.00 24.66 173 CYS B O 1
ATOM 2949 N N . GLN B 2 176 ? 10.978 5.623 -9.018 1.00 25.15 174 GLN B N 1
ATOM 2950 C CA . GLN B 2 176 ? 12.052 4.654 -9.179 1.00 22.35 174 GLN B CA 1
ATOM 2951 C C . GLN B 2 176 ? 13.405 5.340 -9.266 1.00 23.36 174 GLN B C 1
ATOM 2952 O O . GLN B 2 176 ? 13.581 6.287 -10.033 1.00 19.85 174 GLN B O 1
ATOM 2958 N N . VAL B 2 177 ? 14.366 4.853 -8.491 1.00 16.91 175 VAL B N 1
ATOM 2959 C CA . VAL B 2 177 ? 15.657 5.513 -8.408 1.00 18.82 175 VAL B CA 1
ATOM 2960 C C . VAL B 2 177 ? 16.772 4.539 -8.757 1.00 22.65 175 VAL B C 1
ATOM 2961 O O . VAL B 2 177 ? 16.858 3.445 -8.191 1.00 21.96 175 VAL B O 1
ATOM 2965 N N . GLU B 2 178 ? 17.623 4.943 -9.695 1.00 17.06 176 GLU B N 1
ATOM 2966 C CA . GLU B 2 178 ? 18.804 4.169 -10.053 1.00 16.35 176 GLU B CA 1
ATOM 2967 C C . GLU B 2 178 ? 20.047 4.985 -9.718 1.00 24.33 176 GLU B C 1
ATOM 2968 O O . GLU B 2 178 ? 20.078 6.198 -9.938 1.00 29.62 176 GLU B O 1
ATOM 2974 N N . HIS B 2 179 ? 21.063 4.319 -9.187 1.00 19.57 177 HIS B N 1
ATOM 2975 C CA . HIS B 2 179 ? 22.224 5.005 -8.643 1.00 21.79 177 HIS B CA 1
ATOM 2976 C C . HIS B 2 179 ? 23.357 3.992 -8.502 1.00 24.37 177 HIS B C 1
ATOM 2977 O O . HIS B 2 179 ? 23.088 2.814 -8.276 1.00 25.56 177 HIS B O 1
ATOM 2984 N N . PRO B 2 180 ? 24.620 4.439 -8.647 1.00 25.44 178 PRO B N 1
ATOM 2985 C CA . PRO B 2 180 ? 25.763 3.519 -8.564 1.00 19.31 178 PRO B CA 1
ATOM 2986 C C . PRO B 2 180 ? 25.835 2.762 -7.242 1.00 22.28 178 PRO B C 1
ATOM 2987 O O . PRO B 2 180 ? 26.441 1.694 -7.196 1.00 23.45 178 PRO B O 1
ATOM 2991 N N . SER B 2 181 ? 25.236 3.310 -6.189 1.00 25.63 179 SER B N 1
ATOM 2992 C CA . SER B 2 181 ? 25.267 2.674 -4.876 1.00 23.95 179 SER B CA 1
ATOM 2993 C C . SER B 2 181 ? 24.268 1.522 -4.789 1.00 22.35 179 SER B C 1
ATOM 2994 O O . SER B 2 181 ? 24.301 0.733 -3.845 1.00 19.41 179 SER B O 1
ATOM 2997 N N . LEU B 2 182 ? 23.371 1.439 -5.768 1.00 22.88 180 LEU B N 1
ATOM 2998 C CA . LEU B 2 182 ? 22.318 0.428 -5.760 1.00 24.89 180 LEU B CA 1
ATOM 2999 C C . LEU B 2 182 ? 22.626 -0.695 -6.751 1.00 20.43 180 LEU B C 1
ATOM 3000 O O . LEU B 2 182 ? 23.223 -0.458 -7.798 1.00 23.89 180 LEU B O 1
ATOM 3005 N N . THR B 2 183 ? 22.198 -1.911 -6.425 1.00 21.50 181 THR B N 1
ATOM 3006 C CA . THR B 2 183 ? 22.422 -3.064 -7.295 1.00 20.61 181 THR B CA 1
ATOM 3007 C C . THR B 2 183 ? 21.158 -3.388 -8.079 1.00 20.31 181 THR B C 1
ATOM 3008 O O . THR B 2 183 ? 21.178 -4.187 -9.013 1.00 29.98 181 THR B O 1
ATOM 3012 N N . SER B 2 184 ? 20.064 -2.743 -7.693 1.00 23.65 182 SER B N 1
ATOM 3013 C CA . SER B 2 184 ? 18.796 -2.855 -8.402 1.00 27.35 182 SER B CA 1
ATOM 3014 C C . SER B 2 184 ? 17.990 -1.593 -8.114 1.00 28.68 182 SER B C 1
ATOM 3015 O O . SER B 2 184 ? 18.268 -0.906 -7.132 1.00 23.57 182 SER B O 1
ATOM 3018 N N . PRO B 2 185 ? 17.003 -1.271 -8.972 1.00 28.22 183 PRO B N 1
ATOM 3019 C CA . PRO B 2 185 ? 16.270 -0.019 -8.748 1.00 29.26 183 PRO B CA 1
ATOM 3020 C C . PRO B 2 185 ? 15.575 0.044 -7.393 1.00 29.61 183 PRO B C 1
ATOM 3021 O O . PRO B 2 185 ? 15.022 -0.948 -6.918 1.00 36.52 183 PRO B O 1
ATOM 3025 N N . LEU B 2 186 ? 15.621 1.219 -6.780 1.00 25.95 184 LEU B N 1
ATOM 3026 C CA . LEU B 2 186 ? 14.919 1.468 -5.535 1.00 25.97 184 LEU B CA 1
ATOM 3027 C C . LEU B 2 186 ? 13.573 2.096 -5.882 1.00 35.73 184 LEU B C 1
ATOM 3028 O O . LEU B 2 186 ? 13.521 3.112 -6.576 1.00 31.69 184 LEU B O 1
ATOM 3033 N N . THR B 2 187 ? 12.490 1.491 -5.409 1.00 25.12 185 THR B N 1
ATOM 3034 C CA . THR B 2 187 ? 11.155 1.987 -5.713 1.00 27.15 185 THR B CA 1
ATOM 3035 C C . THR B 2 187 ? 10.382 2.339 -4.447 1.00 27.72 185 THR B C 1
ATOM 3036 O O . THR B 2 187 ? 10.496 1.663 -3.423 1.00 23.64 185 THR B O 1
ATOM 3040 N N . VAL B 2 188 ? 9.613 3.420 -4.523 1.00 29.56 186 VAL B N 1
ATOM 3041 C CA . VAL B 2 188 ? 8.722 3.817 -3.444 1.00 23.19 186 VAL B CA 1
ATOM 3042 C C . VAL B 2 188 ? 7.335 4.054 -4.019 1.00 30.17 186 VAL B C 1
ATOM 3043 O O . VAL B 2 188 ? 7.177 4.799 -4.988 1.00 30.65 186 VAL B O 1
ATOM 3047 N N . GLU B 2 189 ? 6.332 3.413 -3.428 1.00 28.57 187 GLU B N 1
ATOM 3048 C CA . GLU B 2 189 ? 4.968 3.555 -3.910 1.00 25.93 187 GLU B CA 1
ATOM 3049 C C . GLU B 2 189 ? 4.214 4.621 -3.136 1.00 29.78 187 GLU B C 1
ATOM 3050 O O . GLU B 2 189 ? 4.502 4.895 -1.968 1.00 31.00 187 GLU B O 1
ATOM 3056 N N . TRP B 2 190 ? 3.243 5.223 -3.811 1.00 29.22 188 TRP B N 1
ATOM 3057 C CA . TRP B 2 190 ? 2.313 6.142 -3.182 1.00 22.48 188 TRP B CA 1
ATOM 3058 C C . TRP B 2 190 ? 0.917 5.829 -3.700 1.00 25.39 188 TRP B C 1
ATOM 3059 O O . TRP B 2 190 ? 0.711 5.713 -4.905 1.00 31.06 188 TRP B O 1
ATOM 3070 N N . ARG B 2 191 ? -0.030 5.682 -2.783 1.00 32.62 189 ARG B N 1
ATOM 3071 C CA . ARG B 2 191 ? -1.406 5.376 -3.139 1.00 38.86 189 ARG B CA 1
ATOM 3072 C C . ARG B 2 191 ? -2.311 6.546 -2.772 1.00 37.09 189 ARG B C 1
ATOM 3073 O O . ARG B 2 191 ? -2.134 7.172 -1.730 1.00 36.14 189 ARG B O 1
ATOM 3081 N N . ALA B 2 192 ? -3.268 6.847 -3.647 1.00 38.96 190 ALA B N 1
ATOM 3082 C CA . ALA B 2 192 ? -4.336 7.793 -3.319 1.00 37.99 190 ALA B CA 1
ATOM 3083 C C . ALA B 2 192 ? -5.483 7.154 -2.541 1.00 32.19 190 ALA B C 1
ATOM 3084 O O . ALA B 2 192 ? -5.661 5.939 -2.555 1.00 38.55 190 ALA B O 1
ATOM 3086 N N . GLY C 3 1 ? 48.300 7.528 3.332 1.00 36.86 1 GLY C N 1
ATOM 3087 C CA . GLY C 3 1 ? 49.206 8.259 2.467 1.00 25.18 1 GLY C CA 1
ATOM 3088 C C . GLY C 3 1 ? 49.182 9.753 2.730 1.00 30.25 1 GLY C C 1
ATOM 3089 O O . GLY C 3 1 ? 48.322 10.251 3.457 1.00 29.21 1 GLY C O 1
ATOM 3090 N N . VAL C 3 2 ? 50.126 10.470 2.128 1.00 27.36 2 VAL C N 1
ATOM 3091 C CA . VAL C 3 2 ? 50.258 11.906 2.344 1.00 28.50 2 VAL C CA 1
ATOM 3092 C C . VAL C 3 2 ? 49.968 12.690 1.067 1.00 26.41 2 VAL C C 1
ATOM 3093 O O . VAL C 3 2 ? 50.609 12.467 0.040 1.00 25.08 2 VAL C O 1
ATOM 3097 N N . TYR C 3 3 ? 49.004 13.605 1.135 1.00 19.81 3 TYR C N 1
ATOM 3098 C CA . TYR C 3 3 ? 48.692 14.469 0.001 1.00 18.57 3 TYR C CA 1
ATOM 3099 C C . TYR C 3 3 ? 49.874 15.363 -0.332 1.00 17.77 3 TYR C C 1
ATOM 3100 O O . TYR C 3 3 ? 50.477 15.957 0.558 1.00 21.52 3 TYR C O 1
ATOM 3109 N N . ALA C 3 4 ? 50.202 15.451 -1.616 1.00 16.82 4 ALA C N 1
ATOM 3110 C CA . ALA C 3 4 ? 51.305 16.289 -2.066 1.00 14.70 4 ALA C CA 1
ATOM 3111 C C . ALA C 3 4 ? 50.791 17.611 -2.610 1.00 19.39 4 ALA C C 1
ATOM 3112 O O . ALA C 3 4 ? 49.740 17.658 -3.251 1.00 22.26 4 ALA C O 1
ATOM 3114 N N . THR C 3 5 ? 51.542 18.676 -2.345 1.00 20.71 5 THR C N 1
ATOM 3115 C CA . THR C 3 5 ? 51.242 20.009 -2.851 1.00 20.33 5 THR C CA 1
ATOM 3116 C C . THR C 3 5 ? 51.929 20.257 -4.182 1.00 20.45 5 THR C C 1
ATOM 3117 O O . THR C 3 5 ? 53.126 20.009 -4.292 1.00 19.93 5 THR C O 1
ATOM 3132 N N . SER C 3 7 ? 53.612 23.002 -6.384 1.00 20.52 7 SER C N 1
ATOM 3133 C CA . SER C 3 7 ? 53.825 24.363 -5.899 1.00 19.30 7 SER C CA 1
ATOM 3134 C C . SER C 3 7 ? 53.374 25.410 -6.903 1.00 13.89 7 SER C C 1
ATOM 3135 O O . SER C 3 7 ? 53.098 25.095 -8.064 1.00 14.44 7 SER C O 1
ATOM 3138 N N . SER C 3 8 ? 53.282 26.654 -6.446 1.00 13.37 8 SER C N 1
ATOM 3139 C CA . SER C 3 8 ? 52.921 27.764 -7.315 1.00 16.28 8 SER C CA 1
ATOM 3140 C C . SER C 3 8 ? 54.174 28.467 -7.803 1.00 17.94 8 SER C C 1
ATOM 3141 O O . SER C 3 8 ? 55.052 28.808 -7.013 1.00 21.00 8 SER C O 1
ATOM 3144 N N . ALA C 3 9 ? 54.253 28.679 -9.113 1.00 19.58 9 ALA C N 1
ATOM 3145 C CA . ALA C 3 9 ? 55.450 29.248 -9.721 1.00 16.30 9 ALA C CA 1
ATOM 3146 C C . ALA C 3 9 ? 55.610 30.731 -9.397 1.00 15.68 9 ALA C C 1
ATOM 3147 O O . ALA C 3 9 ? 54.630 31.480 -9.328 1.00 14.38 9 ALA C O 1
ATOM 3149 N N . VAL C 3 10 ? 56.859 31.148 -9.207 1.00 16.74 10 VAL C N 1
ATOM 3150 C CA . VAL C 3 10 ? 57.175 32.518 -8.819 1.00 15.71 10 VAL C CA 1
ATOM 3151 C C . VAL C 3 10 ? 57.299 33.423 -10.047 1.00 25.20 10 VAL C C 1
ATOM 3152 O O . VAL C 3 10 ? 58.063 33.149 -10.969 1.00 16.29 10 VAL C O 1
ATOM 3175 N N . LEU C 3 12 ? 58.244 36.893 -12.118 1.00 34.77 12 LEU C N 1
ATOM 3176 C CA . LEU C 3 12 ? 59.468 37.692 -12.023 1.00 43.75 12 LEU C CA 1
ATOM 3177 C C . LEU C 3 12 ? 59.135 39.163 -11.795 1.00 45.31 12 LEU C C 1
ATOM 3178 O O . LEU C 3 12 ? 58.286 39.729 -12.484 1.00 31.58 12 LEU C O 1
#

Sequence (378 aa):
EEHVIIQAEFYLNPDQSGEFMFDFDGDEIFHVDMAKKETVWRLEEFGRFASFEAQGALANIAVDKANLEIMMTKRSNYTPITNVPPEVTTVLTNSPVELREPNVLICFIDKFTPPVVNVTWLRNGKPVTTGVSETVFLPREDHLFRRKFHYLPFLPSTEDVYDCRVEHWGLDEPLLKHWEFDDTRPRFLEQVKHECHFFNGTERVRFLDRYFYHQEEEYYVRFDSDVGEYRAVTELLGRPDAEYWNSQKKDLLEQKRAAVDTYCRHNYGVGESFTVQRRVYPEVTVYPAKTQPLQHHNLLVCSVNGFYPGSIEVRWFRNGQEEKTGVVSTGLIQNGDWTFQTLVMLETVPRSGEVYTCQVEHPSLTSPLTVEWRAGVYATSSAVL

Nearest PDB structures (foldseek):
  3s5l-assembly1_A  TM=1.002E+00  e=9.823E-32  Homo sapiens
  4i5b-assembly2_D  TM=9.987E-01  e=9.823E-32  Homo sapiens
  7nzf-assembly1_AAA  TM=1.001E+00  e=3.253E-31  Homo sapiens
  7nze-assembly1_AAA  TM=1.003E+00  e=5.198E-31  Homo sapiens
  1i3r-assembly1_A  TM=9.905E-01  e=2.299E-28  Mus musculus

B-factor: mean 26.1, std 14.88, range [4.63, 93.99]

Organism: Homo sapiens (NCBI:txid9606)

Secondary structure (DSSP, 8-state):
--EEEEEEEEEEETTTEEEEEEEETTEEEEEEETTTTEEEESSTTHHHH-EE-THHHHHHHHHHHHHHHHHHHHTTSPPPPPBPPEEEEEESS---TTS-EEEEEEEEEEBSS--EEEEEETTEEE-TT-EE---EE-TTS-EEEEEEEEE---TT-EEEEEEE-TT-SS-EEEEEE--/-----EEEEEEEEEEEETTTTEEEEEEEEEETTEEEEEEETTTSSEEESSGGGHHHHHHHHT-HHHHHHHHTHIIIIIIHHHHHHGGGTTT--BPPEEEEEEE-SSTTSPP-EEEEEEEEEBSS--EEEEEETTEEE-TTEEE---EE-SSS-EEEEEEEE----TT-EEEEEEE-TT-SS-EEEEEE-/-EE-------

GO terms:
  GO:0005764 lysosome (C, IDA)
  GO:0005886 plasma membrane (C, IDA)
  GO:0001916 positive regulation of T cell mediated cytotoxicity (P, IDA)
  GO:0002469 myeloid dendritic cell antigen processing and presentation (P, IDA)
  GO:0002491 antigen processing and presentation of endogenous peptide antigen via MHC class II (P, IDA)
  GO:0031902 late endosome membrane (C, IDA)
  GO:0001772 immunological synapse (C, IDA)
  GO:0005765 lysosomal membrane (C, IDA)
  GO:0043382 positive regulation of memory T cell differentiation (P, IDA)
  GO:0045622 regulation of T-helper cell differentiation (P, IDA)
  GO:0042605 peptide antigen binding (F, IDA)
  GO:0042608 T cell receptor binding (F, IDA)
  GO:2000516 positive regulation of CD4-positive, alpha-beta T cell activation (P, IDA)
  GO:0019886 antigen processing and presentation of exogenous peptide antigen via MHC class II (P, IDA)
  GO:0032831 positive regulation of CD4-positive, CD25-positive, alpha-beta regulatory T cell differentiation (P, IDA)
  GO:0120281 autolysosome membrane (C, EXP)
  GO:0031901 early endosome membrane (C, EXP)
  GO:0005789 endoplasmic reticulum membrane (C, EXP)
  GO:0005886 plasma membrane (C, EXP)
  GO:0005515 protein binding (F, IPI)

Solvent-accessible surface area: 18403 Å² total